Protein AF-A0A3N6GAY8-F1 (afdb_monomer)

Radius of gyration: 26.87 Å; Cα contacts (8 Å, |Δi|>4): 1086; chains: 1; bounding box: 52×90×65 Å

Mean predicted aligned error: 13.96 Å

Structure (mmCIF, N/CA/C/O backbone):
data_AF-A0A3N6GAY8-F1
#
_entry.id   AF-A0A3N6GAY8-F1
#
loop_
_atom_site.group_PDB
_atom_site.id
_atom_site.type_symbol
_atom_site.label_atom_id
_atom_site.label_alt_id
_atom_site.label_comp_id
_atom_site.label_asym_id
_atom_site.label_entity_id
_atom_site.label_seq_id
_atom_site.pdbx_PDB_ins_code
_atom_site.Cartn_x
_atom_site.Cartn_y
_atom_site.Cartn_z
_atom_site.occupancy
_atom_site.B_iso_or_equiv
_atom_site.auth_seq_id
_atom_site.auth_comp_id
_atom_site.auth_asym_id
_atom_site.auth_atom_id
_atom_site.pdbx_PDB_model_num
ATOM 1 N N . MET A 1 1 ? 13.720 65.578 32.342 1.00 43.53 1 MET A N 1
ATOM 2 C CA . MET A 1 1 ? 14.204 64.228 31.993 1.00 43.53 1 MET A CA 1
ATOM 3 C C . MET A 1 1 ? 12.981 63.364 31.754 1.00 43.53 1 MET A C 1
ATOM 5 O O . MET A 1 1 ? 12.184 63.269 32.679 1.00 43.53 1 MET A O 1
ATOM 9 N N . PRO A 1 2 ? 12.752 62.846 30.538 1.00 41.50 2 PRO A N 1
ATOM 10 C CA . PRO A 1 2 ? 11.662 61.910 30.319 1.00 41.50 2 PRO A CA 1
ATOM 11 C C . PRO A 1 2 ? 12.024 60.586 30.999 1.00 41.50 2 PRO A C 1
ATOM 13 O O . PRO A 1 2 ? 13.111 60.049 30.794 1.00 41.50 2 PRO A O 1
ATOM 16 N N . THR A 1 3 ? 11.135 60.100 31.856 1.00 41.12 3 THR A N 1
ATOM 17 C CA . THR A 1 3 ? 11.143 58.726 32.356 1.00 41.12 3 THR A CA 1
ATOM 18 C C . THR A 1 3 ? 11.067 57.781 31.156 1.00 41.12 3 THR A C 1
ATOM 20 O O . THR A 1 3 ? 10.163 57.945 30.333 1.00 41.12 3 THR A O 1
ATOM 23 N N . PRO A 1 4 ? 11.971 56.796 31.012 1.00 45.59 4 PRO A N 1
ATOM 24 C CA . PRO A 1 4 ? 11.746 55.743 30.042 1.00 45.59 4 PRO A CA 1
ATOM 25 C C . PRO A 1 4 ? 10.528 54.947 30.518 1.00 45.59 4 PRO A C 1
ATOM 27 O O . PRO A 1 4 ? 10.542 54.343 31.592 1.00 45.59 4 PRO A O 1
ATOM 30 N N . LEU A 1 5 ? 9.454 54.981 29.731 1.00 39.97 5 LEU A N 1
ATOM 31 C CA . LEU A 1 5 ? 8.407 53.971 29.787 1.00 39.97 5 LEU A CA 1
ATOM 32 C C . LEU A 1 5 ? 9.067 52.650 29.380 1.00 39.97 5 LEU A C 1
ATOM 34 O O . LEU A 1 5 ? 9.188 52.342 28.200 1.00 39.97 5 LEU A O 1
ATOM 38 N N . SER A 1 6 ? 9.554 51.906 30.370 1.00 43.38 6 SER A N 1
ATOM 39 C CA . SER A 1 6 ? 9.860 50.488 30.228 1.00 43.38 6 SER A CA 1
ATOM 40 C C . SER A 1 6 ? 8.528 49.760 30.088 1.00 43.38 6 SER A C 1
ATOM 42 O O . SER A 1 6 ? 7.983 49.254 31.067 1.00 43.38 6 SER A O 1
ATOM 44 N N . THR A 1 7 ? 7.972 49.733 28.881 1.00 43.31 7 THR A N 1
ATOM 45 C CA . THR A 1 7 ? 7.069 48.643 28.517 1.00 43.31 7 THR A CA 1
ATOM 46 C C . THR A 1 7 ? 7.874 47.350 28.672 1.00 43.31 7 THR A C 1
ATOM 48 O O . THR A 1 7 ? 8.948 47.261 28.066 1.00 43.31 7 THR A O 1
ATOM 51 N N . PRO A 1 8 ? 7.454 46.387 29.516 1.00 44.00 8 PRO A N 1
ATOM 52 C CA . PRO A 1 8 ? 8.106 45.083 29.541 1.00 44.00 8 PRO A CA 1
ATOM 53 C C . PRO A 1 8 ? 8.097 44.511 28.114 1.00 44.00 8 PRO A C 1
ATOM 55 O O . PRO A 1 8 ? 7.149 44.795 27.376 1.00 44.00 8 PRO A O 1
ATOM 58 N N . PRO A 1 9 ? 9.142 43.775 27.693 1.00 48.34 9 PRO A N 1
ATOM 59 C CA . PRO A 1 9 ? 9.127 43.122 26.390 1.00 48.34 9 PRO A CA 1
ATOM 60 C C . PRO A 1 9 ? 7.839 42.302 26.284 1.00 48.34 9 PRO A C 1
ATOM 62 O O . PRO A 1 9 ? 7.495 41.577 27.217 1.00 48.34 9 PRO A O 1
ATOM 65 N N . GLU A 1 10 ? 7.092 42.489 25.197 1.00 49.03 10 GLU A N 1
ATOM 66 C CA . GLU A 1 10 ? 5.886 41.711 24.925 1.00 49.03 10 GLU A CA 1
ATOM 67 C C . GLU A 1 10 ? 6.282 40.232 24.854 1.00 49.03 10 GLU A C 1
ATOM 69 O O . GLU A 1 10 ? 6.865 39.771 23.874 1.00 49.03 10 GLU A O 1
ATOM 74 N N . CYS A 1 11 ? 6.015 39.493 25.929 1.00 62.84 11 CYS A N 1
ATOM 75 C CA . CYS A 1 11 ? 6.139 38.046 25.939 1.00 62.84 11 CYS A CA 1
ATOM 76 C C . CYS A 1 11 ? 5.110 37.477 24.959 1.00 62.84 11 CYS A C 1
ATOM 78 O O . CYS A 1 11 ? 3.910 37.726 25.102 1.00 62.84 11 CYS A O 1
ATOM 80 N N . LEU A 1 12 ? 5.562 36.706 23.970 1.00 76.25 12 LEU A N 1
ATOM 81 C CA . LEU A 1 12 ? 4.660 35.972 23.089 1.00 76.25 12 LEU A CA 1
ATOM 82 C C . LEU A 1 12 ? 3.970 34.870 23.905 1.00 76.25 12 LEU A C 1
ATOM 84 O O . LEU A 1 12 ? 4.598 33.875 24.269 1.00 76.25 12 LEU A O 1
ATOM 88 N N . LEU A 1 13 ? 2.683 35.066 24.192 1.00 84.38 13 LEU A N 1
ATOM 89 C CA . LEU A 1 13 ? 1.823 34.087 24.850 1.00 84.38 13 LEU A CA 1
ATOM 90 C C . LEU A 1 13 ? 1.018 33.319 23.800 1.00 84.38 13 LEU A C 1
ATOM 92 O O . LEU A 1 13 ? 0.221 33.901 23.065 1.00 84.38 13 LEU A O 1
ATOM 96 N N . VAL A 1 14 ? 1.199 32.003 23.773 1.00 87.19 14 VAL A N 1
ATOM 97 C CA . VAL A 1 14 ? 0.386 31.068 22.998 1.00 87.19 14 VAL A CA 1
ATOM 98 C C . VAL A 1 14 ? -0.357 30.188 23.988 1.00 87.19 14 VAL A C 1
ATOM 100 O O . VAL A 1 14 ? 0.225 29.275 24.577 1.00 87.19 14 VAL A O 1
ATOM 103 N N . SER A 1 15 ? -1.639 30.475 24.194 1.00 90.81 15 SER A N 1
ATOM 104 C CA . SER A 1 15 ? -2.449 29.741 25.161 1.00 90.81 15 SER A CA 1
ATOM 105 C C . SER A 1 15 ? -3.841 29.396 24.670 1.00 90.81 15 SER A C 1
ATOM 107 O O . SER A 1 15 ? -4.410 30.121 23.859 1.00 90.81 15 SER A O 1
ATOM 109 N N . GLU A 1 16 ? -4.391 28.305 25.208 1.00 91.56 16 GLU A N 1
ATOM 110 C CA . GLU A 1 16 ? -5.772 27.857 24.969 1.00 91.56 16 GLU A CA 1
ATOM 111 C C . GLU A 1 16 ? -6.082 27.500 23.502 1.00 91.56 16 GLU A C 1
ATOM 113 O O . GLU A 1 16 ? -7.238 27.487 23.076 1.00 91.56 16 GLU A O 1
ATOM 118 N N . ASN A 1 17 ? -5.056 27.159 22.717 1.00 91.62 17 ASN A N 1
ATOM 119 C CA . ASN A 1 17 ? -5.223 26.781 21.315 1.00 91.62 17 ASN A CA 1
ATOM 120 C C . ASN A 1 17 ? -5.441 25.278 21.141 1.00 91.62 17 ASN A C 1
ATOM 122 O O . ASN A 1 17 ? -5.050 24.457 21.973 1.00 91.62 17 ASN A O 1
ATOM 126 N N . ARG A 1 18 ? -6.032 24.914 20.001 1.00 93.75 18 ARG A N 1
ATOM 127 C CA . ARG A 1 18 ? -6.105 23.538 19.504 1.00 93.75 18 ARG A CA 1
ATOM 128 C C . ARG A 1 18 ? -5.388 23.471 18.163 1.00 93.75 18 ARG A C 1
ATOM 130 O O . ARG A 1 18 ? -5.795 24.169 17.239 1.00 93.75 18 ARG A O 1
ATOM 137 N N . THR A 1 19 ? -4.366 22.628 18.064 1.00 92.00 19 THR A N 1
ATOM 138 C CA . THR A 1 19 ? -3.510 22.550 16.875 1.00 92.00 19 THR A CA 1
ATOM 139 C C . THR A 1 19 ? -3.332 21.106 16.429 1.00 92.00 19 THR A C 1
ATOM 141 O O . THR A 1 19 ? -3.013 20.234 17.238 1.00 92.00 19 THR A O 1
ATOM 144 N N . GLU A 1 20 ? -3.504 20.868 15.130 1.00 90.56 20 GLU A N 1
ATOM 145 C CA . GLU A 1 20 ? -3.164 19.608 14.470 1.00 90.56 20 GLU A CA 1
ATOM 146 C C . GLU A 1 20 ? -1.807 19.732 13.774 1.00 90.56 20 GLU A C 1
ATOM 148 O O . GLU A 1 20 ? -1.540 20.736 13.117 1.00 90.56 20 GLU A O 1
ATOM 153 N N . ILE A 1 21 ? -0.945 18.726 13.930 1.00 88.88 21 ILE A N 1
ATOM 154 C CA . ILE A 1 21 ? 0.431 18.761 13.422 1.00 88.88 21 ILE A CA 1
ATOM 155 C C . ILE A 1 21 ? 0.834 17.473 12.702 1.00 88.88 21 ILE A C 1
ATOM 157 O O . ILE A 1 21 ? 0.347 16.376 13.002 1.00 88.88 21 ILE A O 1
ATOM 161 N N . THR A 1 22 ? 1.781 17.620 11.779 1.00 80.69 22 THR A N 1
ATOM 162 C CA . THR A 1 22 ? 2.512 16.528 11.117 1.00 80.69 22 THR A CA 1
ATOM 163 C C . THR A 1 22 ? 3.994 16.494 11.499 1.00 80.69 22 THR A C 1
ATOM 165 O O . THR A 1 22 ? 4.650 15.480 11.292 1.00 80.69 22 THR A O 1
ATOM 168 N N . GLU A 1 23 ? 4.521 17.578 12.078 1.00 78.00 23 GLU A N 1
ATOM 169 C CA . GLU A 1 23 ? 5.944 17.752 12.392 1.00 78.00 23 GLU A CA 1
ATOM 170 C C . GLU A 1 23 ? 6.148 18.595 13.673 1.00 78.00 23 GLU A C 1
ATOM 172 O O . GLU A 1 23 ? 5.359 18.511 14.616 1.00 78.00 23 GLU A O 1
ATOM 177 N N . ARG A 1 24 ? 7.223 19.396 13.720 1.00 86.69 24 ARG A N 1
ATOM 178 C CA . ARG A 1 24 ? 7.579 20.310 14.810 1.00 86.69 24 ARG A CA 1
ATOM 179 C C . ARG A 1 24 ? 6.476 21.349 15.034 1.00 86.69 24 ARG A C 1
ATOM 181 O O . ARG A 1 24 ? 5.957 21.931 14.088 1.00 86.69 24 ARG A O 1
ATOM 188 N N . LEU A 1 25 ? 6.158 21.604 16.300 1.00 91.88 25 LEU A N 1
ATOM 189 C CA . LEU A 1 25 ? 5.134 22.568 16.702 1.00 91.88 25 LEU A CA 1
ATOM 190 C C . LEU A 1 25 ? 5.694 23.987 16.823 1.00 91.88 25 LEU A C 1
ATOM 192 O O . LEU A 1 25 ? 5.030 24.942 16.432 1.00 91.88 25 LEU A O 1
ATOM 196 N N . LEU A 1 26 ? 6.902 24.125 17.376 1.00 91.56 26 LEU A N 1
ATOM 197 C CA . LEU A 1 26 ? 7.545 25.418 17.597 1.00 91.56 26 LEU A CA 1
ATOM 198 C C . LEU A 1 26 ? 9.033 25.363 17.240 1.00 91.56 26 LEU A C 1
ATOM 200 O O . LEU A 1 26 ? 9.761 24.506 17.737 1.00 91.56 26 LEU A O 1
ATOM 204 N N . ASP A 1 27 ? 9.480 26.315 16.422 1.00 93.06 27 ASP A N 1
ATOM 205 C CA . ASP A 1 27 ? 10.890 26.585 16.117 1.00 93.06 27 ASP A CA 1
ATOM 206 C C . ASP A 1 27 ? 11.180 28.057 16.451 1.00 93.06 27 ASP A C 1
ATOM 208 O O . ASP A 1 27 ? 10.764 28.977 15.744 1.00 93.06 27 ASP A O 1
ATOM 212 N N . ALA A 1 28 ? 11.815 28.278 17.598 1.00 91.50 28 ALA A N 1
ATOM 213 C CA . ALA A 1 28 ? 12.060 29.579 18.201 1.00 91.50 28 ALA A CA 1
ATOM 214 C C . ALA A 1 28 ? 13.518 30.008 17.975 1.00 91.50 28 ALA A C 1
ATOM 216 O O . ALA A 1 28 ? 14.443 29.287 18.345 1.00 91.50 28 ALA A O 1
ATOM 217 N N . ARG A 1 29 ? 13.744 31.192 17.386 1.00 93.19 29 ARG A N 1
ATOM 218 C CA . ARG A 1 29 ? 15.089 31.690 17.037 1.00 93.19 29 ARG A CA 1
ATOM 219 C C . ARG A 1 29 ? 15.331 33.088 17.586 1.00 93.19 29 ARG A C 1
ATOM 221 O O . ARG A 1 29 ? 14.705 34.042 17.136 1.00 93.19 29 ARG A O 1
ATOM 228 N N . SER A 1 30 ? 16.260 33.194 18.535 1.00 91.50 30 SER A N 1
ATOM 229 C CA . SER A 1 30 ? 16.659 34.438 19.206 1.00 91.50 30 SER A CA 1
ATOM 230 C C . SER A 1 30 ? 15.486 35.202 19.825 1.00 91.50 30 SER A C 1
ATOM 232 O O . SER A 1 30 ? 15.398 36.425 19.734 1.00 91.50 30 SER A O 1
ATOM 234 N N . VAL A 1 31 ? 14.574 34.465 20.454 1.00 87.44 31 VAL A N 1
ATOM 235 C CA . VAL A 1 31 ? 13.355 34.987 21.083 1.00 87.44 31 VAL A CA 1
ATOM 236 C C . VAL A 1 31 ? 13.440 34.865 22.602 1.00 87.44 31 VAL A C 1
ATOM 238 O O . VAL A 1 31 ? 13.983 33.895 23.129 1.00 87.44 31 VAL A O 1
ATOM 241 N N . GLY A 1 32 ? 12.904 35.860 23.309 1.00 87.38 32 GLY A N 1
ATOM 242 C CA . GLY A 1 32 ? 12.843 35.885 24.770 1.00 87.38 32 GLY A CA 1
ATOM 243 C C . GLY A 1 32 ? 11.402 35.816 25.275 1.00 87.38 32 GLY A C 1
ATOM 244 O O . GLY A 1 32 ? 10.533 36.495 24.732 1.00 87.38 32 GLY A O 1
ATOM 245 N N . GLY A 1 33 ? 11.150 35.029 26.322 1.00 85.00 33 GLY A N 1
ATOM 246 C CA . GLY A 1 33 ? 9.890 35.058 27.073 1.00 85.00 33 GLY A CA 1
ATOM 247 C C . GLY A 1 33 ? 8.699 34.354 26.416 1.00 85.00 33 GLY A C 1
ATOM 248 O O . GLY A 1 33 ? 7.560 34.718 26.704 1.00 85.00 33 GLY A O 1
ATOM 249 N N . ILE A 1 34 ? 8.915 33.381 25.520 1.00 89.88 34 ILE A N 1
ATOM 250 C CA . ILE A 1 34 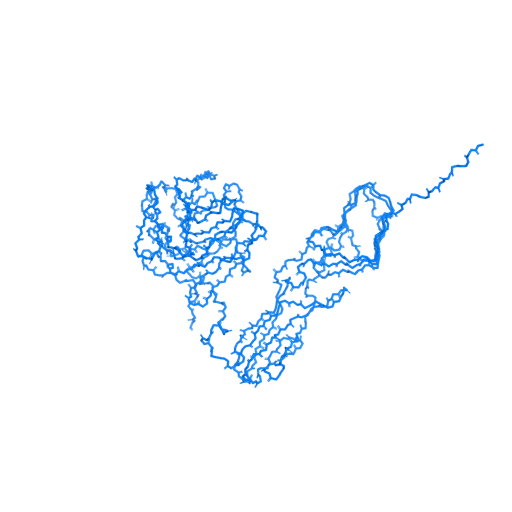? 7.797 32.640 24.908 1.00 89.88 34 ILE A CA 1
ATOM 251 C C . ILE A 1 34 ? 7.110 31.769 25.960 1.00 89.88 34 ILE A C 1
ATOM 253 O O . ILE A 1 34 ? 7.732 30.891 26.551 1.00 89.88 34 ILE A O 1
ATOM 257 N N . THR A 1 35 ? 5.807 31.962 26.138 1.00 90.38 35 THR A N 1
ATOM 258 C CA . THR A 1 35 ? 4.974 31.136 27.020 1.00 90.38 35 THR A CA 1
ATOM 259 C C . THR A 1 35 ? 3.987 30.332 26.181 1.00 90.38 35 THR A C 1
ATOM 261 O O . THR A 1 35 ? 3.171 30.909 25.466 1.00 90.38 35 THR A O 1
ATOM 264 N N . PHE A 1 36 ? 4.061 29.006 26.260 1.00 92.69 36 PHE A N 1
ATOM 265 C CA . PHE A 1 36 ? 3.220 28.059 25.536 1.00 92.69 36 PHE A CA 1
ATOM 266 C C . PHE A 1 36 ? 2.440 27.196 26.534 1.00 92.69 36 PHE A C 1
ATOM 268 O O . PHE A 1 36 ? 2.947 26.191 27.034 1.00 92.69 36 PHE A O 1
ATOM 275 N N . THR A 1 37 ? 1.217 27.601 26.873 1.00 93.88 37 THR A N 1
ATOM 276 C CA . THR A 1 37 ? 0.489 27.014 28.008 1.00 93.88 37 THR A CA 1
ATOM 277 C C . THR A 1 37 ? -0.958 26.668 27.707 1.00 93.88 37 THR A C 1
ATOM 279 O O . THR A 1 37 ? -1.628 27.348 26.938 1.00 93.88 37 THR A O 1
ATOM 282 N N . ASN A 1 38 ? -1.490 25.625 28.344 1.00 94.75 38 ASN A N 1
ATOM 283 C CA . ASN A 1 38 ? -2.906 25.250 28.220 1.00 94.75 38 ASN A CA 1
ATOM 284 C C . ASN A 1 38 ? -3.372 24.979 26.776 1.00 94.75 38 ASN A C 1
ATOM 286 O O . ASN A 1 38 ? -4.549 25.152 26.457 1.00 94.75 38 ASN A O 1
ATOM 290 N N . ASN A 1 39 ? -2.472 24.567 25.881 1.00 95.94 39 ASN A N 1
ATOM 291 C CA . ASN A 1 39 ? -2.826 24.211 24.510 1.00 95.94 39 ASN A CA 1
ATOM 292 C C . ASN A 1 39 ? -3.145 22.716 24.400 1.00 95.94 39 ASN A C 1
ATOM 294 O O . ASN A 1 39 ? -2.723 21.892 25.205 1.00 95.94 39 ASN A O 1
ATOM 298 N N . THR A 1 40 ? -3.881 22.346 23.359 1.00 96.88 40 THR A N 1
ATOM 299 C CA . THR A 1 40 ? -4.152 20.958 22.980 1.00 96.88 40 THR A CA 1
ATOM 300 C C . THR A 1 40 ? -3.526 20.670 21.623 1.00 96.88 40 THR A C 1
ATOM 302 O O . THR A 1 40 ? -3.856 21.323 20.635 1.00 96.88 40 THR A O 1
ATOM 305 N N . ILE A 1 41 ? -2.638 19.683 21.570 1.00 96.19 41 ILE A N 1
ATOM 306 C CA . ILE A 1 41 ? -1.822 19.376 20.399 1.00 96.19 41 ILE A CA 1
ATOM 307 C C . ILE A 1 41 ? -2.143 17.954 19.971 1.00 96.19 41 ILE A C 1
ATOM 309 O O . ILE A 1 41 ? -1.951 17.004 20.733 1.00 96.19 41 ILE A O 1
ATOM 313 N N . THR A 1 42 ? -2.624 17.805 18.744 1.00 94.81 42 THR A N 1
ATOM 314 C CA . THR A 1 42 ? -3.013 16.514 18.182 1.00 94.81 42 THR A CA 1
ATOM 315 C C . THR A 1 42 ? -2.283 16.207 16.893 1.00 94.81 42 THR A C 1
ATOM 317 O O . THR A 1 42 ? -1.912 17.107 16.146 1.00 94.81 42 THR A O 1
ATOM 320 N N . ARG A 1 43 ? -2.083 14.922 16.601 1.00 89.25 43 ARG A N 1
ATOM 321 C CA . ARG A 1 43 ? -1.587 14.528 15.282 1.00 89.25 43 ARG A CA 1
ATOM 322 C C . ARG A 1 43 ? -2.696 14.694 14.248 1.00 89.25 43 ARG A C 1
ATOM 324 O O . ARG A 1 43 ? -3.850 14.372 14.538 1.00 89.25 43 ARG A O 1
ATOM 331 N N . LEU A 1 44 ? -2.339 15.139 13.046 1.00 87.44 44 LEU A N 1
ATOM 332 C CA . LEU A 1 44 ? -3.275 15.222 11.920 1.00 87.44 44 LEU A CA 1
ATOM 333 C C . LEU A 1 44 ? -3.871 13.842 11.580 1.00 87.44 44 LEU A C 1
ATOM 335 O O . LEU A 1 44 ? -5.069 13.699 11.355 1.00 87.44 44 LEU A O 1
ATOM 339 N N . ASP A 1 45 ? -3.042 12.801 11.628 1.00 82.44 45 ASP A N 1
ATOM 340 C CA . ASP A 1 45 ? -3.410 11.422 11.305 1.00 82.44 45 ASP A CA 1
ATOM 341 C C . ASP A 1 45 ? -4.035 10.652 12.482 1.00 82.44 45 ASP A C 1
ATOM 343 O O . ASP A 1 45 ? -4.225 9.443 12.391 1.00 82.44 45 ASP A O 1
ATOM 347 N N . ARG A 1 46 ? -4.380 11.296 13.609 1.00 89.19 46 ARG A N 1
ATOM 348 C CA . ARG A 1 46 ? -4.714 10.585 14.863 1.00 89.19 46 ARG A CA 1
ATOM 349 C C . ARG A 1 46 ? -5.805 9.511 14.737 1.00 89.19 46 ARG A C 1
ATOM 351 O O . ARG A 1 46 ? -5.777 8.529 15.472 1.00 89.19 46 ARG A O 1
ATOM 358 N N . LYS A 1 47 ? -6.768 9.689 13.822 1.00 84.38 47 LYS A N 1
ATOM 359 C CA . LYS A 1 47 ? -7.878 8.742 13.577 1.00 84.38 47 LYS A CA 1
ATOM 360 C C . LYS A 1 47 ? -7.513 7.606 12.614 1.00 84.38 47 LYS A C 1
ATOM 362 O O . LYS A 1 47 ? -8.202 6.591 12.593 1.00 84.38 47 LYS A O 1
ATOM 367 N N . THR A 1 48 ? -6.460 7.776 11.819 1.00 80.38 48 THR A N 1
ATOM 368 C CA . THR A 1 48 ? -5.988 6.816 10.809 1.00 80.38 48 THR A CA 1
ATOM 369 C C . THR A 1 48 ? -4.652 6.173 11.185 1.00 80.38 48 THR A C 1
ATOM 371 O O . THR A 1 48 ? -4.284 5.157 10.605 1.00 80.38 48 THR A O 1
ATOM 374 N N . ALA A 1 49 ? -3.965 6.683 12.212 1.00 76.94 49 ALA A N 1
ATOM 375 C CA . ALA A 1 49 ? -2.674 6.194 12.696 1.00 76.94 49 ALA A CA 1
ATOM 376 C C . ALA A 1 49 ? -2.711 4.750 13.229 1.00 76.94 49 ALA A C 1
ATOM 378 O O . ALA A 1 49 ? -1.664 4.125 13.409 1.00 76.94 49 ALA A O 1
ATOM 379 N N . PHE A 1 50 ? -3.897 4.201 13.491 1.00 78.88 50 PHE A N 1
ATOM 380 C CA . PHE A 1 50 ? -4.096 2.810 13.879 1.00 78.88 50 PHE A CA 1
ATOM 381 C C . PHE A 1 50 ? -5.477 2.304 13.453 1.00 78.88 50 PHE A C 1
ATOM 383 O O . PHE A 1 50 ? -6.424 3.076 13.288 1.00 78.88 50 PHE A O 1
ATOM 390 N N . ALA A 1 51 ? -5.587 0.988 13.299 1.00 84.75 51 ALA A N 1
ATOM 391 C CA . ALA A 1 51 ? -6.793 0.315 12.834 1.00 84.75 51 ALA A CA 1
ATOM 392 C C . ALA A 1 51 ? -7.069 -0.961 13.631 1.00 84.75 51 ALA A C 1
ATOM 394 O O . ALA A 1 51 ? -6.148 -1.568 14.182 1.00 84.75 51 ALA A O 1
ATOM 395 N N . ALA A 1 52 ? -8.325 -1.399 13.658 1.00 85.81 52 ALA A N 1
ATOM 396 C CA . ALA A 1 52 ? -8.663 -2.741 14.102 1.00 85.81 52 ALA A CA 1
ATOM 397 C C . ALA A 1 52 ? -8.323 -3.750 13.002 1.00 85.81 52 ALA A C 1
ATOM 399 O O . ALA A 1 52 ? -8.530 -3.509 11.814 1.00 85.81 52 ALA A O 1
ATOM 400 N N . GLN A 1 53 ? -7.809 -4.900 13.412 1.00 84.06 53 GLN A N 1
ATOM 401 C CA . GLN A 1 53 ? -7.554 -6.038 12.548 1.00 84.06 53 GLN A CA 1
ATOM 402 C C . GLN A 1 53 ? -8.167 -7.274 13.189 1.00 84.06 53 GLN A C 1
ATOM 404 O O . GLN A 1 53 ? -7.751 -7.678 14.277 1.00 84.06 53 GLN A O 1
ATOM 409 N N . ALA A 1 54 ? -9.151 -7.854 12.508 1.00 87.69 54 ALA A N 1
ATOM 410 C CA . ALA A 1 54 ? -9.766 -9.113 12.898 1.00 87.69 54 ALA A CA 1
ATOM 411 C C . ALA A 1 54 ? -8.956 -10.301 12.364 1.00 87.69 54 ALA A C 1
ATOM 413 O O . ALA A 1 54 ? -8.467 -10.274 11.233 1.00 87.69 54 ALA A O 1
ATOM 414 N N . GLU A 1 55 ? -8.840 -11.356 13.164 1.00 84.25 55 GLU A N 1
ATOM 415 C CA . GLU A 1 55 ? -8.288 -12.639 12.730 1.00 84.25 55 GLU A CA 1
ATOM 416 C C . GLU A 1 55 ? -9.228 -13.377 11.786 1.00 84.25 55 GLU A C 1
ATOM 418 O O . GLU A 1 55 ? -8.758 -14.117 10.933 1.00 84.25 55 GLU A O 1
ATOM 423 N N . ASP A 1 56 ? -10.536 -13.181 11.920 1.00 87.06 56 ASP A N 1
ATOM 424 C CA . ASP A 1 56 ? -11.564 -13.734 11.044 1.00 87.06 56 ASP A CA 1
ATOM 425 C C . ASP A 1 56 ? -12.681 -12.702 10.894 1.00 87.06 56 ASP A C 1
ATOM 427 O O . ASP A 1 56 ? -13.264 -12.278 11.892 1.00 87.06 56 ASP A O 1
ATOM 431 N N . LEU A 1 57 ? -12.941 -12.283 9.654 1.00 90.81 57 LEU A N 1
ATOM 432 C CA . LEU A 1 57 ? -13.997 -11.324 9.327 1.00 90.81 57 LEU A CA 1
ATOM 433 C C . LEU A 1 57 ? -15.380 -11.982 9.316 1.00 90.81 57 LEU A C 1
ATOM 435 O O . LEU A 1 57 ? -16.378 -11.280 9.460 1.00 90.81 57 LEU A O 1
ATOM 439 N N . CYS A 1 58 ? -15.452 -13.310 9.184 1.00 93.31 58 CYS A N 1
ATOM 440 C CA . CYS A 1 58 ? -16.707 -14.047 9.054 1.00 93.31 58 CYS A CA 1
ATOM 441 C C . CYS A 1 58 ? -16.785 -15.270 9.968 1.00 93.31 58 CYS A C 1
ATOM 443 O O . CYS A 1 58 ? -17.000 -16.390 9.494 1.00 93.31 58 CYS A O 1
ATOM 445 N N . PRO A 1 59 ? -16.671 -15.076 11.293 1.00 94.75 59 PRO A N 1
ATOM 446 C CA . PRO A 1 59 ? -16.846 -16.174 12.224 1.00 94.75 59 PRO A CA 1
ATOM 447 C C . PRO A 1 59 ? -18.264 -16.751 12.106 1.00 94.75 59 PRO A C 1
ATOM 449 O O . PRO A 1 59 ? -19.254 -16.027 11.942 1.00 94.75 59 PRO A O 1
ATOM 452 N N . ALA A 1 60 ? -18.379 -18.073 12.227 1.00 95.31 60 ALA A N 1
ATOM 453 C CA . ALA A 1 60 ? -19.677 -18.728 12.341 1.00 95.31 60 ALA A CA 1
ATOM 454 C C . ALA A 1 60 ? -20.391 -18.297 13.642 1.00 95.31 60 ALA A C 1
ATOM 456 O O . ALA A 1 60 ? -19.722 -18.032 14.646 1.00 95.31 60 ALA A O 1
ATOM 457 N N . PRO A 1 61 ? -21.737 -18.259 13.686 1.00 96.94 61 PRO A N 1
ATOM 458 C CA . PRO A 1 61 ? -22.460 -18.016 14.932 1.00 96.94 61 PRO A CA 1
ATOM 459 C C . PRO A 1 61 ? -22.037 -19.008 16.028 1.00 96.94 61 PRO A C 1
ATOM 461 O O . PRO A 1 61 ? -21.978 -20.214 15.793 1.00 96.94 61 PRO A O 1
ATOM 464 N N . GLY A 1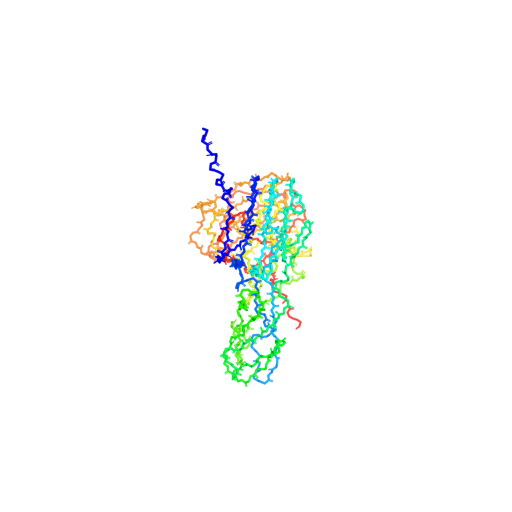 62 ? -21.733 -18.500 17.221 1.00 95.19 62 GLY A N 1
ATOM 465 C CA . GLY A 1 62 ? -21.213 -19.268 18.355 1.00 95.19 62 GLY A CA 1
ATOM 466 C C . GLY A 1 62 ? -19.686 -19.411 18.396 1.00 95.19 62 GLY A C 1
ATOM 467 O O . GLY A 1 62 ? -19.163 -19.844 19.422 1.00 95.19 62 GLY A O 1
ATOM 468 N N . ALA A 1 63 ? -18.964 -19.046 17.332 1.00 96.19 63 ALA A N 1
ATOM 469 C CA . ALA A 1 63 ? -17.504 -19.066 17.316 1.00 96.19 63 ALA A CA 1
ATOM 470 C C . ALA A 1 63 ? -16.898 -17.836 18.012 1.00 96.19 63 ALA A C 1
ATOM 472 O O . ALA A 1 63 ? -17.541 -16.797 18.185 1.00 96.19 63 ALA A O 1
ATOM 473 N N . THR A 1 64 ? -15.621 -17.949 18.371 1.00 95.50 64 THR A N 1
ATOM 474 C CA . THR A 1 64 ? -14.808 -16.828 18.848 1.00 95.50 64 THR A CA 1
ATOM 475 C C . THR A 1 64 ? -13.745 -16.466 17.820 1.00 95.50 64 THR A C 1
ATOM 477 O O . THR A 1 64 ? -13.132 -17.355 17.235 1.00 95.50 64 THR A O 1
ATOM 480 N N . THR A 1 65 ? -13.493 -15.173 17.643 1.00 94.06 65 THR A N 1
ATOM 481 C CA . THR A 1 65 ? -12.365 -14.631 16.869 1.00 94.06 65 THR A CA 1
ATOM 482 C C . THR A 1 65 ? -11.664 -13.557 17.699 1.00 94.06 65 THR A C 1
ATOM 484 O O . THR A 1 65 ? -12.193 -13.141 18.731 1.00 94.06 65 THR A O 1
ATOM 487 N N . ALA A 1 66 ? -10.480 -13.110 17.297 1.00 89.06 66 ALA A N 1
ATOM 488 C CA . ALA A 1 66 ? -9.799 -12.004 17.956 1.00 89.06 66 ALA A CA 1
ATOM 489 C C . ALA A 1 66 ? -9.731 -10.780 17.044 1.00 89.06 66 ALA A C 1
ATOM 491 O O . ALA A 1 66 ? -9.568 -10.881 15.828 1.00 89.06 66 ALA A O 1
ATOM 492 N N . VAL A 1 67 ? -9.825 -9.607 17.652 1.00 89.69 67 VAL A N 1
ATOM 493 C CA . VAL A 1 67 ? -9.519 -8.321 17.041 1.00 89.69 67 VAL A CA 1
ATOM 494 C C . VAL A 1 67 ? -8.390 -7.697 17.842 1.00 89.69 67 VAL A C 1
ATOM 496 O O . VAL A 1 67 ? -8.414 -7.686 19.068 1.00 89.69 67 VAL A O 1
ATOM 499 N N . ARG A 1 68 ? -7.396 -7.146 17.154 1.00 87.19 68 ARG A N 1
ATOM 500 C CA . ARG A 1 68 ? -6.345 -6.335 17.776 1.00 87.19 68 ARG A CA 1
ATOM 501 C C . ARG A 1 68 ? -6.283 -4.964 17.128 1.00 87.19 68 ARG A C 1
ATOM 503 O O . ARG A 1 68 ? -6.666 -4.806 15.972 1.00 87.19 68 ARG A O 1
ATOM 510 N N . ALA A 1 69 ? -5.752 -3.985 17.846 1.00 82.19 69 ALA A N 1
ATOM 511 C CA . ALA A 1 69 ? -5.367 -2.716 17.254 1.00 82.19 69 ALA A CA 1
ATOM 512 C C . ALA A 1 69 ? -3.948 -2.836 16.686 1.00 82.19 69 ALA A C 1
ATOM 514 O O . ALA A 1 69 ? -3.047 -3.348 17.351 1.00 82.19 69 ALA A O 1
ATOM 515 N N . VAL A 1 70 ? -3.750 -2.359 15.465 1.00 76.12 70 VAL A N 1
ATOM 516 C CA . VAL A 1 70 ? -2.455 -2.314 14.785 1.00 76.12 70 VAL A CA 1
ATOM 517 C C . VAL A 1 70 ? -2.143 -0.886 14.383 1.00 76.12 70 VAL A C 1
ATOM 519 O O . VAL A 1 70 ? -2.993 -0.191 13.827 1.00 76.12 70 VAL A O 1
ATOM 522 N N . ALA A 1 71 ? -0.918 -0.451 14.666 1.00 71.06 71 ALA A N 1
ATOM 523 C CA . ALA A 1 71 ? -0.419 0.822 14.172 1.00 71.06 71 ALA A CA 1
ATOM 524 C C . ALA A 1 71 ? -0.346 0.792 12.636 1.00 71.06 71 ALA A C 1
ATOM 526 O O . ALA A 1 71 ? 0.054 -0.208 12.039 1.00 71.06 71 ALA A O 1
ATOM 527 N N . ARG A 1 72 ? -0.761 1.894 12.016 1.00 70.38 72 ARG A N 1
ATOM 528 C CA . ARG A 1 72 ? -0.680 2.173 10.574 1.00 70.38 72 ARG A CA 1
ATOM 529 C C . ARG A 1 72 ? 0.258 3.336 10.267 1.00 70.38 72 ARG A C 1
ATOM 531 O O . ARG A 1 72 ? 0.652 3.503 9.126 1.00 70.38 72 ARG A O 1
ATOM 538 N N . ALA A 1 73 ? 0.633 4.105 11.286 1.00 70.31 73 ALA A N 1
ATOM 539 C CA . ALA A 1 73 ? 1.613 5.170 11.188 1.00 70.31 73 ALA A CA 1
ATOM 540 C C . ALA A 1 73 ? 2.685 5.015 12.269 1.00 70.31 73 ALA A C 1
ATOM 542 O O . ALA A 1 73 ? 2.433 4.500 13.364 1.00 70.31 73 ALA A O 1
ATOM 543 N N . SER A 1 74 ? 3.885 5.500 11.967 1.00 74.19 74 SER A N 1
ATOM 544 C CA . SER A 1 74 ? 4.959 5.608 12.950 1.00 74.19 74 SER A CA 1
ATOM 545 C C . SER A 1 74 ? 4.723 6.802 13.885 1.00 74.19 74 SER A C 1
ATOM 547 O O . SER A 1 74 ? 4.195 7.837 13.454 1.00 74.19 74 SER A O 1
ATOM 549 N N . PRO A 1 75 ? 5.160 6.717 15.156 1.00 74.62 75 PRO A N 1
ATOM 550 C CA . PRO A 1 75 ? 5.292 7.897 16.001 1.00 74.62 75 PRO A CA 1
ATOM 551 C C . PRO A 1 75 ? 6.159 8.966 15.322 1.00 74.62 75 PRO A C 1
ATOM 553 O O . PRO A 1 75 ? 7.111 8.643 14.612 1.00 74.62 75 PRO A O 1
ATOM 556 N N . TYR A 1 76 ? 5.851 10.240 15.554 1.00 81.00 76 TYR A N 1
ATOM 557 C CA . TYR A 1 76 ? 6.697 11.338 15.104 1.00 81.00 76 TYR A CA 1
ATOM 558 C C . TYR A 1 76 ? 7.933 11.376 15.990 1.00 81.00 76 TYR A C 1
ATOM 560 O O . TYR A 1 76 ? 7.820 11.469 17.210 1.00 81.00 76 TYR A O 1
ATOM 568 N N . THR A 1 77 ? 9.105 11.290 15.371 1.00 80.00 77 THR A N 1
ATOM 569 C CA . THR A 1 77 ? 10.404 11.322 16.055 1.00 80.00 77 THR A CA 1
ATOM 570 C C . THR A 1 77 ? 11.042 12.712 16.024 1.00 80.00 77 THR A C 1
ATOM 572 O O . THR A 1 77 ? 11.976 12.981 16.777 1.00 80.00 77 THR A O 1
ATOM 575 N N . THR A 1 78 ? 10.520 13.637 15.218 1.00 85.50 78 THR A N 1
ATOM 576 C CA . THR A 1 78 ? 10.938 15.045 15.205 1.00 85.50 78 THR A CA 1
ATOM 577 C C . THR A 1 78 ? 10.645 15.699 16.561 1.00 85.50 78 THR A C 1
ATOM 579 O O . THR A 1 78 ? 9.525 15.551 17.050 1.00 85.50 78 THR A O 1
ATOM 582 N N . PRO A 1 79 ? 11.605 16.418 17.186 1.00 89.44 79 PRO A N 1
ATOM 583 C CA . PRO A 1 79 ? 11.338 17.139 18.426 1.00 89.44 79 PRO A CA 1
ATOM 584 C C . PRO A 1 79 ? 10.211 18.149 18.226 1.00 89.44 79 PRO A C 1
ATOM 586 O O . PRO A 1 79 ? 10.212 18.904 17.249 1.00 89.44 79 PRO A O 1
ATOM 589 N N . LEU A 1 80 ? 9.268 18.167 19.165 1.00 93.25 80 LEU A N 1
ATOM 590 C CA . LEU A 1 80 ? 8.099 19.032 19.090 1.00 93.25 80 LEU A CA 1
ATOM 591 C C . LEU A 1 80 ? 8.457 20.515 19.263 1.00 93.25 80 LEU A C 1
ATOM 593 O O . LEU A 1 80 ? 7.816 21.369 18.651 1.00 93.25 80 LEU A O 1
ATOM 597 N N . PHE A 1 81 ? 9.507 20.807 20.034 1.00 94.06 81 PHE A N 1
ATOM 598 C CA . PHE A 1 81 ? 9.999 22.158 20.293 1.00 94.06 81 PHE A CA 1
ATOM 599 C C . PHE A 1 81 ? 11.474 22.280 19.901 1.00 94.06 81 PHE A C 1
ATOM 601 O O . PHE A 1 81 ? 12.259 21.361 20.139 1.00 94.06 81 PHE A O 1
ATOM 608 N N . ALA A 1 82 ? 11.864 23.424 19.346 1.00 94.00 82 ALA A N 1
ATOM 609 C CA . ALA A 1 82 ? 13.257 23.788 19.115 1.00 94.00 82 ALA A CA 1
ATOM 610 C C . ALA A 1 82 ? 13.512 25.238 19.538 1.00 94.00 82 ALA A C 1
ATOM 612 O O . ALA A 1 82 ? 12.727 26.126 19.204 1.00 94.00 82 ALA A O 1
ATOM 613 N N . TYR A 1 83 ? 14.611 25.466 20.256 1.00 93.56 83 TYR A N 1
ATOM 614 C CA . TYR A 1 83 ? 15.024 26.776 20.752 1.00 93.56 83 TYR A CA 1
ATOM 615 C C . TYR A 1 83 ? 16.474 27.066 20.373 1.00 93.56 83 TYR A C 1
ATOM 617 O O . TYR A 1 83 ? 17.406 26.422 20.862 1.00 93.56 83 TYR A O 1
ATOM 625 N N . HIS A 1 84 ? 16.662 28.099 19.557 1.00 94.69 84 HIS A N 1
ATOM 626 C CA . HIS A 1 84 ? 17.954 28.550 19.055 1.00 94.69 84 HIS A CA 1
ATOM 627 C C . HIS A 1 84 ? 18.309 29.908 19.670 1.00 94.69 84 HIS A C 1
ATOM 629 O O . HIS A 1 84 ? 17.659 30.906 19.354 1.00 94.69 84 HIS A O 1
ATOM 635 N N . GLY A 1 85 ? 19.298 29.973 20.566 1.00 94.19 85 GLY A N 1
ATOM 636 C CA . GLY A 1 85 ? 19.710 31.220 21.229 1.00 94.19 85 GLY A CA 1
ATOM 637 C C . GLY A 1 85 ? 18.578 31.958 21.954 1.00 94.19 85 GLY A C 1
ATOM 638 O O . GLY A 1 85 ? 18.542 33.188 21.924 1.00 94.19 85 GLY A O 1
ATOM 639 N N . SER A 1 86 ? 17.608 31.225 22.504 1.00 92.81 86 SER A N 1
ATOM 640 C CA . SER A 1 86 ? 16.384 31.777 23.104 1.00 92.81 86 SER A CA 1
ATOM 641 C C . SER A 1 86 ? 16.470 31.817 24.635 1.00 92.81 86 SER A C 1
ATOM 643 O O . SER A 1 86 ? 17.301 31.133 25.229 1.00 92.81 86 SER A O 1
ATOM 645 N N . THR A 1 87 ? 15.635 32.629 25.292 1.00 93.75 87 THR A N 1
ATOM 646 C CA . THR A 1 87 ? 15.643 32.787 26.761 1.00 93.75 87 THR A CA 1
ATOM 647 C C . THR A 1 87 ? 14.240 32.781 27.370 1.00 93.75 87 THR A C 1
ATOM 649 O O . THR A 1 87 ? 13.279 33.218 26.739 1.00 93.75 87 THR A O 1
ATOM 652 N N . GLY A 1 88 ? 14.112 32.306 28.613 1.00 91.44 88 GLY A N 1
ATOM 653 C CA . GLY A 1 88 ? 12.878 32.384 29.408 1.00 91.44 88 GLY A CA 1
ATOM 654 C C . GLY A 1 88 ? 11.630 31.749 28.780 1.00 91.44 88 GLY A C 1
ATOM 655 O O . GLY A 1 88 ? 10.554 32.337 28.864 1.00 91.44 88 GLY A O 1
ATOM 656 N N . ALA A 1 89 ? 11.760 30.597 28.124 1.00 92.12 89 ALA A N 1
ATOM 657 C CA . ALA A 1 89 ? 10.633 29.845 27.587 1.00 92.12 89 ALA A CA 1
ATOM 658 C C . ALA A 1 89 ? 9.892 29.061 28.686 1.00 92.12 89 ALA A C 1
ATOM 660 O O . ALA A 1 89 ? 10.516 28.479 29.574 1.00 92.12 89 ALA A O 1
ATOM 661 N N . VAL A 1 90 ? 8.563 29.004 28.592 1.00 92.81 90 VAL A N 1
ATOM 662 C CA . VAL A 1 90 ? 7.687 28.257 29.509 1.00 92.81 90 VAL A CA 1
ATOM 663 C C . VAL A 1 90 ? 6.744 27.372 28.697 1.00 92.81 90 VAL A C 1
ATOM 665 O O . VAL A 1 90 ? 6.048 27.877 27.818 1.00 92.81 90 VAL A O 1
ATOM 668 N N . ILE A 1 91 ? 6.707 26.069 28.983 1.00 93.50 91 ILE A N 1
ATOM 669 C CA . ILE A 1 91 ? 5.830 25.077 28.342 1.00 93.50 91 ILE A CA 1
ATOM 670 C C . ILE A 1 91 ? 5.107 24.293 29.438 1.00 93.50 91 ILE A C 1
ATOM 672 O O . ILE A 1 91 ? 5.671 23.335 29.963 1.00 93.50 91 ILE A O 1
ATOM 676 N N . GLU A 1 92 ? 3.884 24.691 29.786 1.00 94.06 92 GLU A N 1
ATOM 677 C CA . GLU A 1 92 ? 3.173 24.124 30.944 1.00 94.06 92 GLU A CA 1
ATOM 678 C C . GLU A 1 92 ? 1.680 23.884 30.695 1.00 94.06 92 GLU A C 1
ATOM 680 O O . GLU A 1 92 ? 1.012 24.655 30.000 1.00 94.06 92 GLU A O 1
ATOM 685 N N . GLY A 1 93 ? 1.135 22.829 31.302 1.00 94.06 93 GLY A N 1
ATOM 686 C CA . GLY A 1 93 ? -0.302 22.546 31.296 1.00 94.06 93 GLY A CA 1
ATOM 687 C C . GLY A 1 93 ? -0.875 22.234 29.913 1.00 94.06 93 GLY A C 1
ATOM 688 O O . GLY A 1 93 ? -2.053 22.493 29.667 1.00 94.06 93 GLY A O 1
ATOM 689 N N . ASN A 1 94 ? -0.063 21.733 28.980 1.00 95.50 94 ASN A N 1
ATOM 690 C CA . ASN A 1 94 ? -0.540 21.388 27.648 1.00 95.50 94 ASN A CA 1
ATOM 691 C C . ASN A 1 94 ? -1.138 19.968 27.644 1.00 95.50 94 ASN A C 1
ATOM 693 O O . ASN A 1 94 ? -1.009 19.193 28.580 1.00 95.50 94 ASN A O 1
ATOM 697 N N . ASN A 1 95 ? -1.867 19.628 26.585 1.00 95.94 95 ASN A N 1
ATOM 698 C CA . ASN A 1 95 ? -2.405 18.289 26.374 1.00 95.94 95 ASN A CA 1
ATOM 699 C C . ASN A 1 95 ? -1.861 17.745 25.061 1.00 95.94 95 ASN A C 1
ATOM 701 O O . ASN A 1 95 ? -2.215 18.248 23.990 1.00 95.94 95 ASN A O 1
ATOM 705 N N . PHE A 1 96 ? -1.056 16.691 25.134 1.00 95.00 96 PHE A N 1
ATOM 706 C CA . PHE A 1 96 ? -0.409 16.097 23.976 1.00 95.00 96 PHE A CA 1
ATOM 707 C C . PHE A 1 96 ? -1.038 14.767 23.584 1.00 95.00 96 PHE A C 1
ATOM 709 O O . PHE A 1 96 ? -1.324 13.884 24.401 1.00 95.00 96 PHE A O 1
ATOM 716 N N . ASP A 1 97 ? -1.252 14.617 22.285 1.00 94.38 97 ASP A N 1
ATOM 717 C CA . ASP A 1 97 ? -1.705 13.359 21.728 1.00 94.38 97 ASP A CA 1
ATOM 718 C C . ASP A 1 97 ? -0.607 12.290 21.748 1.00 94.38 97 ASP A C 1
ATOM 720 O O . ASP A 1 97 ? 0.589 12.575 21.837 1.00 94.38 97 ASP A O 1
ATOM 724 N N . LYS A 1 98 ? -1.015 11.026 21.660 1.00 89.56 98 LYS A N 1
ATOM 725 C CA . LYS A 1 98 ? -0.078 9.905 21.569 1.00 89.56 98 LYS A CA 1
ATOM 726 C C . LYS A 1 98 ? 0.696 9.942 20.249 1.00 89.56 98 LYS A C 1
ATOM 728 O O . LYS A 1 98 ? 0.236 10.505 19.263 1.00 89.56 98 LYS A O 1
ATOM 733 N N . GLY A 1 99 ? 1.889 9.347 20.229 1.00 86.94 99 GLY A N 1
ATOM 734 C CA . GLY A 1 99 ? 2.750 9.333 19.045 1.00 86.94 99 GLY A CA 1
ATOM 735 C C . GLY A 1 99 ? 3.522 10.632 18.779 1.00 86.94 99 GLY A C 1
ATOM 736 O O . GLY A 1 99 ? 4.083 10.758 17.695 1.00 86.94 99 GLY A O 1
ATOM 737 N N . LEU A 1 100 ? 3.550 11.597 19.703 1.00 91.44 100 LEU A N 1
ATOM 738 C CA . LEU A 1 100 ? 4.376 12.811 19.604 1.00 91.44 100 LEU A CA 1
ATOM 739 C C . LEU A 1 100 ? 5.702 12.646 20.360 1.00 91.44 100 LEU A C 1
ATOM 741 O O . LEU A 1 100 ? 5.732 11.998 21.406 1.00 91.44 100 LEU A O 1
ATOM 745 N N . ASN A 1 101 ? 6.782 13.259 19.867 1.00 91.38 101 ASN A N 1
ATOM 746 C CA . ASN A 1 101 ? 8.054 13.351 20.588 1.00 91.38 101 ASN A CA 1
ATOM 747 C C . ASN A 1 101 ? 8.104 14.629 21.429 1.00 91.38 101 ASN A C 1
ATOM 749 O O . ASN A 1 101 ? 8.431 15.698 20.910 1.00 91.38 101 ASN A O 1
ATOM 753 N N . LEU A 1 102 ? 7.817 14.521 22.729 1.00 93.94 102 LEU A N 1
ATOM 754 C CA . LEU A 1 102 ? 7.849 15.639 23.680 1.00 93.94 102 LEU A CA 1
ATOM 755 C C . LEU A 1 102 ? 9.285 16.000 24.074 1.00 93.94 102 LEU A C 1
ATOM 757 O O . LEU A 1 102 ? 9.672 15.948 25.243 1.00 93.94 102 LEU A O 1
ATOM 761 N N . ARG A 1 103 ? 10.081 16.345 23.065 1.00 92.31 103 ARG A N 1
ATOM 762 C CA . ARG A 1 103 ? 11.465 16.779 23.188 1.00 92.31 103 ARG A CA 1
ATOM 763 C C . ARG A 1 103 ? 11.599 18.252 22.824 1.00 92.31 103 ARG A C 1
ATOM 765 O O . ARG A 1 103 ? 11.067 18.681 21.797 1.00 92.31 103 ARG A O 1
ATOM 772 N N . ALA A 1 104 ? 12.369 18.975 23.633 1.00 93.50 104 ALA A N 1
ATOM 773 C CA . ALA A 1 104 ? 12.932 20.271 23.285 1.00 93.50 104 ALA A CA 1
ATOM 774 C C . ALA A 1 104 ? 14.363 20.082 22.769 1.00 93.50 104 ALA A C 1
ATOM 776 O O . ALA A 1 104 ? 15.238 19.555 23.465 1.00 93.50 104 ALA A O 1
ATOM 777 N N . GLU A 1 105 ? 14.591 20.496 21.528 1.00 93.50 105 GLU A N 1
ATOM 778 C CA . GLU A 1 105 ? 15.922 20.651 20.955 1.00 93.50 105 GLU A CA 1
ATOM 779 C C . GLU A 1 105 ? 16.483 22.018 21.355 1.00 93.50 105 GLU A C 1
ATOM 781 O O . GLU A 1 105 ? 15.832 23.044 21.151 1.00 93.50 105 GLU A O 1
ATOM 786 N N . LEU A 1 106 ? 17.677 22.029 21.949 1.00 93.56 106 LEU A N 1
ATOM 787 C CA . LEU A 1 106 ? 18.329 23.242 22.431 1.00 93.56 106 LEU A CA 1
ATOM 788 C C . LEU A 1 106 ? 19.626 23.459 21.659 1.00 93.56 106 LEU A C 1
ATOM 790 O O . LEU A 1 106 ? 20.526 22.621 21.693 1.00 93.56 106 LEU A O 1
ATOM 794 N N . ASP A 1 107 ? 19.726 24.602 20.996 1.00 93.88 107 ASP A N 1
ATOM 795 C CA . ASP A 1 107 ? 20.923 25.040 20.288 1.00 93.88 107 ASP A CA 1
ATOM 796 C C . ASP A 1 107 ? 21.259 26.455 20.745 1.00 93.88 107 ASP A C 1
ATOM 798 O O . ASP A 1 107 ? 20.444 27.368 20.640 1.00 93.88 107 ASP A O 1
ATOM 802 N N . SER A 1 108 ? 22.444 26.647 21.323 1.00 94.62 108 SER A N 1
ATOM 803 C CA . SER A 1 108 ? 22.856 27.936 21.901 1.00 94.62 108 SER A CA 1
ATOM 804 C C . SER A 1 108 ? 21.859 28.516 22.930 1.00 94.62 108 SER A C 1
ATOM 806 O O . SER A 1 108 ? 21.932 29.691 23.275 1.00 94.62 108 SER A O 1
ATOM 808 N N . THR A 1 109 ? 20.936 27.684 23.422 1.00 93.56 109 THR A N 1
ATOM 809 C CA . THR A 1 109 ? 19.946 27.962 24.465 1.00 93.56 109 THR A CA 1
ATOM 810 C C . THR A 1 109 ? 20.336 27.134 25.682 1.00 93.56 109 THR A C 1
ATOM 812 O O . THR A 1 109 ? 20.476 25.916 25.577 1.00 93.56 109 THR A O 1
ATOM 815 N N . GLU A 1 110 ? 20.536 27.769 26.834 1.00 93.69 110 GLU A N 1
ATOM 816 C CA . GLU A 1 110 ? 20.832 27.032 28.065 1.00 93.69 110 GLU A CA 1
ATOM 817 C C . GLU A 1 110 ? 19.573 26.290 28.556 1.00 93.69 110 GLU A C 1
ATOM 819 O O . GLU A 1 110 ? 18.514 26.911 28.608 1.00 93.69 110 GLU A O 1
ATOM 824 N N . PRO A 1 111 ? 19.667 25.017 28.989 1.00 91.81 111 PRO A N 1
ATOM 825 C CA . PRO A 1 111 ? 18.586 24.270 29.648 1.00 91.81 111 PRO A CA 1
ATOM 826 C C . PRO A 1 111 ? 17.732 25.070 30.636 1.00 91.81 111 PRO A C 1
ATOM 828 O O . PRO A 1 111 ? 16.513 25.110 30.542 1.00 91.81 111 PRO A O 1
ATOM 831 N N . ALA A 1 112 ? 18.380 25.822 31.532 1.00 92.75 112 ALA A N 1
ATOM 832 C CA . ALA A 1 112 ? 17.706 26.632 32.549 1.00 92.75 112 ALA A CA 1
ATOM 833 C C . ALA A 1 112 ? 16.791 27.737 31.976 1.00 92.75 112 ALA A C 1
ATOM 835 O O . ALA A 1 112 ? 16.044 28.363 32.724 1.00 92.75 112 ALA A O 1
ATOM 836 N N . GLN A 1 113 ? 16.863 27.999 30.668 1.00 93.25 113 GLN A N 1
ATOM 837 C CA . GLN A 1 113 ? 15.994 28.927 29.956 1.00 93.25 113 GLN A CA 1
ATOM 838 C C . GLN A 1 113 ? 14.698 28.287 29.454 1.00 93.25 113 GLN A C 1
ATOM 840 O O . GLN A 1 113 ? 13.877 29.013 28.900 1.00 93.25 113 GLN A O 1
ATOM 845 N N . VAL A 1 114 ? 14.495 26.979 29.621 1.00 91.88 114 VAL A N 1
ATOM 846 C CA . VAL A 1 114 ? 13.254 26.285 29.265 1.00 91.88 114 VAL A CA 1
ATOM 847 C C . VAL A 1 114 ? 12.656 25.672 30.526 1.00 91.88 114 VAL A C 1
ATOM 849 O O . VAL A 1 114 ? 13.217 24.768 31.133 1.00 91.88 114 VAL A O 1
ATOM 852 N N . THR A 1 115 ? 11.499 26.177 30.942 1.00 93.75 115 THR A N 1
ATOM 853 C CA . THR A 1 115 ? 10.720 25.605 32.047 1.00 93.75 115 THR A CA 1
ATOM 854 C C . THR A 1 115 ? 9.604 24.743 31.468 1.00 93.75 115 THR A C 1
ATOM 856 O O . THR A 1 115 ? 8.831 25.234 30.645 1.00 93.75 115 THR A O 1
ATOM 859 N N . SER A 1 116 ? 9.515 23.467 31.859 1.00 92.75 116 SER A N 1
ATOM 860 C CA . SER A 1 116 ? 8.430 22.580 31.424 1.00 92.75 116 SER A CA 1
ATOM 861 C C . SER A 1 116 ? 8.081 21.498 32.447 1.00 92.75 116 SER A C 1
ATOM 863 O O . SER A 1 116 ? 8.944 21.028 33.188 1.00 92.75 116 SER A O 1
ATOM 865 N N . ASP A 1 117 ? 6.813 21.089 32.452 1.00 89.75 117 ASP A N 1
ATOM 866 C CA . ASP A 1 117 ? 6.251 19.963 33.206 1.00 89.75 117 ASP A CA 1
ATOM 867 C C . ASP A 1 117 ? 6.170 18.652 32.393 1.00 89.75 117 ASP A C 1
ATOM 869 O O . ASP A 1 117 ? 6.056 17.571 32.975 1.00 89.75 117 ASP A O 1
ATOM 873 N N . GLU A 1 118 ? 6.256 18.727 31.061 1.00 81.12 118 GLU A N 1
ATOM 874 C CA . GLU A 1 118 ? 5.953 17.612 30.149 1.00 81.12 118 GLU A CA 1
ATOM 875 C C . GLU A 1 118 ? 7.059 17.328 29.115 1.00 81.12 118 GLU A C 1
ATOM 877 O O . GLU A 1 118 ? 7.206 16.192 28.647 1.00 81.12 118 GLU A O 1
ATOM 882 N N . VAL A 1 119 ? 7.848 18.343 28.748 1.00 87.25 119 VAL A N 1
ATOM 883 C CA . VAL A 1 119 ? 8.868 18.267 27.693 1.00 87.25 119 VAL A CA 1
ATOM 884 C C . VAL A 1 119 ? 10.238 17.936 28.279 1.00 87.25 119 VAL A C 1
ATOM 886 O O . VAL A 1 119 ? 10.632 18.440 29.327 1.00 87.25 119 VAL A O 1
ATOM 889 N N . VAL A 1 120 ? 10.988 17.085 27.579 1.00 87.44 120 VAL A N 1
ATOM 890 C CA . VAL A 1 120 ? 12.323 16.642 27.990 1.00 87.44 120 VAL A CA 1
ATOM 891 C C . VAL A 1 120 ? 13.392 17.233 27.076 1.00 87.44 120 VAL A C 1
ATOM 893 O O . VAL A 1 120 ? 13.231 17.310 25.860 1.00 87.44 120 VAL A O 1
ATOM 896 N N . GLU A 1 121 ? 14.522 17.620 27.651 1.00 85.19 121 GLU A N 1
ATOM 897 C CA . GLU A 1 121 ? 15.637 18.206 26.912 1.00 85.19 121 GLU A CA 1
ATOM 898 C C . GLU A 1 121 ? 16.584 17.140 26.351 1.00 85.19 121 GLU A C 1
ATOM 900 O O . GLU A 1 121 ? 16.937 16.173 27.033 1.00 85.19 121 GLU A O 1
ATOM 905 N N . GLY A 1 122 ? 17.031 17.329 25.105 1.00 71.75 122 GLY A N 1
ATOM 906 C CA . GLY A 1 122 ? 18.202 16.637 24.545 1.00 71.75 122 GLY A CA 1
ATOM 907 C C . GLY A 1 122 ? 18.081 15.119 24.340 1.00 71.75 122 GLY A C 1
ATOM 908 O O . GLY A 1 122 ? 19.015 14.500 23.833 1.00 71.75 122 GLY A O 1
ATOM 909 N N . ARG A 1 123 ? 16.944 14.501 24.679 1.00 80.75 123 ARG A N 1
ATOM 910 C CA . ARG A 1 123 ? 16.650 13.082 24.423 1.00 80.75 123 ARG A CA 1
ATOM 911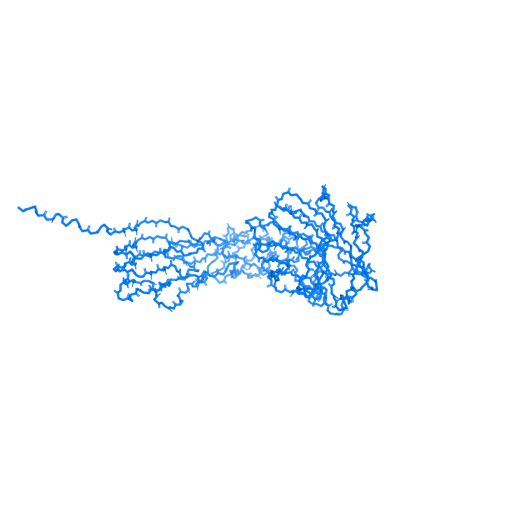 C C . ARG A 1 123 ? 15.208 12.885 23.989 1.00 80.75 123 ARG A C 1
ATOM 913 O O . ARG A 1 123 ? 14.329 13.644 24.389 1.00 80.75 123 ARG A O 1
ATOM 920 N N . ASP A 1 124 ? 14.981 11.866 23.171 1.00 83.88 124 ASP A N 1
ATOM 921 C CA . ASP A 1 124 ? 13.643 11.540 22.690 1.00 83.88 124 ASP A CA 1
ATOM 922 C C . ASP A 1 124 ? 12.718 11.146 23.845 1.00 83.88 124 ASP A C 1
ATOM 924 O O . ASP A 1 124 ? 13.068 10.336 24.706 1.00 83.88 124 ASP A O 1
ATOM 928 N N . ASN A 1 125 ? 11.519 11.720 23.825 1.00 86.94 125 ASN A N 1
ATOM 929 C CA . ASN A 1 125 ? 10.407 11.406 24.710 1.00 86.94 125 ASN A CA 1
ATOM 930 C C . ASN A 1 125 ? 9.167 11.126 23.852 1.00 86.94 125 ASN A C 1
ATOM 932 O O . ASN A 1 125 ? 8.188 11.873 23.841 1.00 86.94 125 ASN A O 1
ATOM 936 N N . VAL A 1 126 ? 9.261 10.065 23.050 1.00 87.44 126 VAL A N 1
ATOM 937 C CA . VAL A 1 126 ? 8.202 9.651 22.128 1.00 87.44 126 VAL A CA 1
ATOM 938 C C . VAL A 1 126 ? 7.088 8.964 22.910 1.00 87.44 126 VAL A C 1
ATOM 940 O O . VAL A 1 126 ? 7.270 7.880 23.467 1.00 87.44 126 VAL A O 1
ATOM 943 N N . LEU A 1 127 ? 5.908 9.578 22.925 1.00 86.69 127 LEU A N 1
ATOM 944 C CA . LEU A 1 127 ? 4.719 8.984 23.519 1.00 86.69 127 LEU A CA 1
ATOM 945 C C . LEU A 1 127 ? 4.300 7.749 22.715 1.00 86.69 127 LEU A C 1
ATOM 947 O O . LEU A 1 127 ? 4.087 7.839 21.506 1.00 86.69 127 LEU A O 1
ATOM 951 N N . SER A 1 128 ? 4.120 6.605 23.386 1.00 86.44 128 SER A N 1
ATOM 952 C CA . SER A 1 128 ? 3.598 5.392 22.739 1.00 86.44 128 SER A CA 1
ATOM 953 C C . SER A 1 128 ? 2.273 5.694 22.042 1.00 86.44 128 SER A C 1
ATOM 955 O O . SER A 1 128 ? 1.383 6.264 22.669 1.00 86.44 128 SER A O 1
ATOM 957 N N . LEU A 1 129 ? 2.151 5.319 20.764 1.00 79.88 129 LEU A N 1
ATOM 958 C CA . LEU A 1 129 ? 0.947 5.540 19.955 1.00 79.88 129 LEU A CA 1
ATOM 959 C C . LEU A 1 129 ? -0.255 4.739 20.488 1.00 79.88 129 LEU A C 1
ATOM 961 O O . LEU A 1 129 ? -1.379 5.232 20.515 1.00 79.88 129 LEU A O 1
ATOM 965 N N . LEU A 1 130 ? 0.000 3.516 20.959 1.00 83.12 130 LEU A N 1
ATOM 966 C CA . LEU A 1 130 ? -0.999 2.583 21.484 1.00 83.12 130 LEU A CA 1
ATOM 967 C C . LEU A 1 130 ? -0.591 2.120 22.894 1.00 83.12 130 LEU A C 1
ATOM 969 O O . LEU A 1 130 ? -0.188 0.971 23.069 1.00 83.12 130 LEU A O 1
ATOM 973 N N . PRO A 1 131 ? -0.644 2.998 23.915 1.00 79.19 131 PRO A N 1
ATOM 974 C CA . PRO A 1 131 ? -0.271 2.637 25.284 1.00 79.19 131 PRO A CA 1
ATOM 975 C C . PRO A 1 131 ? -1.205 1.570 25.872 1.00 79.19 131 PRO A C 1
ATOM 977 O O . PRO A 1 131 ? -0.788 0.745 26.680 1.00 79.19 131 PRO A O 1
ATOM 980 N N . SER A 1 132 ? -2.468 1.592 25.459 1.00 86.38 132 SER A N 1
ATOM 981 C CA . SER A 1 132 ? -3.475 0.572 25.716 1.00 86.38 132 SER A CA 1
ATOM 982 C C . SER A 1 132 ? -4.591 0.722 24.688 1.00 86.38 132 SER A C 1
ATOM 984 O O . SER A 1 132 ? -4.728 1.778 24.070 1.00 86.38 132 SER A O 1
ATOM 986 N N . THR A 1 133 ? -5.384 -0.329 24.483 1.00 89.31 133 THR A N 1
ATOM 987 C CA . THR A 1 133 ? -6.532 -0.269 23.573 1.00 89.31 133 THR A CA 1
ATOM 988 C C . THR A 1 133 ? -7.754 -0.943 24.169 1.00 89.31 133 THR A C 1
ATOM 990 O O . THR A 1 133 ? -7.636 -1.897 24.934 1.00 89.31 133 THR A O 1
ATOM 993 N N . THR A 1 134 ? -8.922 -0.407 23.836 1.00 95.12 134 THR A N 1
ATOM 994 C CA . THR A 1 134 ? -10.236 -0.988 24.109 1.00 95.12 134 THR A CA 1
ATOM 995 C C . THR A 1 134 ? -11.008 -1.121 22.803 1.00 95.12 134 THR A C 1
ATOM 997 O O . THR A 1 134 ? -10.651 -0.507 21.798 1.00 95.12 134 THR A O 1
ATOM 1000 N N . PHE A 1 135 ? -12.068 -1.924 22.806 1.00 97.56 135 PHE A N 1
ATOM 1001 C CA . PHE A 1 135 ? -12.880 -2.180 21.622 1.00 97.56 135 PHE A CA 1
ATOM 1002 C C . PHE A 1 135 ? -14.357 -1.997 21.938 1.00 97.56 135 PHE A C 1
ATOM 1004 O O . PHE A 1 135 ? -14.807 -2.301 23.043 1.00 97.56 135 PHE A O 1
ATOM 1011 N N . THR A 1 136 ? -15.105 -1.540 20.940 1.00 97.62 136 THR A N 1
ATOM 1012 C CA . THR A 1 136 ? -16.560 -1.404 21.012 1.00 97.62 136 THR A CA 1
ATOM 1013 C C . THR A 1 136 ? -17.181 -2.040 19.779 1.00 97.62 136 THR A C 1
ATOM 1015 O O . THR A 1 136 ? -16.705 -1.812 18.670 1.00 97.62 136 THR A O 1
ATOM 1018 N N . SER A 1 137 ? -18.251 -2.811 19.971 1.00 98.31 137 SER A N 1
ATOM 1019 C CA . SER A 1 137 ? -19.077 -3.350 18.887 1.00 98.31 137 SER A CA 1
ATOM 1020 C C . SER A 1 137 ? -20.279 -2.441 18.641 1.00 98.31 137 SER A C 1
ATOM 1022 O O . SER A 1 137 ? -20.971 -2.074 19.593 1.00 98.31 137 SER A O 1
ATOM 1024 N N . SER A 1 138 ? -20.549 -2.088 17.382 1.00 98.38 138 SER A N 1
ATOM 1025 C CA . SER A 1 138 ? -21.735 -1.304 17.008 1.00 98.38 138 SER A CA 1
ATOM 1026 C C . SER A 1 138 ? -23.040 -2.097 17.146 1.00 98.38 138 SER A C 1
ATOM 1028 O O . SER A 1 138 ? -24.100 -1.504 17.343 1.00 98.38 138 SER A O 1
ATOM 1030 N N . ASN A 1 139 ? -22.969 -3.430 17.084 1.00 98.38 139 ASN A N 1
ATOM 1031 C CA . ASN A 1 139 ? -24.094 -4.335 17.282 1.00 98.38 139 ASN A CA 1
ATOM 1032 C C . ASN A 1 139 ? -23.681 -5.584 18.092 1.00 98.38 139 ASN A C 1
ATOM 1034 O O . ASN A 1 139 ? -23.395 -6.644 17.519 1.00 98.38 139 ASN A O 1
ATOM 1038 N N . PRO A 1 140 ? -23.693 -5.497 19.439 1.00 98.25 140 PRO A N 1
ATOM 1039 C CA . PRO A 1 140 ? -23.346 -6.615 20.316 1.00 98.25 140 PRO A CA 1
ATOM 1040 C C . PRO A 1 140 ? -24.242 -7.848 20.167 1.00 98.25 140 PRO A C 1
ATOM 1042 O O . PRO A 1 140 ? -23.823 -8.933 20.549 1.00 98.25 140 PRO A O 1
ATOM 1045 N N . ALA A 1 141 ? -25.454 -7.716 19.611 1.00 98.19 141 ALA A N 1
ATOM 1046 C CA . ALA A 1 141 ? -26.334 -8.858 19.355 1.00 98.19 141 ALA A CA 1
ATOM 1047 C C . ALA A 1 141 ? -25.847 -9.734 18.184 1.00 98.19 141 ALA A C 1
ATOM 1049 O O . ALA A 1 141 ? -26.170 -10.920 18.146 1.00 98.19 141 ALA A O 1
ATOM 1050 N N . VAL A 1 142 ? -25.059 -9.170 17.259 1.00 98.44 142 VAL A N 1
ATOM 1051 C CA . VAL A 1 142 ? -24.401 -9.896 16.158 1.00 98.44 142 VAL A CA 1
ATOM 1052 C C . VAL A 1 142 ? -23.051 -10.441 16.612 1.00 98.44 142 VAL A C 1
ATOM 1054 O O . VAL A 1 142 ? -22.824 -11.647 16.524 1.00 98.44 142 VAL A O 1
ATOM 1057 N N . ALA A 1 143 ? -22.176 -9.590 17.152 1.00 98.31 143 ALA A N 1
ATOM 1058 C CA . ALA A 1 143 ? -20.946 -10.030 17.807 1.00 98.31 143 ALA A CA 1
ATOM 1059 C C . ALA A 1 143 ? -20.576 -9.091 18.955 1.00 98.31 143 ALA A C 1
ATOM 1061 O O . ALA A 1 143 ? -20.584 -7.869 18.801 1.00 98.31 143 ALA A O 1
ATOM 1062 N N . GLU A 1 144 ? -20.222 -9.660 20.099 1.00 98.31 144 GLU A N 1
ATOM 1063 C CA . GLU A 1 144 ? -19.758 -8.922 21.273 1.00 98.31 144 GLU A CA 1
ATOM 1064 C C . GLU A 1 144 ? -18.234 -8.968 21.342 1.00 98.31 144 GLU A C 1
ATOM 1066 O O . GLU A 1 144 ? -17.650 -9.998 21.025 1.00 98.31 144 GLU A O 1
ATOM 1071 N N . VAL A 1 145 ? -17.593 -7.876 21.762 1.00 98.25 145 VAL A N 1
ATOM 1072 C CA . VAL A 1 145 ? -16.136 -7.790 21.929 1.00 98.25 145 VAL A CA 1
ATOM 1073 C C . VAL A 1 145 ? -15.799 -7.422 23.369 1.00 98.25 145 VAL A C 1
ATOM 1075 O O . VAL A 1 145 ? -16.426 -6.528 23.940 1.00 98.25 145 VAL A O 1
ATOM 1078 N N . ASP A 1 146 ? -14.828 -8.111 23.963 1.00 94.81 146 ASP A N 1
ATOM 1079 C CA . ASP A 1 146 ? -14.314 -7.772 25.289 1.00 94.81 146 ASP A CA 1
ATOM 1080 C C . ASP A 1 146 ? -13.205 -6.701 25.229 1.00 94.81 146 ASP A C 1
ATOM 1082 O O . ASP A 1 146 ? -12.720 -6.305 24.167 1.00 94.81 146 ASP A O 1
ATOM 1086 N N . GLN A 1 147 ? -12.760 -6.225 26.394 1.00 86.81 147 GLN A N 1
ATOM 1087 C CA . GLN A 1 147 ? -11.713 -5.196 26.476 1.00 86.81 147 GLN A CA 1
ATOM 1088 C C . GLN A 1 147 ? -10.342 -5.656 25.951 1.00 86.81 147 GLN A C 1
ATOM 1090 O O . GLN A 1 147 ? -9.486 -4.812 25.702 1.00 86.81 147 GLN A O 1
ATOM 1095 N N . ARG A 1 148 ? -10.112 -6.967 25.805 1.00 84.56 148 ARG A N 1
ATOM 1096 C CA . ARG A 1 148 ? -8.868 -7.555 25.282 1.00 84.56 148 ARG A CA 1
ATOM 1097 C C . ARG A 1 14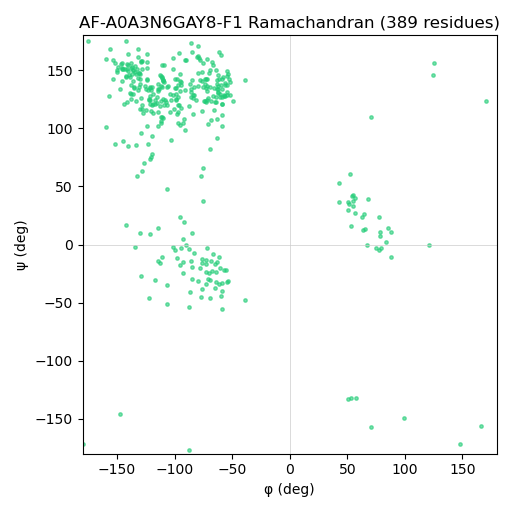8 ? -8.942 -7.832 23.780 1.00 84.56 148 ARG A C 1
ATOM 1099 O O . ARG A 1 148 ? -7.941 -8.257 23.212 1.00 84.56 148 ARG A O 1
ATOM 1106 N N . GLY A 1 149 ? -10.091 -7.579 23.153 1.00 90.69 149 GLY A N 1
ATOM 1107 C CA . GLY A 1 149 ? -10.313 -7.818 21.734 1.00 90.69 149 GLY A CA 1
ATOM 1108 C C . GLY A 1 149 ? -10.802 -9.229 21.405 1.00 90.69 149 GLY A C 1
ATOM 1109 O O . GLY A 1 149 ? -10.865 -9.585 20.231 1.00 90.69 149 GLY A O 1
ATOM 1110 N N . THR A 1 150 ? -11.188 -10.040 22.392 1.00 96.25 150 THR A N 1
ATOM 1111 C CA . THR A 1 150 ? -11.856 -11.321 22.119 1.00 96.25 150 THR A CA 1
ATOM 1112 C C . THR A 1 150 ? -13.279 -11.045 21.653 1.00 96.25 150 THR A C 1
ATOM 1114 O O . THR A 1 150 ? -14.059 -10.422 22.374 1.00 96.25 150 THR A O 1
ATOM 1117 N N . VAL A 1 151 ? -13.635 -11.524 20.465 1.00 98.25 151 VAL A N 1
ATOM 1118 C CA . VAL A 1 151 ? -14.969 -11.384 19.883 1.00 98.25 151 VAL A CA 1
ATOM 1119 C C . VAL A 1 151 ? -15.727 -12.702 19.991 1.00 98.25 151 VAL A C 1
ATOM 1121 O O . VAL A 1 151 ? -15.237 -13.742 19.558 1.00 98.25 151 VAL A O 1
ATOM 1124 N N . THR A 1 152 ? -16.949 -12.653 20.516 1.00 98.25 152 THR A N 1
ATOM 1125 C CA . THR A 1 152 ? -17.910 -13.763 20.499 1.00 98.25 152 THR A CA 1
ATOM 1126 C C . THR A 1 152 ? -18.981 -13.491 19.448 1.00 98.25 152 THR A C 1
ATOM 1128 O O . THR A 1 152 ? -19.786 -12.568 19.598 1.00 98.25 152 THR A O 1
ATOM 1131 N N . ALA A 1 153 ? -19.015 -14.305 18.395 1.00 98.06 153 ALA A N 1
ATOM 1132 C CA . ALA A 1 153 ? -20.040 -14.245 17.362 1.00 98.06 153 ALA A CA 1
ATOM 1133 C C . ALA A 1 153 ? -21.356 -14.830 17.896 1.00 98.06 153 ALA A C 1
ATOM 1135 O O . ALA A 1 153 ? -21.395 -15.970 18.355 1.00 98.06 153 ALA A O 1
ATOM 1136 N N . ARG A 1 154 ? -22.447 -14.062 17.856 1.00 97.94 154 ARG A N 1
ATOM 1137 C CA . ARG A 1 154 ? -23.732 -14.433 18.470 1.00 97.94 154 ARG A CA 1
ATOM 1138 C C . ARG A 1 154 ? -24.784 -14.836 17.446 1.00 97.94 154 ARG A C 1
ATOM 1140 O O . ARG A 1 154 ? -25.376 -15.903 17.584 1.00 97.94 154 ARG A O 1
ATOM 1147 N N . ALA A 1 155 ? -25.015 -14.010 16.432 1.00 97.88 155 ALA A N 1
ATOM 1148 C CA . ALA A 1 155 ? -26.063 -14.235 15.441 1.00 97.88 155 ALA A CA 1
ATOM 1149 C C . ALA A 1 155 ? -25.621 -13.761 14.051 1.00 97.88 155 ALA A C 1
ATOM 1151 O O . ALA A 1 155 ? -24.827 -12.824 13.974 1.00 97.88 155 ALA A O 1
ATOM 1152 N N . PRO A 1 156 ? -26.135 -14.370 12.963 1.00 97.56 156 PRO A N 1
ATOM 1153 C CA . PRO A 1 156 ? -25.847 -13.907 11.613 1.00 97.56 156 PRO A CA 1
ATOM 1154 C C . PRO A 1 156 ? -26.171 -12.423 11.420 1.00 97.56 156 PRO A C 1
ATOM 1156 O O . PRO A 1 156 ? -27.225 -11.953 11.855 1.00 97.56 156 PRO A O 1
ATOM 1159 N N . GLY A 1 157 ? -25.285 -11.697 10.744 1.00 96.81 157 GLY A N 1
ATOM 1160 C CA . GLY A 1 157 ? -25.440 -10.267 10.490 1.00 96.81 157 GLY A CA 1
ATOM 1161 C C . GLY A 1 157 ? -24.104 -9.539 10.429 1.00 96.81 157 GLY A C 1
ATOM 1162 O O . GLY A 1 157 ? -23.045 -10.162 10.452 1.00 96.81 157 GLY A O 1
ATOM 1163 N N . THR A 1 158 ? -24.155 -8.209 10.370 1.00 97.06 158 THR A N 1
ATOM 1164 C CA . THR A 1 158 ? -22.958 -7.363 10.352 1.00 97.06 158 THR A CA 1
ATOM 1165 C C . THR A 1 158 ? -22.809 -6.555 11.638 1.00 97.06 158 THR A C 1
ATOM 1167 O O . THR A 1 158 ? -23.793 -6.130 12.252 1.00 97.06 158 THR A O 1
ATOM 1170 N N . THR A 1 159 ? -21.566 -6.366 12.077 1.00 98.12 159 THR A N 1
ATOM 1171 C CA . THR A 1 159 ? -21.218 -5.446 13.166 1.00 98.12 159 THR A CA 1
ATOM 1172 C C . THR A 1 159 ? -19.859 -4.813 12.913 1.00 98.12 159 THR A C 1
ATOM 1174 O O . THR A 1 159 ? -19.000 -5.406 12.272 1.00 98.12 159 THR A O 1
ATOM 1177 N N . VAL A 1 160 ? -19.652 -3.611 13.435 1.00 97.56 160 VAL A N 1
ATOM 1178 C CA . VAL A 1 160 ? -18.404 -2.862 13.297 1.00 97.56 160 VAL A CA 1
ATOM 1179 C C . VAL A 1 160 ? -17.692 -2.859 14.643 1.00 97.56 160 VAL A C 1
ATOM 1181 O O . VAL A 1 160 ? -18.277 -2.448 15.647 1.00 97.56 160 VAL A O 1
ATOM 1184 N N . ILE A 1 161 ? -16.440 -3.314 14.664 1.00 97.81 161 ILE A N 1
ATOM 1185 C CA . ILE A 1 161 ? -15.572 -3.279 15.840 1.00 97.81 161 ILE A CA 1
ATOM 1186 C C . ILE A 1 161 ? -14.615 -2.093 15.718 1.00 97.81 161 ILE A C 1
ATOM 1188 O O . ILE A 1 161 ? -13.766 -2.046 14.826 1.00 97.81 161 ILE A O 1
ATOM 1192 N N . THR A 1 162 ? -14.735 -1.141 16.641 1.00 97.06 162 THR A N 1
ATOM 1193 C CA . THR A 1 162 ? -13.927 0.085 16.661 1.00 97.06 162 THR A CA 1
ATOM 1194 C C . THR A 1 162 ? -12.899 0.019 17.790 1.00 97.06 162 THR A C 1
ATOM 1196 O O . THR A 1 162 ? -13.304 -0.129 18.948 1.00 97.06 162 THR A O 1
ATOM 1199 N N . PRO A 1 163 ? -11.588 0.151 17.506 1.00 95.88 163 PRO A N 1
ATOM 1200 C CA . PRO A 1 163 ? -10.569 0.250 18.540 1.00 95.88 163 PRO A CA 1
ATOM 1201 C C . PRO A 1 163 ? -10.530 1.676 19.102 1.00 95.88 163 PRO A C 1
ATOM 1203 O O . PRO A 1 163 ? -10.758 2.650 18.382 1.00 95.88 163 PRO A O 1
ATOM 1206 N N . SER A 1 164 ? -10.205 1.826 20.379 1.00 95.56 164 SER A N 1
ATOM 1207 C CA . SER A 1 164 ? -10.002 3.121 21.024 1.00 95.56 164 SER A CA 1
ATOM 1208 C C . SER A 1 164 ? -8.760 3.110 21.905 1.00 95.56 164 SER A C 1
ATOM 1210 O O . SER A 1 164 ? -8.492 2.126 22.585 1.00 95.56 164 SER A O 1
ATOM 1212 N N . THR A 1 165 ? -8.008 4.207 21.903 1.00 93.19 165 THR A N 1
ATOM 1213 C CA . THR A 1 165 ? -6.811 4.399 22.738 1.00 93.19 165 THR A CA 1
ATOM 1214 C C . THR A 1 165 ? -6.956 5.670 23.583 1.00 93.19 165 THR A C 1
ATOM 1216 O O . THR A 1 165 ? -7.514 6.661 23.096 1.00 93.19 165 THR A O 1
ATOM 1219 N N . PRO A 1 166 ? -6.509 5.688 24.852 1.00 92.75 166 PRO A N 1
ATOM 1220 C CA . PRO A 1 166 ? -6.557 6.891 25.673 1.00 92.75 166 PRO A CA 1
ATOM 1221 C C . PRO A 1 166 ? -5.493 7.912 25.251 1.00 92.75 166 PRO A C 1
ATOM 1223 O O . PRO A 1 166 ? -4.344 7.573 24.961 1.00 92.75 166 PRO A O 1
ATOM 1226 N N . SER A 1 167 ? -5.858 9.191 25.310 1.00 94.00 167 SER A N 1
ATOM 1227 C CA . SER A 1 167 ? -4.962 10.314 25.037 1.00 94.00 167 SER A CA 1
ATOM 1228 C C . SER A 1 167 ? -5.296 11.514 25.928 1.00 94.00 167 SER A C 1
ATOM 1230 O O . SER A 1 167 ? -6.434 11.605 26.393 1.00 94.00 167 SER A O 1
ATOM 1232 N N . GLN A 1 168 ? -4.339 12.422 26.186 1.00 94.12 168 GLN A N 1
ATOM 1233 C CA . GLN A 1 168 ? -4.586 13.602 27.039 1.00 94.12 168 GLN A CA 1
ATOM 1234 C C . GLN A 1 168 ? -5.718 14.487 26.476 1.00 94.12 168 GLN A C 1
ATOM 1236 O O . GLN A 1 168 ? -6.622 14.825 27.237 1.00 94.12 168 GLN A O 1
ATOM 1241 N N . PRO A 1 169 ? -5.783 14.779 25.156 1.00 92.69 169 PRO A N 1
ATOM 1242 C CA . PRO A 1 169 ? -6.897 15.529 24.564 1.00 92.69 169 PRO A CA 1
ATOM 1243 C C . PRO A 1 169 ? -8.258 14.809 24.592 1.00 92.69 169 PRO A C 1
ATOM 1245 O O . PRO A 1 169 ? -9.262 15.397 24.188 1.00 92.69 169 PRO A O 1
ATOM 1248 N N . GLY A 1 170 ? -8.294 13.532 24.985 1.00 92.50 170 GLY A N 1
ATOM 1249 C CA . GLY A 1 170 ? -9.466 12.658 24.943 1.00 92.50 170 GLY A CA 1
ATOM 1250 C C . GLY A 1 170 ? -9.205 11.362 24.174 1.00 92.50 170 GLY A C 1
ATOM 1251 O O . GLY A 1 170 ? -8.318 11.300 23.322 1.00 92.50 170 GLY A O 1
ATOM 1252 N N . GLY A 1 171 ? -9.985 10.321 24.481 1.00 93.00 171 GLY A N 1
ATOM 1253 C CA . GLY A 1 171 ? -9.885 9.020 23.816 1.00 93.00 171 GLY A CA 1
ATOM 1254 C C . GLY A 1 171 ? -10.048 9.128 22.298 1.00 93.00 171 GLY A C 1
ATOM 1255 O O . GLY A 1 171 ? -10.893 9.875 21.804 1.00 93.00 171 GLY A O 1
ATOM 1256 N N . VAL A 1 172 ? -9.229 8.379 21.565 1.00 94.44 172 VAL A N 1
ATOM 1257 C CA . VAL A 1 172 ? -9.193 8.394 20.102 1.00 94.44 172 VAL A CA 1
ATOM 1258 C C . VAL A 1 172 ? -9.738 7.080 19.586 1.00 94.44 172 VAL A C 1
ATOM 1260 O O . VAL A 1 172 ? -9.231 6.027 19.963 1.00 94.44 172 VAL A O 1
ATOM 1263 N N . ALA A 1 173 ? -10.749 7.146 18.723 1.00 95.81 173 ALA A N 1
ATOM 1264 C CA . ALA A 1 173 ? -11.203 6.002 17.946 1.00 95.81 173 ALA A CA 1
ATOM 1265 C C . ALA A 1 173 ? -10.339 5.869 16.684 1.00 95.81 173 ALA A C 1
ATOM 1267 O O . ALA A 1 173 ? -10.162 6.853 15.961 1.00 95.81 173 ALA A O 1
ATOM 1268 N N . GLY A 1 174 ? -9.804 4.672 16.448 1.00 90.19 174 GLY A N 1
ATOM 1269 C CA . GLY A 1 174 ? -9.055 4.350 15.231 1.00 90.19 174 GLY A CA 1
ATOM 1270 C C . GLY A 1 174 ? -9.966 3.874 14.104 1.00 90.19 174 GLY A C 1
ATOM 1271 O O . GLY A 1 174 ? -11.190 3.807 14.259 1.00 90.19 174 GLY A O 1
ATOM 1272 N N . ALA A 1 175 ? -9.362 3.487 12.981 1.00 86.50 175 ALA A N 1
ATOM 1273 C CA . ALA A 1 175 ? -10.106 2.915 11.866 1.00 86.50 175 ALA A CA 1
ATOM 1274 C C . ALA A 1 175 ? -10.760 1.579 12.289 1.00 86.50 175 ALA A C 1
ATOM 1276 O O . ALA A 1 175 ? -10.074 0.703 12.832 1.00 86.50 175 ALA A O 1
ATOM 1277 N N . PRO A 1 176 ? -12.077 1.412 12.095 1.00 93.88 176 PRO A N 1
ATOM 1278 C CA . PRO A 1 176 ? -12.779 0.214 12.531 1.00 93.88 176 PRO A CA 1
ATOM 1279 C C . PRO A 1 176 ? -12.596 -0.962 11.559 1.00 93.88 176 PRO A C 1
ATOM 1281 O O . PRO A 1 176 ? -12.110 -0.790 10.443 1.00 93.88 176 PRO A O 1
ATOM 1284 N N . VAL A 1 177 ? -13.039 -2.151 11.976 1.00 92.50 177 VAL A N 1
ATOM 1285 C CA . VAL A 1 177 ? -13.175 -3.341 11.119 1.00 92.50 177 VAL A CA 1
ATOM 1286 C C . VAL A 1 177 ? -14.626 -3.828 11.122 1.00 92.50 177 VAL A C 1
ATOM 1288 O O . VAL A 1 177 ? -15.258 -3.877 12.177 1.00 92.50 177 VAL A O 1
ATOM 1291 N N . GLU A 1 178 ? -15.169 -4.175 9.956 1.00 94.56 178 GLU A N 1
ATOM 1292 C CA . GLU A 1 178 ? -16.506 -4.766 9.831 1.00 94.56 178 GLU A CA 1
ATOM 1293 C C . GLU A 1 178 ? -16.420 -6.297 9.892 1.00 94.56 178 GLU A C 1
ATOM 1295 O O . GLU A 1 178 ? -15.571 -6.906 9.248 1.00 94.56 178 GLU A O 1
ATOM 1300 N N . LEU A 1 179 ? -17.282 -6.916 10.696 1.00 95.19 179 LEU A N 1
ATOM 1301 C CA . LEU A 1 179 ? -17.453 -8.361 10.796 1.00 95.19 179 LEU A CA 1
ATOM 1302 C C . LEU A 1 179 ? -18.790 -8.761 10.179 1.00 95.19 179 LEU A C 1
ATOM 1304 O O . LEU A 1 179 ? -19.810 -8.121 10.438 1.00 95.19 179 LEU A O 1
ATOM 1308 N N . HIS A 1 180 ? -18.798 -9.873 9.450 1.00 96.00 180 HIS A N 1
ATOM 1309 C CA . HIS A 1 180 ? -19.967 -10.449 8.791 1.00 96.00 180 HIS A CA 1
ATOM 1310 C C . HIS A 1 180 ? -20.226 -11.856 9.347 1.00 96.00 180 HIS A C 1
ATOM 1312 O O . HIS A 1 180 ? -19.880 -12.877 8.751 1.00 96.00 180 HIS A O 1
ATOM 1318 N N . VAL A 1 181 ? -20.817 -11.920 10.540 1.00 96.94 181 VAL A N 1
ATOM 1319 C CA . VAL A 1 181 ? -21.081 -13.178 11.247 1.00 96.94 181 VAL A CA 1
ATOM 1320 C C . VAL A 1 181 ? -22.004 -14.064 10.418 1.00 96.94 181 VAL A C 1
ATOM 1322 O O . VAL A 1 181 ? -23.073 -13.633 9.982 1.00 96.94 181 VAL A O 1
ATOM 1325 N N . GLY A 1 182 ? -21.606 -15.321 10.225 1.00 93.25 182 GLY A N 1
ATOM 1326 C CA . GLY A 1 182 ? -22.385 -16.307 9.474 1.00 93.25 182 GLY A CA 1
ATOM 1327 C C . GLY A 1 182 ? -22.557 -16.005 7.982 1.00 93.25 182 GLY A C 1
ATOM 1328 O O . GLY A 1 182 ? -23.399 -16.640 7.347 1.00 93.25 182 GLY A O 1
ATOM 1329 N N . ALA A 1 183 ? -21.799 -15.056 7.424 1.00 92.19 183 ALA A N 1
ATOM 1330 C CA . ALA A 1 183 ? -21.727 -14.868 5.982 1.00 92.19 183 ALA A CA 1
ATOM 1331 C C . ALA A 1 183 ? -21.022 -16.057 5.306 1.00 92.19 183 ALA A C 1
ATOM 1333 O O . ALA A 1 183 ? -20.258 -16.789 5.936 1.00 92.19 183 ALA A O 1
ATOM 1334 N N . ASP A 1 184 ? -21.291 -16.248 4.013 1.00 86.19 184 ASP A N 1
ATOM 1335 C CA . ASP A 1 184 ? -20.600 -17.252 3.203 1.00 86.19 184 ASP A CA 1
ATOM 1336 C C . ASP A 1 184 ? -19.085 -16.961 3.208 1.00 86.19 184 ASP A C 1
ATOM 1338 O O . ASP A 1 184 ? -18.695 -15.873 2.769 1.00 86.19 184 ASP A O 1
ATOM 1342 N N . PRO A 1 185 ? -18.221 -17.892 3.662 1.00 78.12 185 PRO A N 1
ATOM 1343 C CA . PRO A 1 185 ? -16.769 -17.712 3.646 1.00 78.12 185 PRO A CA 1
ATOM 1344 C C . PRO A 1 185 ? -16.186 -17.421 2.256 1.00 78.12 185 PRO A C 1
ATOM 1346 O O . PRO A 1 185 ? -15.090 -16.871 2.163 1.00 78.12 185 PRO A O 1
ATOM 1349 N N . ALA A 1 186 ? -16.895 -17.785 1.181 1.00 76.31 186 ALA A N 1
ATOM 1350 C CA . ALA A 1 186 ? -16.518 -17.463 -0.194 1.00 76.31 186 ALA A CA 1
ATOM 1351 C C . ALA A 1 186 ? -16.958 -16.054 -0.638 1.00 76.31 186 ALA A C 1
ATOM 1353 O O . ALA A 1 186 ? -16.599 -15.611 -1.730 1.00 76.31 186 ALA A O 1
ATOM 1354 N N . SER A 1 187 ? -17.739 -15.341 0.177 1.00 77.00 187 SER A N 1
ATOM 1355 C CA . SER A 1 187 ? -18.166 -13.985 -0.148 1.00 77.00 187 SER A CA 1
ATOM 1356 C C . SER A 1 187 ? -16.987 -13.000 -0.097 1.00 77.00 187 SER A C 1
ATOM 1358 O O . SER A 1 187 ? -16.063 -13.165 0.709 1.00 77.00 187 SER A O 1
ATOM 1360 N N . PRO A 1 188 ? -17.017 -11.924 -0.906 1.00 73.06 188 PRO A N 1
ATOM 1361 C CA . PRO A 1 188 ? -15.968 -10.902 -0.897 1.00 73.06 188 PRO A CA 1
ATOM 1362 C C . PRO A 1 188 ? -15.708 -10.302 0.493 1.00 73.06 188 PRO A C 1
ATOM 1364 O O . PRO A 1 188 ? -14.571 -9.983 0.822 1.00 73.06 188 PRO A O 1
ATOM 1367 N N . ALA A 1 189 ? -16.749 -10.217 1.324 1.00 75.81 189 ALA A N 1
ATOM 1368 C CA . ALA A 1 189 ? -16.704 -9.683 2.683 1.00 75.81 189 ALA A CA 1
ATOM 1369 C C . ALA A 1 189 ? -15.884 -10.545 3.666 1.00 75.81 189 ALA A C 1
ATOM 1371 O O . ALA A 1 189 ? -15.392 -10.052 4.677 1.00 75.81 189 ALA A O 1
ATOM 1372 N N . CYS A 1 190 ? -15.714 -11.833 3.358 1.00 74.38 190 CYS A N 1
ATOM 1373 C CA . CYS A 1 190 ? -15.031 -12.810 4.207 1.00 74.38 190 CYS A CA 1
ATOM 1374 C C . CYS A 1 190 ? -13.604 -13.109 3.777 1.00 74.38 190 CYS A C 1
ATOM 1376 O O . CYS A 1 190 ? -12.904 -13.901 4.416 1.00 74.38 190 CYS A O 1
ATOM 1378 N N . THR A 1 191 ? -13.157 -12.505 2.679 1.00 64.81 191 THR A N 1
ATOM 1379 C CA . THR A 1 191 ? -11.849 -12.844 2.153 1.00 64.81 191 THR A CA 1
ATOM 1380 C C . THR A 1 191 ? -10.766 -12.055 2.875 1.00 64.81 191 THR A C 1
ATOM 1382 O O . THR A 1 191 ? -10.648 -10.843 2.719 1.00 64.81 191 THR A O 1
ATOM 1385 N N . LYS A 1 192 ? -9.935 -12.757 3.652 1.00 58.22 192 LYS A N 1
ATOM 1386 C CA . LYS A 1 192 ? -8.676 -12.199 4.163 1.00 58.22 192 LYS A CA 1
ATOM 1387 C C . LYS A 1 192 ? -7.792 -11.758 2.989 1.00 58.22 192 LYS A C 1
ATOM 1389 O O . LYS A 1 192 ? -7.749 -12.498 2.001 1.00 58.22 192 LYS A O 1
ATOM 1394 N N . PRO A 1 193 ? -7.027 -10.655 3.107 1.00 59.44 193 PRO A N 1
ATOM 1395 C CA . PRO A 1 193 ? -5.847 -10.476 2.272 1.00 59.44 193 PRO A CA 1
ATOM 1396 C C . PRO A 1 193 ? -5.025 -11.766 2.341 1.00 59.44 193 PRO A C 1
ATOM 1398 O O . PRO A 1 193 ? -4.748 -12.272 3.430 1.00 59.44 193 PRO A O 1
ATOM 1401 N N . LEU A 1 194 ? -4.753 -12.359 1.188 1.00 64.75 194 LEU A N 1
ATOM 1402 C CA . LEU A 1 194 ? -3.876 -13.509 1.075 1.00 64.75 194 LEU A CA 1
ATOM 1403 C C . LEU A 1 194 ? -2.445 -13.031 1.356 1.00 64.75 194 LEU A C 1
ATOM 1405 O O . LEU A 1 194 ? -2.084 -11.890 1.055 1.00 64.75 194 LEU A O 1
ATOM 1409 N N . ASP A 1 195 ? -1.633 -13.897 1.951 1.00 79.69 195 ASP A N 1
ATOM 1410 C CA . ASP A 1 195 ? -0.203 -13.634 2.047 1.00 79.69 195 ASP A CA 1
ATOM 1411 C C . ASP A 1 195 ? 0.426 -13.796 0.658 1.00 79.69 195 ASP A C 1
ATOM 1413 O O . ASP A 1 195 ? 0.037 -14.678 -0.120 1.00 79.69 195 ASP A O 1
ATOM 1417 N N . LEU A 1 196 ? 1.402 -12.937 0.354 1.00 86.81 196 LEU A N 1
ATOM 1418 C CA . LEU A 1 196 ? 2.244 -13.099 -0.827 1.00 86.81 196 LEU A CA 1
ATOM 1419 C C . LEU A 1 196 ? 3.016 -14.418 -0.703 1.00 86.81 196 LEU A C 1
ATOM 1421 O O . LEU A 1 196 ? 3.618 -14.667 0.339 1.00 86.81 196 LEU A O 1
ATOM 1425 N N . ASP A 1 197 ? 2.999 -15.242 -1.749 1.00 86.50 197 ASP A N 1
ATOM 1426 C CA . ASP A 1 197 ? 3.690 -16.529 -1.796 1.00 86.50 197 ASP A CA 1
ATOM 1427 C C . ASP A 1 197 ? 5.211 -16.331 -1.678 1.00 86.50 197 ASP A C 1
ATOM 1429 O O . ASP A 1 197 ? 5.830 -15.851 -2.635 1.00 86.50 197 ASP A O 1
ATOM 1433 N N . PRO A 1 198 ? 5.833 -16.693 -0.541 1.00 83.12 198 PRO A N 1
ATOM 1434 C CA . PRO A 1 198 ? 7.258 -16.466 -0.329 1.00 83.12 198 PRO A CA 1
ATOM 1435 C C . PRO A 1 198 ? 8.139 -17.406 -1.162 1.00 83.12 198 PRO A C 1
ATOM 1437 O O . PRO A 1 198 ? 9.321 -17.119 -1.341 1.00 83.12 198 PRO A O 1
ATOM 1440 N N . ASP A 1 199 ? 7.585 -18.507 -1.684 1.00 84.44 199 ASP A N 1
ATOM 1441 C CA . ASP A 1 199 ? 8.315 -19.425 -2.563 1.00 84.44 199 ASP A CA 1
ATOM 1442 C C . ASP A 1 199 ? 8.372 -18.876 -3.997 1.00 84.44 199 ASP A C 1
ATOM 1444 O O . ASP A 1 199 ? 9.343 -19.085 -4.728 1.00 84.44 199 ASP A O 1
ATOM 1448 N N . SER A 1 200 ? 7.336 -18.138 -4.403 1.00 88.31 200 SER A N 1
ATOM 1449 C CA . SER A 1 200 ? 7.227 -17.563 -5.747 1.00 88.31 200 SER A CA 1
ATOM 1450 C C . SER A 1 200 ? 7.769 -16.138 -5.840 1.00 88.31 200 SER A C 1
ATOM 1452 O O . SER A 1 200 ? 8.163 -15.727 -6.935 1.00 88.31 200 SER A O 1
ATOM 1454 N N . TRP A 1 201 ? 7.811 -15.391 -4.730 1.00 93.50 201 TRP A N 1
ATOM 1455 C CA . TRP A 1 201 ? 8.111 -13.959 -4.722 1.00 93.50 201 TRP A CA 1
ATOM 1456 C C . TRP A 1 201 ? 9.045 -13.528 -3.594 1.00 93.50 201 TRP A C 1
ATOM 1458 O O . TRP A 1 201 ? 9.061 -14.065 -2.493 1.00 93.50 201 TRP A O 1
ATOM 1468 N N . SER A 1 202 ? 9.780 -12.457 -3.866 1.00 92.12 202 SER A N 1
ATOM 1469 C CA . SER A 1 202 ? 10.578 -11.712 -2.899 1.00 92.12 202 SER A CA 1
ATOM 1470 C C . SER A 1 202 ? 10.310 -10.221 -3.064 1.00 92.12 202 SER A C 1
ATOM 1472 O O . SER A 1 202 ? 10.009 -9.765 -4.167 1.00 92.12 202 SER A O 1
ATOM 1474 N N . VAL A 1 203 ? 10.443 -9.453 -1.986 1.00 94.44 203 VAL A N 1
ATOM 1475 C CA . VAL A 1 203 ? 10.146 -8.019 -2.009 1.00 94.44 203 VAL A CA 1
ATOM 1476 C C . VAL A 1 203 ? 11.378 -7.219 -1.612 1.00 94.44 203 VAL A C 1
ATOM 1478 O O . VAL A 1 203 ? 11.984 -7.468 -0.568 1.00 94.44 203 VAL A O 1
ATOM 1481 N N . VAL A 1 204 ? 11.756 -6.247 -2.442 1.00 95.31 204 VAL A N 1
ATOM 1482 C CA . VAL A 1 204 ? 12.809 -5.281 -2.100 1.00 95.31 204 VAL A CA 1
ATOM 1483 C C . VAL A 1 204 ? 12.189 -4.127 -1.323 1.00 95.31 204 VAL A C 1
ATOM 1485 O O . VAL A 1 204 ? 11.182 -3.554 -1.741 1.00 95.31 204 VAL A O 1
ATOM 1488 N N . ARG A 1 205 ? 12.825 -3.783 -0.194 1.00 94.12 205 ARG A N 1
ATOM 1489 C CA . ARG A 1 205 ? 12.446 -2.661 0.683 1.00 94.12 205 ARG A CA 1
ATOM 1490 C C . ARG A 1 205 ? 10.959 -2.737 1.059 1.00 94.12 205 ARG A C 1
ATOM 1492 O O . ARG A 1 205 ? 10.164 -1.851 0.756 1.00 94.12 205 ARG A O 1
ATOM 1499 N N . ASP A 1 206 ? 10.629 -3.841 1.722 1.00 89.38 206 ASP A N 1
ATOM 1500 C CA . ASP A 1 206 ? 9.279 -4.278 2.068 1.00 89.38 206 ASP A CA 1
ATOM 1501 C C . ASP A 1 206 ? 8.473 -3.259 2.898 1.00 89.38 206 ASP A C 1
ATOM 1503 O O . ASP A 1 206 ? 8.938 -2.783 3.936 1.00 89.38 206 ASP A O 1
ATOM 1507 N N . ARG A 1 207 ? 7.248 -2.951 2.453 1.00 86.50 207 ARG A N 1
ATOM 1508 C CA . ARG A 1 207 ? 6.252 -2.099 3.132 1.00 86.50 207 ARG A CA 1
ATOM 1509 C C . ARG A 1 207 ? 4.870 -2.775 3.113 1.00 86.50 207 ARG A C 1
ATOM 1511 O O . ARG A 1 207 ? 4.096 -2.555 2.179 1.00 86.50 207 ARG A O 1
ATOM 1518 N N . PRO A 1 208 ? 4.572 -3.663 4.082 1.00 82.44 208 PRO A N 1
ATOM 1519 C CA . PRO A 1 208 ? 3.371 -4.514 4.069 1.00 82.44 208 PRO A CA 1
ATOM 1520 C C . PRO A 1 208 ? 2.054 -3.764 4.264 1.00 82.44 208 PRO A C 1
ATOM 1522 O O . PRO A 1 208 ? 0.992 -4.306 3.999 1.00 82.44 208 PRO A O 1
ATOM 1525 N N . ASP A 1 209 ? 2.113 -2.518 4.706 1.00 81.00 209 ASP A N 1
ATOM 1526 C CA . ASP A 1 209 ? 1.000 -1.575 4.764 1.00 81.00 209 ASP A CA 1
ATOM 1527 C C . ASP A 1 209 ? 0.628 -0.974 3.395 1.00 81.00 209 ASP A C 1
ATOM 1529 O O . ASP A 1 209 ? -0.476 -0.464 3.241 1.00 81.00 209 ASP A O 1
ATOM 1533 N N . HIS A 1 210 ? 1.507 -1.100 2.395 1.00 85.69 210 HIS A N 1
ATOM 1534 C CA . HIS A 1 210 ? 1.342 -0.584 1.029 1.00 85.69 210 HIS A CA 1
ATOM 1535 C C . HIS A 1 210 ? 1.231 -1.689 -0.035 1.00 85.69 210 HIS A C 1
ATOM 1537 O O . HIS A 1 210 ? 1.370 -1.435 -1.235 1.00 85.69 210 HIS A O 1
ATOM 1543 N N . ARG A 1 211 ? 1.002 -2.934 0.391 1.00 91.06 211 ARG A N 1
ATOM 1544 C CA . ARG A 1 211 ? 0.670 -4.039 -0.508 1.00 91.06 211 ARG A CA 1
ATOM 1545 C C . ARG A 1 211 ? -0.300 -5.014 0.140 1.00 91.06 211 ARG A C 1
ATOM 1547 O O . ARG A 1 211 ? -0.261 -5.229 1.347 1.00 91.06 211 ARG A O 1
ATOM 1554 N N . ALA A 1 212 ? -1.103 -5.674 -0.677 1.00 87.00 212 ALA A N 1
ATOM 1555 C CA . ALA A 1 212 ? -1.951 -6.778 -0.246 1.00 87.00 212 ALA A CA 1
ATOM 1556 C C . ALA A 1 212 ? -2.144 -7.757 -1.402 1.00 87.00 212 ALA A C 1
ATOM 1558 O O . ALA A 1 212 ? -2.203 -7.337 -2.552 1.00 87.00 212 ALA A O 1
ATOM 1559 N N . VAL A 1 213 ? -2.295 -9.053 -1.129 1.00 87.38 213 VAL A N 1
ATOM 1560 C CA . VAL A 1 213 ? -2.839 -9.964 -2.143 1.00 87.38 213 VAL A CA 1
ATOM 1561 C C . VAL A 1 213 ? -4.338 -10.087 -1.901 1.00 87.38 213 VAL A C 1
ATOM 1563 O O . VAL A 1 213 ? -4.784 -10.509 -0.837 1.00 87.38 213 VAL A O 1
ATOM 1566 N N . ARG A 1 214 ? -5.144 -9.668 -2.871 1.00 80.19 214 ARG A N 1
ATOM 1567 C CA . ARG A 1 214 ? -6.603 -9.758 -2.827 1.00 80.19 214 ARG A CA 1
ATOM 1568 C C . ARG A 1 214 ? -7.078 -11.182 -3.164 1.00 80.19 214 ARG A C 1
ATOM 1570 O O . ARG A 1 214 ? -6.349 -11.946 -3.806 1.00 80.19 214 ARG A O 1
ATOM 1577 N N . PRO A 1 215 ? -8.319 -11.548 -2.784 1.00 69.81 215 PRO A N 1
ATOM 1578 C CA . PRO A 1 215 ? -9.043 -12.653 -3.420 1.00 69.81 215 PRO A CA 1
ATOM 1579 C C . PRO A 1 215 ? -8.827 -12.695 -4.933 1.00 69.81 215 PRO A C 1
ATOM 1581 O O . PRO A 1 215 ? -8.855 -11.656 -5.584 1.00 69.81 215 PRO A O 1
ATOM 1584 N N . GLY A 1 216 ? -8.702 -13.896 -5.496 1.00 72.56 216 GLY A N 1
ATOM 1585 C CA . GLY A 1 216 ? -8.572 -14.056 -6.946 1.00 72.56 216 GLY A CA 1
ATOM 1586 C C . GLY A 1 216 ? -7.146 -13.928 -7.479 1.00 72.56 216 GLY A C 1
ATOM 1587 O O . GLY A 1 216 ? -6.986 -13.875 -8.691 1.00 72.56 216 GLY A O 1
ATOM 1588 N N . ASP A 1 217 ? -6.135 -13.972 -6.599 1.00 84.12 217 ASP A N 1
ATOM 1589 C CA . ASP A 1 217 ? -4.712 -13.977 -6.976 1.00 84.12 217 ASP A CA 1
ATOM 1590 C C . ASP A 1 217 ? -4.253 -12.646 -7.596 1.00 84.12 217 ASP A C 1
ATOM 1592 O O . ASP A 1 217 ? -3.492 -12.612 -8.560 1.00 84.12 217 ASP A O 1
ATOM 1596 N N . THR A 1 218 ? -4.753 -11.539 -7.040 1.00 89.19 218 THR A N 1
ATOM 1597 C CA . THR A 1 218 ? -4.451 -10.178 -7.494 1.00 89.19 218 THR A CA 1
ATOM 1598 C C . THR A 1 218 ? -3.580 -9.471 -6.466 1.00 89.19 218 THR A C 1
ATOM 1600 O O . THR A 1 218 ? -4.004 -9.271 -5.330 1.00 89.19 218 THR A O 1
ATOM 1603 N N . LEU A 1 219 ? -2.383 -9.050 -6.853 1.00 96.19 219 LEU A N 1
ATOM 1604 C CA . LEU A 1 219 ? -1.530 -8.200 -6.033 1.00 96.19 219 LEU A CA 1
ATOM 1605 C C . LEU A 1 219 ? -1.969 -6.738 -6.160 1.00 96.19 219 LEU A C 1
ATOM 1607 O O . LEU A 1 219 ? -2.022 -6.178 -7.248 1.00 96.19 219 LEU A O 1
ATOM 1611 N N . GLU A 1 220 ? -2.257 -6.112 -5.034 1.00 94.25 220 GLU A N 1
ATOM 1612 C CA . GLU A 1 220 ? -2.489 -4.682 -4.892 1.00 94.25 220 GLU A CA 1
ATOM 1613 C C . GLU A 1 220 ? -1.200 -4.006 -4.423 1.00 94.25 220 GLU A C 1
ATOM 1615 O O . GLU A 1 220 ? -0.646 -4.413 -3.400 1.00 94.25 220 GLU A O 1
ATOM 1620 N N . LEU A 1 221 ? -0.748 -2.974 -5.140 1.00 95.69 221 LEU A N 1
ATOM 1621 C CA . LEU A 1 221 ? 0.354 -2.103 -4.728 1.00 95.69 221 LEU A CA 1
ATOM 1622 C C . LEU A 1 221 ? -0.113 -0.648 -4.675 1.00 95.69 221 LEU A C 1
ATOM 1624 O O . LEU A 1 221 ? -0.566 -0.094 -5.679 1.00 95.69 221 LEU A O 1
ATOM 1628 N N . THR A 1 222 ? 0.064 -0.019 -3.518 1.00 92.44 222 THR A N 1
ATOM 1629 C CA . THR A 1 222 ? -0.222 1.401 -3.300 1.00 92.44 222 THR A CA 1
ATOM 1630 C C . THR A 1 222 ? 1.105 2.149 -3.200 1.00 92.44 222 THR A C 1
ATOM 1632 O O . THR A 1 222 ? 1.889 1.825 -2.303 1.00 92.44 222 THR A O 1
ATOM 1635 N N . PRO A 1 223 ? 1.401 3.134 -4.071 1.00 90.50 223 PRO A N 1
ATOM 1636 C CA . PRO A 1 223 ? 2.630 3.917 -3.958 1.00 90.50 223 PRO A CA 1
ATOM 1637 C C . PRO A 1 223 ? 2.795 4.509 -2.549 1.00 90.50 223 PRO A C 1
ATOM 1639 O O . PRO A 1 223 ? 1.825 4.937 -1.928 1.00 90.50 223 PRO A O 1
ATOM 1642 N N . THR A 1 224 ? 4.023 4.549 -2.026 1.00 84.44 224 THR A N 1
ATOM 1643 C CA . THR A 1 224 ? 4.286 5.069 -0.668 1.00 84.44 224 THR A CA 1
ATOM 1644 C C . THR A 1 224 ? 4.253 6.596 -0.585 1.00 84.44 224 THR A C 1
ATOM 1646 O O . THR A 1 224 ? 4.292 7.153 0.509 1.00 84.44 224 THR A O 1
ATOM 1649 N N . GLY A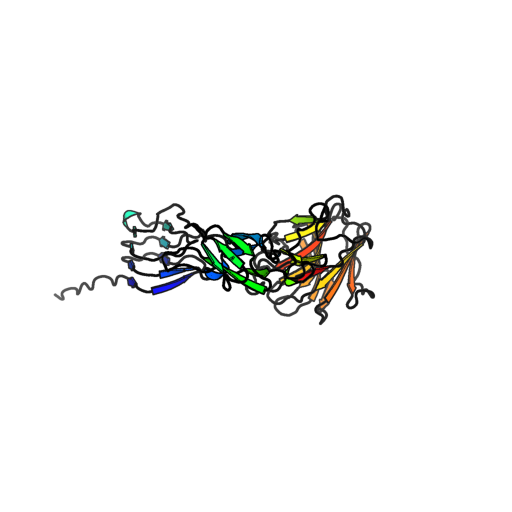 1 225 ? 4.248 7.290 -1.728 1.00 81.62 225 GLY A N 1
ATOM 1650 C CA . GLY A 1 225 ? 4.347 8.754 -1.811 1.00 81.62 225 GLY A CA 1
ATOM 1651 C C . GLY A 1 225 ? 5.747 9.314 -1.552 1.00 81.62 225 GLY A C 1
ATOM 1652 O O . GLY A 1 225 ? 5.942 10.518 -1.678 1.00 81.62 225 GLY A O 1
ATOM 1653 N N . HIS A 1 226 ? 6.706 8.450 -1.214 1.00 80.88 226 HIS A N 1
ATOM 1654 C CA . HIS A 1 226 ? 8.117 8.767 -1.007 1.00 80.88 226 HIS A CA 1
ATOM 1655 C C . HIS A 1 226 ? 8.954 7.520 -1.331 1.00 80.88 226 HIS A C 1
ATOM 1657 O O . HIS A 1 226 ? 9.216 6.667 -0.479 1.00 80.88 226 HIS A O 1
ATOM 1663 N N . GLY A 1 227 ? 9.304 7.358 -2.600 1.00 87.94 227 GLY A N 1
ATOM 1664 C CA . GLY A 1 227 ? 10.148 6.260 -3.051 1.00 87.94 227 GLY A CA 1
ATOM 1665 C C . GLY A 1 227 ? 10.185 6.192 -4.564 1.00 87.94 227 GLY A C 1
ATOM 1666 O O . GLY A 1 227 ? 9.140 6.074 -5.201 1.00 87.94 227 GLY A O 1
ATOM 1667 N N . PHE A 1 228 ? 11.387 6.262 -5.125 1.00 92.56 228 PHE A N 1
ATOM 1668 C CA . PHE A 1 228 ? 11.585 6.314 -6.568 1.00 92.56 228 PHE A CA 1
ATOM 1669 C C . PHE A 1 228 ? 12.856 5.584 -6.968 1.00 92.56 228 PHE A C 1
ATOM 1671 O O . PHE A 1 228 ? 13.851 5.653 -6.242 1.00 92.56 228 PHE A O 1
ATOM 1678 N N . LEU A 1 229 ? 12.823 4.859 -8.081 1.00 94.38 229 LEU A N 1
ATOM 1679 C CA . LEU A 1 229 ? 13.979 4.101 -8.547 1.00 94.38 229 LEU A CA 1
ATOM 1680 C C . LEU A 1 229 ? 14.946 4.949 -9.376 1.00 94.38 229 LEU A C 1
ATOM 1682 O O . LEU A 1 229 ? 16.136 4.690 -9.358 1.00 94.38 229 LEU A O 1
ATOM 1686 N N . TRP A 1 230 ? 14.434 5.963 -10.066 1.00 91.75 230 TRP A N 1
ATOM 1687 C CA . TRP A 1 230 ? 15.158 6.723 -11.081 1.00 91.75 230 TRP A CA 1
ATOM 1688 C C . TRP A 1 230 ? 16.471 7.357 -10.593 1.00 91.75 230 TRP A C 1
ATOM 1690 O O . TRP A 1 230 ? 16.469 8.164 -9.655 1.00 91.75 230 TRP A O 1
ATOM 1700 N N . ALA A 1 231 ? 17.555 7.095 -11.329 1.00 89.94 231 ALA A N 1
ATOM 1701 C CA . ALA A 1 231 ? 18.873 7.683 -11.116 1.00 89.94 231 ALA A CA 1
ATOM 1702 C C . ALA A 1 231 ? 19.350 7.490 -9.663 1.00 89.94 231 ALA A C 1
ATOM 1704 O O . ALA A 1 231 ? 19.248 6.415 -9.085 1.00 89.94 231 ALA A O 1
ATOM 1705 N N . ASP A 1 232 ? 19.844 8.545 -9.017 1.00 89.50 232 ASP A N 1
ATOM 1706 C CA . ASP A 1 232 ? 20.411 8.431 -7.672 1.00 89.50 232 ASP A CA 1
ATOM 1707 C C . ASP A 1 232 ? 19.359 8.198 -6.561 1.00 89.50 232 ASP A C 1
ATOM 1709 O O . ASP A 1 232 ? 19.731 8.042 -5.395 1.00 89.50 232 ASP A O 1
ATOM 1713 N N . ALA A 1 233 ? 18.054 8.179 -6.877 1.00 92.00 233 ALA A N 1
ATOM 1714 C CA . ALA A 1 233 ? 16.989 8.110 -5.875 1.00 92.00 233 ALA A CA 1
ATOM 1715 C C . ALA A 1 233 ? 16.920 6.754 -5.157 1.00 92.00 233 ALA A C 1
ATOM 1717 O O . ALA A 1 233 ? 16.782 6.736 -3.931 1.00 92.00 233 ALA A O 1
ATOM 1718 N N . ASN A 1 234 ? 16.993 5.639 -5.898 1.00 94.06 234 ASN A N 1
ATOM 1719 C CA . ASN A 1 234 ? 17.173 4.267 -5.394 1.00 94.06 234 ASN A CA 1
ATOM 1720 C C . ASN A 1 234 ? 16.343 3.896 -4.138 1.00 94.06 234 ASN A C 1
ATOM 1722 O O . ASN A 1 234 ? 16.789 3.178 -3.240 1.00 94.06 234 ASN A O 1
ATOM 1726 N N . SER A 1 235 ? 15.110 4.404 -4.060 1.00 94.06 235 SER A N 1
ATOM 1727 C CA . SER A 1 235 ? 14.259 4.401 -2.859 1.00 94.06 235 SER A CA 1
ATOM 1728 C C . SER A 1 235 ? 12.836 3.879 -3.101 1.00 94.06 235 SER A C 1
ATOM 1730 O O . SER A 1 235 ? 12.032 3.823 -2.172 1.00 94.06 235 SER A O 1
ATOM 1732 N N . ALA A 1 236 ? 12.548 3.305 -4.276 1.00 95.12 236 ALA A N 1
ATOM 1733 C CA . ALA A 1 236 ? 11.281 2.626 -4.608 1.00 95.12 236 ALA A CA 1
ATOM 1734 C C . ALA A 1 236 ? 10.925 1.431 -3.698 1.00 95.12 236 ALA A C 1
ATOM 1736 O O . ALA A 1 236 ? 11.618 0.415 -3.705 1.00 95.12 236 ALA A O 1
ATOM 1737 N N . HIS A 1 237 ? 9.883 1.540 -2.880 1.00 93.69 237 HIS A N 1
ATOM 1738 C CA . HIS A 1 237 ? 9.440 0.455 -1.997 1.00 93.69 237 HIS A CA 1
ATOM 1739 C C . HIS A 1 237 ? 8.596 -0.594 -2.739 1.00 93.69 237 HIS A C 1
ATOM 1741 O O . HIS A 1 237 ? 8.032 -0.312 -3.791 1.00 93.69 237 HIS A O 1
ATOM 1747 N N . ASN A 1 238 ? 8.468 -1.794 -2.159 1.00 95.69 238 ASN A N 1
ATOM 1748 C CA . ASN A 1 238 ? 7.615 -2.871 -2.679 1.00 95.69 238 ASN A CA 1
ATOM 1749 C C . ASN A 1 238 ? 7.900 -3.268 -4.145 1.00 95.69 238 ASN A C 1
ATOM 1751 O O . ASN A 1 238 ? 6.971 -3.528 -4.909 1.00 95.69 238 ASN A O 1
ATOM 1755 N N . LEU A 1 239 ? 9.176 -3.382 -4.540 1.00 97.81 239 LEU A N 1
ATOM 1756 C CA . LEU A 1 239 ? 9.517 -4.069 -5.794 1.00 97.81 239 LEU A CA 1
ATOM 1757 C C . LEU A 1 239 ? 9.265 -5.568 -5.580 1.00 97.81 239 LEU A C 1
ATOM 1759 O O . LEU A 1 239 ? 10.038 -6.231 -4.880 1.00 97.81 239 LEU A O 1
ATOM 1763 N N . VAL A 1 240 ? 8.167 -6.089 -6.130 1.00 97.62 240 VAL A N 1
ATOM 1764 C CA . VAL A 1 240 ? 7.758 -7.490 -5.965 1.00 97.62 240 VAL A CA 1
ATOM 1765 C C . VAL A 1 240 ? 8.321 -8.298 -7.125 1.00 97.62 240 VAL A C 1
ATOM 1767 O O . VAL A 1 240 ? 7.848 -8.204 -8.255 1.00 97.62 240 VAL A O 1
ATOM 1770 N N . LEU A 1 241 ? 9.368 -9.066 -6.843 1.00 97.31 241 LEU A N 1
ATOM 1771 C CA . LEU A 1 241 ? 10.186 -9.768 -7.828 1.00 97.31 241 LEU A CA 1
ATOM 1772 C C . LEU A 1 241 ? 10.001 -11.272 -7.694 1.00 97.31 241 LEU A C 1
ATOM 1774 O O . LEU A 1 241 ? 9.873 -11.775 -6.575 1.00 97.31 241 LEU A O 1
ATOM 1778 N N . THR A 1 242 ? 10.051 -11.994 -8.808 1.00 94.50 242 THR A N 1
ATOM 1779 C CA . THR A 1 242 ? 10.015 -13.455 -8.786 1.00 94.50 242 THR A CA 1
ATOM 1780 C C . THR A 1 242 ? 11.120 -14.020 -7.882 1.00 94.50 242 THR A C 1
ATOM 1782 O O . THR A 1 242 ? 12.179 -13.409 -7.674 1.00 94.50 242 THR A O 1
ATOM 1785 N N . GLY A 1 243 ? 10.851 -15.179 -7.283 1.00 82.31 243 GLY A N 1
ATOM 1786 C CA . GLY A 1 243 ? 11.795 -15.915 -6.447 1.00 82.31 243 GLY A CA 1
ATOM 1787 C C . GLY A 1 243 ? 13.061 -16.294 -7.218 1.00 82.31 243 GLY A C 1
ATOM 1788 O O . GLY A 1 243 ? 13.099 -16.279 -8.448 1.00 82.31 243 GLY A O 1
ATOM 1789 N N . THR A 1 244 ? 14.128 -16.649 -6.503 1.00 69.50 244 THR A N 1
ATOM 1790 C CA . THR A 1 244 ? 15.425 -16.987 -7.121 1.00 69.50 244 THR A CA 1
ATOM 1791 C C . THR A 1 244 ? 15.376 -18.233 -8.007 1.00 69.50 244 THR A C 1
ATOM 1793 O O . THR A 1 244 ? 16.195 -18.362 -8.920 1.00 69.50 244 THR A O 1
ATOM 1796 N N . ASP A 1 245 ? 14.404 -19.116 -7.770 1.00 61.91 245 ASP A N 1
ATOM 1797 C CA . ASP A 1 245 ? 14.190 -20.343 -8.544 1.00 61.91 245 ASP A CA 1
ATOM 1798 C C . ASP A 1 245 ? 13.192 -20.146 -9.702 1.00 61.91 245 ASP A C 1
ATOM 1800 O O . ASP A 1 245 ? 13.149 -20.947 -10.641 1.00 61.91 245 ASP A O 1
ATOM 1804 N N . THR A 1 246 ? 12.433 -19.047 -9.686 1.00 60.03 246 THR A N 1
ATOM 1805 C CA . THR A 1 246 ? 11.340 -18.757 -10.620 1.00 60.03 246 THR A CA 1
ATOM 1806 C C . THR A 1 246 ? 11.799 -17.732 -11.656 1.00 60.03 246 THR A C 1
ATOM 1808 O O . THR A 1 246 ? 11.663 -16.526 -11.473 1.00 60.03 246 THR A O 1
ATOM 1811 N N . GLY A 1 247 ? 12.357 -18.221 -12.769 1.00 59.22 247 GLY A N 1
ATOM 1812 C CA . GLY A 1 247 ? 12.775 -17.393 -13.905 1.00 59.22 247 GLY A CA 1
ATOM 1813 C C . GLY A 1 247 ? 14.001 -16.524 -13.599 1.00 59.22 247 GLY A C 1
ATOM 1814 O O . GLY A 1 247 ? 13.927 -15.522 -12.897 1.00 59.22 247 GLY A O 1
ATOM 1815 N N . LYS A 1 248 ? 15.150 -16.852 -14.201 1.00 73.56 248 LYS A N 1
ATOM 1816 C CA . LYS A 1 248 ? 16.416 -16.095 -14.073 1.00 73.56 248 LYS A CA 1
ATOM 1817 C C . LYS A 1 248 ? 16.413 -14.790 -14.890 1.00 73.56 248 LYS A C 1
ATOM 1819 O O . LYS A 1 248 ? 17.393 -14.489 -15.571 1.00 73.56 248 LYS A O 1
ATOM 1824 N N . GLY A 1 249 ? 15.260 -14.119 -14.942 1.00 83.31 249 GLY A N 1
ATOM 1825 C CA . GLY A 1 249 ? 15.028 -12.904 -15.722 1.00 83.31 249 GLY A CA 1
ATOM 1826 C C . GLY A 1 249 ? 15.146 -13.086 -17.230 1.00 83.31 249 GLY A C 1
ATOM 1827 O O . GLY A 1 249 ? 15.227 -12.096 -17.939 1.00 83.31 249 GLY A O 1
ATOM 1828 N N . THR A 1 250 ? 15.182 -14.320 -17.733 1.00 91.56 250 THR A N 1
ATOM 1829 C CA . THR A 1 250 ? 15.212 -14.650 -19.166 1.00 91.56 250 THR A CA 1
ATOM 1830 C C . THR A 1 250 ? 13.873 -15.251 -19.577 1.00 91.56 250 THR A C 1
ATOM 1832 O O . THR A 1 250 ? 13.164 -15.796 -18.733 1.00 91.56 250 THR A O 1
ATOM 1835 N N . GLY A 1 251 ? 13.515 -15.138 -20.855 1.00 94.12 251 GLY A N 1
ATOM 1836 C CA . GLY A 1 251 ? 12.214 -15.570 -21.365 1.00 94.12 251 GLY A CA 1
ATOM 1837 C C . GLY A 1 251 ? 11.238 -14.406 -21.514 1.00 94.12 251 GLY A C 1
ATOM 1838 O O . GLY A 1 251 ? 11.635 -13.283 -21.833 1.00 94.12 251 GLY A O 1
ATOM 1839 N N . THR A 1 252 ? 9.947 -14.674 -21.349 1.00 97.38 252 THR A N 1
ATOM 1840 C CA . THR A 1 252 ? 8.872 -13.691 -21.548 1.00 97.38 252 THR A CA 1
ATOM 1841 C C . THR A 1 252 ? 8.001 -13.574 -20.308 1.00 97.38 252 THR A C 1
ATOM 1843 O O . THR A 1 252 ? 7.296 -14.521 -19.975 1.00 97.38 252 THR A O 1
ATOM 1846 N N . ALA A 1 253 ? 7.988 -12.403 -19.674 1.00 98.06 253 ALA A N 1
ATOM 1847 C CA . ALA A 1 253 ? 7.054 -12.090 -18.600 1.00 98.06 253 ALA A CA 1
ATOM 1848 C C . ALA A 1 253 ? 5.883 -11.258 -19.122 1.00 98.06 253 ALA A C 1
ATOM 1850 O O . ALA A 1 253 ? 6.098 -10.301 -19.868 1.00 98.06 253 ALA A O 1
ATOM 1851 N N . THR A 1 254 ? 4.663 -11.612 -18.722 1.00 98.69 254 THR A N 1
ATOM 1852 C CA . THR A 1 254 ? 3.442 -10.838 -19.001 1.00 98.69 254 THR A CA 1
ATOM 1853 C C . THR A 1 254 ? 2.665 -10.641 -17.709 1.00 98.69 254 THR A C 1
ATOM 1855 O O . THR A 1 254 ? 2.607 -11.561 -16.903 1.00 98.69 254 THR A O 1
ATOM 1858 N N . VAL A 1 255 ? 2.058 -9.471 -17.521 1.00 98.75 255 VAL A N 1
ATOM 1859 C CA . VAL A 1 255 ? 1.155 -9.186 -16.398 1.00 98.75 255 VAL A CA 1
ATOM 1860 C C . VAL A 1 255 ? 0.008 -8.305 -16.869 1.00 98.75 255 VAL A C 1
ATOM 1862 O O . VAL A 1 255 ? 0.223 -7.414 -17.699 1.00 98.75 255 VAL A O 1
ATOM 1865 N N . ARG A 1 256 ? -1.196 -8.516 -16.336 1.00 98.56 256 ARG A N 1
ATOM 1866 C CA . ARG A 1 256 ? -2.277 -7.537 -16.441 1.00 98.56 256 ARG A CA 1
ATOM 1867 C C . ARG A 1 256 ? -2.150 -6.537 -15.302 1.00 98.56 256 ARG A C 1
ATOM 1869 O O . ARG A 1 256 ? -2.096 -6.917 -14.140 1.00 98.56 256 ARG A O 1
ATOM 1876 N N . MET A 1 257 ? -2.136 -5.259 -15.646 1.00 98.56 257 MET A N 1
ATOM 1877 C CA . MET A 1 257 ? -2.173 -4.149 -14.708 1.00 98.56 257 MET A CA 1
ATOM 1878 C C . MET A 1 257 ? -3.490 -3.386 -14.861 1.00 98.56 257 MET A C 1
ATOM 1880 O O . MET A 1 257 ? -3.881 -3.036 -15.976 1.00 98.56 257 MET A O 1
ATOM 1884 N N . THR A 1 258 ? -4.137 -3.084 -13.740 1.00 96.00 258 THR A N 1
ATOM 1885 C CA . THR A 1 258 ? -5.320 -2.220 -13.653 1.00 96.00 258 THR A CA 1
ATOM 1886 C C . THR A 1 258 ? -4.973 -0.963 -12.864 1.00 96.00 258 THR A C 1
ATOM 1888 O O . THR A 1 258 ? -4.411 -1.050 -11.773 1.00 96.00 258 THR A O 1
ATOM 1891 N N . GLY A 1 259 ? -5.341 0.199 -13.402 1.00 89.50 259 GLY A N 1
ATOM 1892 C CA . GLY A 1 259 ? -5.159 1.498 -12.754 1.00 89.50 259 GLY A CA 1
ATOM 1893 C C . GLY A 1 259 ? -4.375 2.480 -13.620 1.00 89.50 259 GLY A C 1
ATOM 1894 O O . GLY A 1 259 ? -3.478 2.105 -14.382 1.00 89.50 259 GLY A O 1
ATOM 1895 N N . ARG A 1 260 ? -4.729 3.762 -13.518 1.00 91.12 260 ARG A N 1
ATOM 1896 C CA . ARG A 1 260 ? -4.056 4.877 -14.199 1.00 91.12 260 ARG A CA 1
ATOM 1897 C C . ARG A 1 260 ? -3.326 5.723 -13.168 1.00 91.12 260 ARG A C 1
ATOM 1899 O O . ARG A 1 260 ? -3.849 5.966 -12.087 1.00 91.12 260 ARG A O 1
ATOM 1906 N N . THR A 1 261 ? -2.147 6.205 -13.535 1.00 90.88 261 THR A N 1
ATOM 1907 C CA . THR A 1 261 ? -1.390 7.154 -12.717 1.00 90.88 261 THR A CA 1
ATOM 1908 C C . THR A 1 261 ? -2.167 8.458 -12.541 1.00 90.88 261 THR A C 1
ATOM 1910 O O . THR A 1 261 ? -2.837 8.887 -13.483 1.00 90.88 261 THR A O 1
ATOM 1913 N N . GLN A 1 262 ? -2.045 9.104 -11.381 1.00 84.31 262 GLN A N 1
ATOM 1914 C CA . GLN A 1 262 ? -2.942 10.201 -10.985 1.00 84.31 262 GLN A CA 1
ATOM 1915 C C . GLN A 1 262 ? -2.262 11.552 -10.797 1.00 84.31 262 GLN A C 1
ATOM 1917 O O . GLN A 1 262 ? -2.891 12.587 -11.005 1.00 84.31 262 GLN A O 1
ATOM 1922 N N . CYS A 1 263 ? -0.997 11.557 -10.379 1.00 83.94 263 CYS A N 1
ATOM 1923 C CA . CYS A 1 263 ? -0.295 12.791 -10.067 1.00 83.94 263 CYS A CA 1
ATOM 1924 C C . CYS A 1 263 ? 1.231 12.643 -10.168 1.00 83.94 263 CYS A C 1
ATOM 1926 O O . CYS A 1 263 ? 1.768 11.538 -10.274 1.00 83.94 263 CYS A O 1
ATOM 1928 N N . GLY A 1 264 ? 1.921 13.790 -10.137 1.00 86.88 264 GLY A N 1
ATOM 1929 C CA . GLY A 1 264 ? 3.374 13.880 -9.971 1.00 86.88 264 GLY A CA 1
ATOM 1930 C C . GLY A 1 264 ? 4.173 12.991 -10.926 1.00 86.88 264 GLY A C 1
ATOM 1931 O O . GLY A 1 264 ? 3.896 12.954 -12.130 1.00 86.88 264 GLY A O 1
ATOM 1932 N N . TYR A 1 265 ? 5.145 12.286 -10.349 1.00 89.50 265 TYR A N 1
ATOM 1933 C CA . TYR A 1 265 ? 5.938 11.223 -10.970 1.00 89.50 265 TYR A CA 1
ATOM 1934 C C . TYR A 1 265 ? 5.516 9.854 -10.425 1.00 89.50 265 TYR A C 1
ATOM 1936 O O . TYR A 1 265 ? 6.338 9.064 -9.975 1.00 89.50 265 TYR A O 1
ATOM 1944 N N . MET A 1 266 ? 4.202 9.608 -10.390 1.00 92.06 266 MET A N 1
ATOM 1945 C CA . MET A 1 266 ? 3.664 8.286 -10.087 1.00 92.06 266 MET A CA 1
ATOM 1946 C C . MET A 1 266 ? 3.906 7.345 -11.268 1.00 92.06 266 MET A C 1
ATOM 1948 O O . MET A 1 266 ? 3.596 7.697 -12.415 1.00 92.06 266 MET A O 1
ATOM 1952 N N . GLU A 1 267 ? 4.415 6.151 -10.977 1.00 96.31 267 GLU A N 1
ATOM 1953 C CA . GLU A 1 267 ? 4.761 5.139 -11.971 1.00 96.31 267 GLU A CA 1
ATOM 1954 C C . GLU A 1 267 ? 4.339 3.742 -11.510 1.00 96.31 267 GLU A C 1
ATOM 1956 O O . GLU A 1 267 ? 4.398 3.422 -10.327 1.00 96.31 267 GLU A O 1
ATOM 1961 N N . ALA A 1 268 ? 3.893 2.896 -12.437 1.00 98.00 268 ALA A N 1
ATOM 1962 C CA . ALA A 1 268 ? 3.549 1.509 -12.131 1.00 98.00 268 ALA A CA 1
ATOM 1963 C C . ALA A 1 268 ? 3.693 0.614 -13.359 1.00 98.00 268 ALA A C 1
ATOM 1965 O O . ALA A 1 268 ? 3.366 1.024 -14.479 1.00 98.00 268 ALA A O 1
ATOM 1966 N N . GLY A 1 269 ? 4.163 -0.617 -13.166 1.00 98.56 269 GLY A N 1
ATOM 1967 C CA . GLY A 1 269 ? 4.286 -1.559 -14.273 1.00 98.56 269 GLY A CA 1
ATOM 1968 C C . GLY A 1 269 ? 5.131 -2.793 -14.000 1.00 98.56 269 GLY A C 1
ATOM 1969 O O . GLY A 1 269 ? 5.293 -3.227 -12.861 1.00 98.56 269 GLY A O 1
ATOM 1970 N N . LEU A 1 270 ? 5.638 -3.366 -15.093 1.00 98.88 270 LEU A N 1
ATOM 1971 C CA . LEU A 1 270 ? 6.440 -4.587 -15.136 1.00 98.88 270 LEU A CA 1
ATOM 1972 C C . LEU A 1 270 ? 7.930 -4.228 -15.181 1.00 98.88 270 LEU A C 1
ATOM 1974 O O . LEU A 1 270 ? 8.327 -3.347 -15.939 1.00 98.88 270 LEU A O 1
ATOM 1978 N N . ILE A 1 271 ? 8.769 -4.932 -14.428 1.00 98.75 271 ILE A N 1
ATOM 1979 C CA . ILE A 1 271 ? 10.210 -4.672 -14.346 1.00 98.75 271 ILE A CA 1
ATOM 1980 C C . ILE A 1 271 ? 11.032 -5.944 -14.537 1.00 98.75 271 ILE A C 1
ATOM 1982 O O . ILE A 1 271 ? 10.622 -7.038 -14.154 1.00 98.75 271 ILE A O 1
ATOM 1986 N N . LEU A 1 272 ? 12.210 -5.781 -15.132 1.00 98.12 272 LEU A N 1
ATOM 1987 C CA . LEU A 1 272 ? 13.319 -6.721 -15.123 1.00 98.12 272 LEU A CA 1
ATOM 1988 C C . LEU A 1 272 ? 14.453 -6.094 -14.301 1.00 98.12 272 LEU A C 1
ATOM 1990 O O . LEU A 1 272 ? 15.114 -5.161 -14.753 1.00 98.12 272 LEU A O 1
ATOM 1994 N N . TYR A 1 273 ? 14.637 -6.580 -13.077 1.00 97.62 273 TYR A N 1
ATOM 1995 C CA . TYR A 1 273 ? 15.429 -5.924 -12.038 1.00 97.62 273 TYR A CA 1
ATOM 1996 C C . TYR A 1 273 ? 16.635 -6.773 -11.627 1.00 97.62 273 TYR A C 1
ATOM 1998 O O . TYR A 1 273 ? 16.475 -7.922 -11.202 1.00 97.62 273 TYR A O 1
ATOM 2006 N N . ARG A 1 274 ? 17.843 -6.205 -11.715 1.00 95.31 274 ARG A N 1
ATOM 2007 C CA . ARG A 1 274 ? 19.079 -6.786 -11.160 1.00 95.31 274 ARG A CA 1
ATOM 2008 C C . ARG A 1 274 ? 19.533 -6.035 -9.906 1.00 95.31 274 ARG A C 1
ATOM 2010 O O . ARG A 1 274 ? 20.053 -6.660 -8.984 1.00 95.31 274 ARG A O 1
ATOM 2017 N N . GLY A 1 275 ? 19.316 -4.727 -9.864 1.00 95.44 275 GLY A N 1
ATOM 2018 C CA . GLY A 1 275 ? 19.611 -3.858 -8.732 1.00 95.44 275 GLY A CA 1
ATOM 2019 C C . GLY A 1 275 ? 19.114 -2.444 -9.007 1.00 95.44 275 GLY A C 1
ATOM 2020 O O . GLY A 1 275 ? 18.654 -2.164 -10.111 1.00 95.44 275 GLY A O 1
ATOM 2021 N N . ASP A 1 276 ? 19.227 -1.558 -8.020 1.00 96.81 276 ASP A N 1
ATOM 2022 C CA . ASP A 1 276 ? 18.662 -0.210 -8.140 1.00 96.81 276 ASP A CA 1
ATOM 2023 C C . ASP A 1 276 ? 19.285 0.591 -9.307 1.00 96.81 276 ASP A C 1
ATOM 2025 O O . ASP A 1 276 ? 18.573 1.254 -10.042 1.00 96.81 276 ASP A O 1
ATOM 2029 N N . ASN A 1 277 ? 20.575 0.377 -9.596 1.00 96.88 277 ASN A N 1
ATOM 2030 C CA . ASN A 1 277 ? 21.293 1.007 -10.717 1.00 96.88 277 ASN A CA 1
ATOM 2031 C C . ASN A 1 277 ? 21.301 0.179 -12.022 1.00 96.88 277 ASN A C 1
ATOM 2033 O O . ASN A 1 277 ? 22.023 0.517 -12.963 1.00 96.88 277 ASN A O 1
ATOM 2037 N N . ASP A 1 278 ? 20.599 -0.957 -12.046 1.00 97.12 278 ASP A N 1
ATOM 2038 C CA . ASP A 1 278 ? 20.613 -1.929 -13.140 1.00 97.12 278 ASP A CA 1
ATOM 2039 C C . ASP A 1 278 ? 19.205 -2.558 -13.302 1.00 97.12 278 ASP A C 1
ATOM 2041 O O . ASP A 1 278 ? 18.912 -3.633 -12.755 1.00 97.12 278 ASP A O 1
ATOM 2045 N N . TYR A 1 279 ? 18.343 -1.931 -14.114 1.00 98.25 279 TYR A N 1
ATOM 2046 C CA . TYR A 1 279 ? 16.998 -2.436 -14.431 1.00 98.25 279 TYR A CA 1
ATOM 2047 C C . TYR A 1 279 ? 16.449 -1.979 -15.796 1.00 98.25 279 TYR A C 1
ATOM 2049 O O . TYR A 1 279 ? 16.851 -0.963 -16.358 1.00 98.25 279 TYR A O 1
ATOM 2057 N N . ILE A 1 280 ? 15.468 -2.717 -16.321 1.00 98.69 280 ILE A N 1
ATOM 2058 C CA . ILE A 1 280 ? 14.579 -2.260 -17.400 1.00 98.69 280 ILE A CA 1
ATOM 2059 C C . ILE A 1 280 ? 13.144 -2.319 -16.883 1.00 98.69 280 ILE A C 1
ATOM 2061 O O . ILE A 1 280 ? 12.684 -3.383 -16.471 1.00 98.69 280 ILE A O 1
ATOM 2065 N N . ALA A 1 281 ? 12.423 -1.202 -16.932 1.00 98.62 281 ALA A N 1
ATOM 2066 C CA . ALA A 1 281 ? 11.046 -1.097 -16.467 1.00 98.62 281 ALA A CA 1
ATOM 2067 C C . ALA A 1 281 ? 10.115 -0.664 -17.604 1.00 98.62 281 ALA A C 1
ATOM 2069 O O . ALA A 1 281 ? 10.396 0.275 -18.345 1.00 98.62 281 ALA A O 1
ATOM 2070 N N . PHE A 1 282 ? 8.989 -1.357 -17.746 1.00 98.81 282 PHE A N 1
ATOM 2071 C CA . PHE A 1 282 ? 7.920 -1.009 -18.668 1.00 98.81 282 PHE A CA 1
ATOM 2072 C C . PHE A 1 282 ? 6.688 -0.571 -17.878 1.00 98.81 282 PHE A C 1
ATOM 2074 O O . PHE A 1 282 ? 6.025 -1.395 -17.247 1.00 98.81 282 PHE A O 1
ATOM 2081 N N . GLN A 1 283 ? 6.417 0.734 -17.876 1.00 98.25 283 GLN A N 1
ATOM 2082 C CA . GLN A 1 283 ? 5.576 1.385 -16.872 1.00 98.25 283 GLN A CA 1
ATOM 2083 C C . GLN A 1 283 ? 4.601 2.378 -17.501 1.00 98.25 283 GLN A C 1
ATOM 2085 O O . GLN A 1 283 ? 4.916 3.042 -18.492 1.00 98.25 283 GLN A O 1
ATOM 2090 N N . ARG A 1 284 ? 3.441 2.554 -16.865 1.00 97.88 284 ARG A N 1
ATOM 2091 C CA . ARG A 1 284 ? 2.724 3.828 -16.942 1.00 97.88 284 ARG A CA 1
ATOM 2092 C C . ARG A 1 284 ? 3.467 4.856 -16.100 1.00 97.88 284 ARG A C 1
ATOM 2094 O O . ARG A 1 284 ? 3.793 4.553 -14.959 1.00 97.88 284 ARG A O 1
ATOM 2101 N N . LYS A 1 285 ? 3.662 6.058 -16.636 1.00 96.38 285 LYS A N 1
ATOM 2102 C CA . LYS A 1 285 ? 4.233 7.212 -15.933 1.00 96.38 285 LYS A CA 1
ATOM 2103 C C . LYS A 1 285 ? 3.295 8.400 -16.049 1.00 96.38 285 LYS A C 1
ATOM 2105 O O . LYS A 1 285 ? 2.813 8.660 -17.147 1.00 96.38 285 LYS A O 1
ATOM 2110 N N . HIS A 1 286 ? 3.057 9.140 -14.967 1.00 93.44 286 HIS A N 1
ATOM 2111 C CA . HIS A 1 286 ? 2.160 10.303 -15.002 1.00 93.44 286 HIS A CA 1
ATOM 2112 C C . HIS A 1 286 ? 2.753 11.523 -15.732 1.00 93.44 286 HIS A C 1
ATOM 2114 O O . HIS A 1 286 ? 2.017 12.300 -16.342 1.00 93.44 286 HIS A O 1
ATOM 2120 N N . ASN A 1 287 ? 4.075 11.714 -15.639 1.00 90.06 287 ASN A N 1
ATOM 2121 C CA . ASN A 1 287 ? 4.816 12.873 -16.159 1.00 90.06 287 ASN A CA 1
ATOM 2122 C C . ASN A 1 287 ? 4.109 14.209 -15.885 1.00 90.06 287 ASN A C 1
ATOM 2124 O O . ASN A 1 287 ? 3.803 14.955 -16.817 1.00 90.06 287 ASN A O 1
ATOM 2128 N N . THR A 1 288 ? 3.757 14.457 -14.620 1.00 85.50 288 THR A N 1
ATOM 2129 C CA . THR A 1 288 ? 3.180 15.737 -14.165 1.00 85.50 288 THR A CA 1
ATOM 2130 C C . THR A 1 288 ? 1.979 16.245 -14.985 1.00 85.50 288 THR A C 1
ATOM 2132 O O . THR A 1 288 ? 1.718 17.443 -15.045 1.00 85.50 288 THR A O 1
ATOM 2135 N N . GLY A 1 289 ? 1.191 15.331 -15.566 1.00 84.56 289 GLY A N 1
ATOM 2136 C CA . GLY A 1 289 ? -0.075 15.630 -16.246 1.00 84.56 289 GLY A CA 1
ATOM 2137 C C . GLY A 1 289 ? -0.112 15.201 -17.708 1.00 84.56 289 GLY A C 1
ATOM 2138 O O . GLY A 1 289 ? -1.138 15.379 -18.361 1.00 84.56 289 GLY A O 1
ATOM 2139 N N . SER A 1 290 ? 0.972 14.616 -18.228 1.00 91.75 290 SER A N 1
ATOM 2140 C CA . SER A 1 290 ? 1.028 14.031 -19.575 1.00 91.75 290 SER A CA 1
ATOM 2141 C C . SER A 1 290 ? 1.403 12.546 -19.522 1.00 91.75 290 SER A C 1
ATOM 2143 O O . SER A 1 290 ? 2.541 12.193 -19.857 1.00 91.75 290 SER A O 1
ATOM 2145 N N . PRO A 1 291 ? 0.480 11.659 -19.100 1.00 94.12 291 PRO A N 1
ATOM 2146 C CA . PRO A 1 291 ? 0.832 10.274 -18.864 1.00 94.12 291 PRO A CA 1
ATOM 2147 C C . PRO A 1 291 ? 1.300 9.549 -20.126 1.00 94.12 291 PRO A C 1
ATOM 2149 O O . PRO A 1 291 ? 0.756 9.735 -21.221 1.00 94.12 291 PRO A O 1
ATOM 2152 N N . THR A 1 292 ? 2.304 8.694 -19.965 1.00 98.44 292 THR A N 1
ATOM 2153 C CA . THR A 1 292 ? 2.860 7.864 -21.036 1.00 98.44 292 THR A CA 1
ATOM 2154 C C . THR A 1 292 ? 2.944 6.410 -20.618 1.00 98.44 292 THR A C 1
ATOM 2156 O O . THR A 1 292 ? 3.041 6.085 -19.436 1.00 98.44 292 THR A O 1
ATOM 2159 N N . LEU A 1 293 ? 2.970 5.535 -21.618 1.00 98.56 293 LEU A N 1
ATOM 2160 C CA . LEU A 1 293 ? 3.467 4.180 -21.459 1.00 98.56 293 LEU A CA 1
ATOM 2161 C C . LEU A 1 293 ? 4.927 4.163 -21.933 1.00 98.56 293 LEU A C 1
ATOM 2163 O O . LEU A 1 293 ? 5.200 4.417 -23.111 1.00 98.56 293 LEU A O 1
ATOM 2167 N N . THR A 1 294 ? 5.855 3.917 -21.011 1.00 98.62 294 THR A N 1
ATOM 2168 C CA . THR A 1 294 ? 7.295 4.141 -21.191 1.00 98.62 294 THR A CA 1
ATOM 2169 C C . THR A 1 294 ? 8.085 2.873 -20.909 1.00 98.62 294 THR A C 1
ATOM 2171 O O . THR A 1 294 ? 7.875 2.215 -19.894 1.00 98.62 294 THR A O 1
ATOM 2174 N N . LEU A 1 295 ? 9.024 2.555 -21.799 1.00 98.75 295 LEU A N 1
ATOM 2175 C CA . LEU A 1 295 ? 10.129 1.652 -21.512 1.00 98.75 295 LEU A CA 1
ATOM 2176 C C . LEU A 1 295 ? 11.304 2.498 -21.019 1.00 98.75 295 LEU A C 1
ATOM 2178 O O . LEU A 1 295 ? 11.911 3.224 -21.809 1.00 98.75 295 LEU A O 1
ATOM 2182 N N . ALA A 1 296 ? 11.586 2.4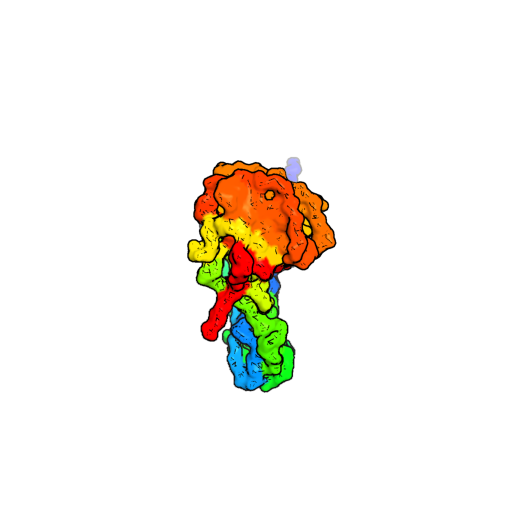11 -19.725 1.00 98.12 296 ALA A N 1
ATOM 2183 C CA . ALA A 1 296 ? 12.735 3.011 -19.069 1.00 98.12 296 ALA A CA 1
ATOM 2184 C C . ALA A 1 296 ? 13.812 1.947 -18.835 1.00 98.12 296 ALA A C 1
ATOM 2186 O O . ALA A 1 296 ? 13.516 0.759 -18.672 1.00 98.12 296 ALA A O 1
ATOM 2187 N N . LYS A 1 297 ? 15.071 2.366 -18.824 1.00 97.81 297 LYS A N 1
ATOM 2188 C CA . LYS A 1 297 ? 16.194 1.528 -18.422 1.00 97.81 297 LYS A CA 1
ATOM 2189 C C . LYS A 1 297 ? 17.182 2.337 -17.603 1.00 97.81 297 LYS A C 1
ATOM 2191 O O . LYS A 1 297 ? 17.316 3.540 -17.811 1.00 97.81 297 LYS A O 1
ATOM 2196 N N . GLU A 1 298 ? 17.931 1.645 -16.768 1.00 97.81 298 GLU A N 1
ATOM 2197 C CA . GLU A 1 298 ? 19.061 2.208 -16.056 1.00 97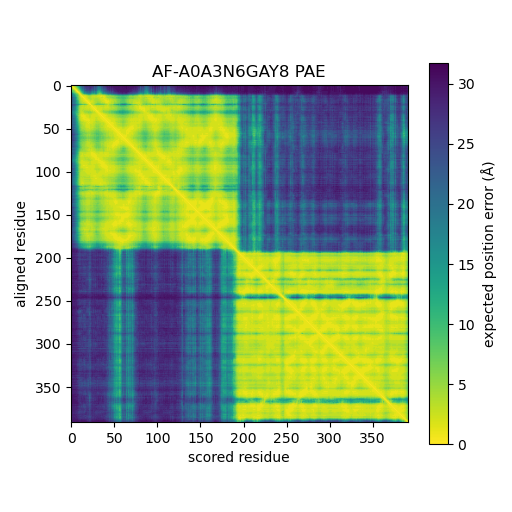.81 298 GLU A CA 1
ATOM 2198 C C . GLU A 1 298 ? 20.205 1.208 -16.044 1.00 97.81 298 GLU A C 1
ATOM 2200 O O . GLU A 1 298 ? 19.992 0.036 -15.740 1.00 97.81 298 GLU A O 1
ATOM 2205 N N . HIS A 1 299 ? 21.400 1.665 -16.411 1.00 96.81 299 HIS A N 1
ATOM 2206 C CA . HIS A 1 299 ? 22.602 0.840 -16.404 1.00 96.81 299 HIS A CA 1
ATOM 2207 C C . HIS A 1 299 ? 23.757 1.597 -15.758 1.00 96.81 299 HIS A C 1
ATOM 2209 O O . HIS A 1 299 ? 24.116 2.686 -16.210 1.00 96.81 299 HIS A O 1
ATOM 2215 N N . ASN A 1 300 ? 24.352 1.016 -14.714 1.00 95.31 300 ASN A N 1
ATOM 2216 C CA . ASN A 1 300 ? 25.361 1.673 -13.877 1.00 95.31 300 ASN A CA 1
ATOM 2217 C C . ASN A 1 300 ? 24.921 3.067 -13.374 1.00 95.31 300 ASN A C 1
ATOM 2219 O O . ASN A 1 300 ? 25.743 3.982 -13.312 1.00 95.31 300 ASN A O 1
ATOM 2223 N N . GLY A 1 301 ? 23.636 3.237 -13.049 1.00 94.81 301 GLY A N 1
ATOM 2224 C CA . GLY A 1 301 ? 23.082 4.508 -12.557 1.00 94.81 301 GLY A CA 1
ATOM 2225 C C . GLY A 1 301 ? 22.694 5.504 -13.660 1.00 94.81 301 GLY A C 1
ATOM 2226 O O . GLY A 1 301 ? 22.313 6.639 -13.386 1.00 94.81 301 GLY A O 1
ATOM 2227 N N . TRP A 1 302 ? 22.846 5.126 -14.935 1.00 95.88 302 TRP A N 1
ATOM 2228 C CA . TRP A 1 302 ? 22.514 5.994 -16.063 1.00 95.88 302 TRP A CA 1
ATOM 2229 C C . TRP A 1 302 ? 21.121 5.691 -16.611 1.00 95.88 302 TRP A C 1
ATOM 2231 O O . TRP A 1 302 ? 20.927 4.685 -17.300 1.00 95.88 302 TRP A O 1
ATOM 2241 N N . ALA A 1 303 ? 20.166 6.569 -16.303 1.00 96.38 303 ALA A N 1
ATOM 2242 C CA . ALA A 1 303 ? 18.770 6.420 -16.688 1.00 96.38 303 ALA A CA 1
ATOM 2243 C C . ALA A 1 303 ? 18.492 6.908 -18.124 1.00 96.38 303 ALA A C 1
ATOM 2245 O O . ALA A 1 303 ? 18.917 7.986 -18.546 1.00 96.38 303 ALA A O 1
ATOM 2246 N N . GLU A 1 304 ? 17.726 6.120 -18.878 1.00 97.56 304 GLU A N 1
ATOM 2247 C CA . GLU A 1 304 ? 17.284 6.418 -20.239 1.00 97.56 304 GLU A CA 1
ATOM 2248 C C . GLU A 1 304 ? 15.837 5.951 -20.455 1.00 97.56 304 GLU A C 1
ATOM 2250 O O . GLU A 1 304 ? 15.393 4.946 -19.907 1.00 97.56 304 GLU A O 1
ATOM 2255 N N . GLU A 1 305 ? 15.106 6.630 -21.338 1.00 97.50 305 GLU A N 1
ATOM 2256 C CA . GLU A 1 305 ? 13.746 6.245 -21.745 1.00 97.50 305 GLU A CA 1
ATOM 2257 C C . GLU A 1 305 ? 13.710 6.005 -23.260 1.00 97.50 305 GLU A C 1
ATOM 2259 O O . GLU A 1 305 ? 13.239 6.868 -24.012 1.00 97.50 305 GLU A O 1
ATOM 2264 N N . PRO A 1 306 ? 14.255 4.868 -23.739 1.00 97.25 306 PRO A N 1
ATOM 2265 C CA . PRO A 1 306 ? 14.442 4.606 -25.165 1.00 97.25 306 PRO A CA 1
ATOM 2266 C C . PRO A 1 306 ? 13.140 4.651 -25.967 1.00 97.25 306 PRO A C 1
ATOM 2268 O O . PRO A 1 306 ? 13.150 5.067 -27.129 1.00 97.25 306 PRO A O 1
ATOM 2271 N N . HIS A 1 307 ? 12.014 4.241 -25.370 1.00 98.44 307 HIS A N 1
ATOM 2272 C CA . HIS A 1 307 ? 10.719 4.210 -26.044 1.00 98.44 307 HIS A CA 1
ATOM 2273 C C . HIS A 1 307 ? 9.594 4.712 -25.141 1.00 98.44 307 HIS A C 1
ATOM 2275 O O . HIS A 1 307 ? 9.489 4.318 -23.982 1.00 98.44 307 HIS A O 1
ATOM 2281 N N . ARG A 1 308 ? 8.702 5.534 -25.701 1.00 97.94 308 ARG A N 1
ATOM 2282 C CA . ARG A 1 308 ? 7.459 5.954 -25.048 1.00 97.94 308 ARG A CA 1
ATOM 2283 C C . ARG A 1 308 ? 6.363 6.214 -26.072 1.00 97.94 308 ARG A C 1
ATOM 2285 O O . ARG A 1 308 ? 6.651 6.615 -27.200 1.00 97.94 308 ARG A O 1
ATOM 2292 N N . ILE A 1 309 ? 5.118 6.044 -25.654 1.00 98.38 309 ILE A N 1
ATOM 2293 C CA . ILE A 1 309 ? 3.920 6.494 -26.374 1.00 98.38 309 ILE A CA 1
ATOM 2294 C C . ILE A 1 309 ? 2.991 7.230 -25.402 1.00 98.38 309 ILE A C 1
ATOM 2296 O O . ILE A 1 309 ? 3.125 7.043 -24.189 1.00 98.38 309 ILE A O 1
ATOM 2300 N N . PRO A 1 310 ? 2.035 8.037 -25.897 1.00 98.19 310 PRO A N 1
ATOM 2301 C CA . PRO A 1 310 ? 0.939 8.520 -25.062 1.00 98.19 310 PRO A CA 1
ATOM 2302 C C . PRO A 1 310 ? 0.250 7.358 -24.338 1.00 98.19 310 PRO A C 1
ATOM 2304 O O . PRO A 1 310 ? 0.074 6.286 -24.924 1.00 98.19 310 PRO A O 1
ATOM 2307 N N . ASP A 1 311 ? -0.119 7.557 -23.074 1.00 96.00 311 ASP A N 1
ATOM 2308 C CA . ASP A 1 311 ? -0.814 6.531 -22.301 1.00 96.00 311 ASP A CA 1
ATOM 2309 C C . ASP A 1 311 ? -2.159 6.164 -22.962 1.00 96.00 311 ASP A C 1
ATOM 2311 O O . ASP A 1 311 ? -2.974 7.053 -23.230 1.00 96.00 311 ASP A O 1
ATOM 2315 N N . PRO A 1 312 ? -2.429 4.872 -23.226 1.00 93.06 312 PRO A N 1
ATOM 2316 C CA . PRO A 1 312 ? -3.721 4.445 -23.748 1.00 93.06 312 PRO A CA 1
ATOM 2317 C C . PRO A 1 312 ? -4.860 4.763 -22.773 1.00 93.06 312 PRO A C 1
ATOM 2319 O O . PRO A 1 312 ? -4.746 4.478 -21.580 1.00 93.06 312 PRO A O 1
ATOM 2322 N N . ASP A 1 313 ? -5.988 5.273 -23.278 1.00 88.06 313 ASP A N 1
ATOM 2323 C CA . ASP A 1 313 ? -7.182 5.623 -22.487 1.00 88.06 313 ASP A CA 1
ATOM 2324 C C . ASP A 1 313 ? -7.991 4.386 -22.048 1.00 88.06 313 ASP A C 1
ATOM 2326 O O . ASP A 1 313 ? -9.093 4.101 -22.520 1.00 88.06 313 ASP A O 1
ATOM 2330 N N . ARG A 1 314 ? -7.384 3.568 -21.186 1.00 85.44 314 ARG A N 1
ATOM 2331 C CA . ARG A 1 314 ? -7.977 2.376 -20.564 1.00 85.44 314 ARG A CA 1
ATOM 2332 C C . ARG A 1 314 ? -7.522 2.269 -19.116 1.00 85.44 314 ARG A C 1
ATOM 2334 O O . ARG A 1 314 ? -6.466 2.786 -18.764 1.00 85.44 314 ARG A O 1
ATOM 2341 N N . GLN A 1 315 ? -8.297 1.591 -18.276 1.00 87.12 315 GLN A N 1
ATOM 2342 C CA . GLN A 1 315 ? -7.834 1.211 -16.937 1.00 87.12 315 GLN A CA 1
ATOM 2343 C C . GLN A 1 315 ? -6.893 0.009 -17.015 1.00 87.12 315 GLN A C 1
ATOM 2345 O O . GLN A 1 315 ? -5.799 0.065 -16.460 1.00 87.12 315 GLN A O 1
ATOM 2350 N N . ASP A 1 316 ? -7.275 -1.000 -17.793 1.00 91.44 316 ASP A N 1
ATOM 2351 C CA . ASP A 1 316 ? -6.552 -2.266 -17.885 1.00 91.44 316 ASP A CA 1
ATOM 2352 C C . ASP A 1 316 ? -5.570 -2.268 -19.058 1.00 91.44 316 ASP A C 1
ATOM 2354 O O . ASP A 1 316 ? -5.913 -1.844 -20.168 1.00 91.44 316 ASP A O 1
ATOM 2358 N N . LEU A 1 317 ? -4.373 -2.798 -18.816 1.00 95.62 317 LEU A N 1
ATOM 2359 C CA . LEU A 1 317 ? -3.339 -3.053 -19.815 1.00 95.62 317 LEU A CA 1
ATOM 2360 C C . LEU A 1 317 ? -2.613 -4.354 -19.496 1.00 95.62 317 LEU A C 1
ATOM 2362 O O . LEU A 1 317 ? -2.331 -4.639 -18.339 1.00 95.62 317 LEU A O 1
ATOM 2366 N N . TRP A 1 318 ? -2.217 -5.094 -20.525 1.00 98.69 318 TRP A N 1
ATOM 2367 C CA . TRP A 1 318 ? -1.247 -6.172 -20.372 1.00 98.69 318 TRP A CA 1
ATOM 2368 C C . TRP A 1 318 ? 0.114 -5.654 -20.790 1.00 98.69 318 TRP A C 1
ATOM 2370 O O . TRP A 1 318 ? 0.269 -5.150 -21.903 1.00 98.69 318 TRP A O 1
ATOM 2380 N N . LEU A 1 319 ? 1.090 -5.785 -19.904 1.00 98.88 319 LEU A N 1
ATOM 2381 C CA . LEU A 1 319 ? 2.474 -5.392 -20.125 1.00 98.88 319 LEU A CA 1
ATOM 2382 C C . LEU A 1 319 ? 3.303 -6.651 -20.323 1.00 98.88 319 LEU A C 1
ATOM 2384 O O . LEU A 1 319 ? 3.126 -7.626 -19.596 1.00 98.88 319 LEU A O 1
ATOM 2388 N N . ARG A 1 320 ? 4.205 -6.638 -21.304 1.00 98.81 320 ARG A N 1
ATOM 2389 C CA . ARG A 1 320 ? 5.058 -7.781 -21.616 1.00 98.81 320 ARG A CA 1
ATOM 2390 C C . ARG A 1 320 ? 6.494 -7.357 -21.864 1.00 98.81 320 ARG A C 1
ATOM 2392 O O . ARG A 1 320 ? 6.746 -6.498 -22.709 1.00 98.81 320 ARG A O 1
ATOM 2399 N N . LEU A 1 321 ? 7.420 -8.025 -21.186 1.00 98.75 321 LEU A N 1
ATOM 2400 C CA . LEU A 1 321 ? 8.857 -7.941 -21.425 1.00 98.75 321 LEU A CA 1
ATOM 2401 C C . LEU A 1 321 ? 9.360 -9.297 -21.911 1.00 98.75 321 LEU A C 1
ATOM 2403 O O . LEU A 1 321 ? 9.138 -10.320 -21.267 1.00 98.75 321 LEU A O 1
ATOM 2407 N N . ARG A 1 322 ? 10.056 -9.307 -23.047 1.00 98.00 322 ARG A N 1
ATOM 2408 C CA . ARG A 1 322 ? 10.742 -10.491 -23.574 1.00 98.00 322 ARG A CA 1
ATOM 2409 C C . ARG A 1 322 ? 12.245 -10.257 -23.560 1.00 98.00 322 ARG A C 1
ATOM 2411 O O . ARG A 1 322 ? 12.710 -9.418 -24.323 1.00 98.00 322 ARG A O 1
ATOM 2418 N N . HIS A 1 323 ? 12.971 -11.011 -22.738 1.00 97.19 323 HIS A N 1
ATOM 2419 C CA . HIS A 1 323 ? 14.426 -10.974 -22.600 1.00 97.19 323 HIS A CA 1
ATOM 2420 C C . HIS A 1 323 ? 15.047 -12.254 -23.169 1.00 97.19 323 HIS A C 1
ATOM 2422 O O . HIS A 1 323 ? 14.890 -13.343 -22.611 1.00 97.19 323 HIS A O 1
ATOM 2428 N N . VAL A 1 324 ? 15.730 -12.136 -24.308 1.00 94.19 324 VAL A N 1
ATOM 2429 C CA . VAL A 1 324 ? 16.389 -13.263 -24.983 1.00 94.19 324 VAL A CA 1
ATOM 2430 C C . VAL A 1 324 ? 17.761 -12.821 -25.474 1.00 94.19 324 VAL A C 1
ATOM 2432 O O . VAL A 1 324 ? 17.870 -11.853 -26.231 1.00 94.19 324 VAL A O 1
ATOM 2435 N N . GLY A 1 325 ? 18.797 -13.560 -25.065 1.00 92.69 325 GLY A N 1
ATOM 2436 C CA . GLY A 1 325 ? 20.183 -13.146 -25.281 1.00 92.69 325 GLY A CA 1
ATOM 2437 C C . GLY A 1 325 ? 20.422 -11.780 -24.645 1.00 92.69 325 GLY A C 1
ATOM 2438 O O . GLY A 1 325 ? 19.969 -11.540 -23.534 1.00 92.69 325 GLY A O 1
ATOM 2439 N N . ASP A 1 326 ? 21.037 -10.879 -25.400 1.00 95.62 326 ASP A N 1
ATOM 2440 C CA . ASP A 1 326 ? 21.380 -9.526 -24.952 1.00 95.62 326 ASP A CA 1
ATOM 2441 C C . ASP A 1 326 ? 20.286 -8.493 -25.258 1.00 95.62 326 ASP A C 1
ATOM 2443 O O . ASP A 1 326 ? 20.562 -7.299 -25.341 1.00 95.62 326 ASP A O 1
ATOM 2447 N N . SER A 1 327 ? 19.048 -8.927 -25.511 1.00 97.31 327 SER A N 1
ATOM 2448 C CA . SER A 1 327 ? 17.998 -8.032 -26.001 1.00 97.31 327 SER A CA 1
ATOM 2449 C C . SER A 1 327 ? 16.704 -8.134 -25.213 1.00 97.31 327 SER A C 1
ATOM 2451 O O . SER A 1 327 ? 16.221 -9.232 -24.917 1.00 97.31 327 SER A O 1
ATOM 2453 N N . VAL A 1 328 ? 16.107 -6.973 -24.938 1.00 98.56 328 VAL A N 1
ATOM 2454 C CA . VAL A 1 328 ? 14.761 -6.852 -24.377 1.00 98.56 328 VAL A CA 1
ATOM 2455 C C . VAL A 1 328 ? 13.827 -6.192 -25.379 1.00 98.56 328 VAL A C 1
ATOM 2457 O O . VAL A 1 328 ? 14.147 -5.177 -25.991 1.00 98.56 328 VAL A O 1
ATOM 2460 N N . THR A 1 329 ? 12.643 -6.776 -25.546 1.00 98.69 329 THR A N 1
ATOM 2461 C CA . THR A 1 329 ? 11.533 -6.193 -26.309 1.00 98.69 329 THR A CA 1
ATOM 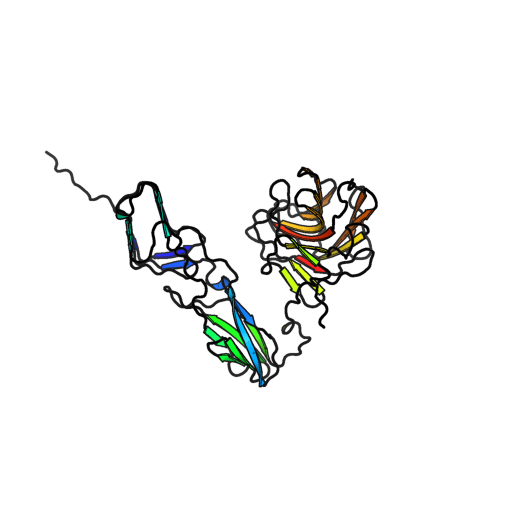2462 C C . THR A 1 329 ? 10.338 -5.976 -25.389 1.00 98.69 329 THR A C 1
ATOM 2464 O O . THR A 1 329 ? 9.912 -6.912 -24.709 1.00 98.69 329 THR A O 1
ATOM 2467 N N . ALA A 1 330 ? 9.773 -4.768 -25.406 1.00 98.81 330 ALA A N 1
ATOM 2468 C CA . ALA A 1 330 ? 8.532 -4.451 -24.709 1.00 98.81 330 ALA A CA 1
ATOM 2469 C C . ALA A 1 330 ? 7.329 -4.561 -25.654 1.00 98.81 330 ALA A C 1
ATOM 2471 O O . ALA A 1 330 ? 7.386 -4.184 -26.827 1.00 98.81 330 ALA A O 1
ATOM 2472 N N . SER A 1 331 ? 6.213 -5.086 -25.165 1.00 98.81 331 SER A N 1
ATOM 2473 C CA . SER A 1 331 ? 4.939 -5.083 -25.889 1.00 98.81 331 SER A CA 1
ATOM 2474 C C . SER A 1 331 ? 3.785 -4.866 -24.925 1.00 98.81 331 SER A C 1
ATOM 2476 O O . SER A 1 331 ? 3.857 -5.303 -23.781 1.00 98.81 331 SER A O 1
ATOM 2478 N N . TYR A 1 332 ? 2.698 -4.264 -25.396 1.00 98.81 332 TYR A N 1
ATOM 2479 C CA . TYR A 1 332 ? 1.480 -4.088 -24.608 1.00 98.81 332 TYR A CA 1
ATOM 2480 C C . TYR A 1 332 ? 0.244 -4.592 -25.350 1.00 98.81 332 TYR A C 1
ATOM 2482 O O . TYR A 1 332 ? 0.242 -4.673 -26.579 1.00 98.81 332 TYR A O 1
ATOM 2490 N N . SER A 1 333 ? -0.813 -4.911 -24.611 1.00 98.56 333 SER A N 1
ATOM 2491 C CA . SER A 1 333 ? -2.127 -5.247 -25.163 1.00 98.56 333 SER A CA 1
ATOM 2492 C C . SER A 1 333 ? -3.242 -4.514 -24.418 1.00 98.56 333 SER A C 1
ATOM 2494 O O . SER A 1 333 ? -3.144 -4.279 -23.214 1.00 98.56 333 SER A O 1
ATOM 2496 N N . LEU A 1 334 ? -4.302 -4.155 -25.150 1.00 96.12 334 LEU A N 1
ATOM 2497 C CA . LEU A 1 334 ? -5.522 -3.525 -24.619 1.00 96.12 334 LEU A CA 1
ATOM 2498 C C . LEU A 1 334 ? -6.678 -4.527 -24.428 1.00 96.12 334 LEU A C 1
ATOM 2500 O O . LEU A 1 334 ? -7.759 -4.140 -23.971 1.00 96.12 334 LEU A O 1
ATOM 2504 N N . ASP A 1 335 ? -6.476 -5.780 -24.845 1.00 91.50 335 ASP A N 1
ATOM 2505 C CA . ASP A 1 335 ? -7.480 -6.853 -24.856 1.00 91.50 335 ASP A CA 1
ATOM 2506 C C . ASP A 1 335 ? -6.959 -8.193 -24.294 1.00 91.50 335 ASP A C 1
ATOM 2508 O O . ASP A 1 335 ? -7.715 -9.159 -24.221 1.00 91.50 335 ASP A O 1
ATOM 2512 N N . GLY A 1 336 ? -5.680 -8.259 -23.911 1.00 93.12 336 GLY A N 1
ATOM 2513 C CA . GLY A 1 336 ? -5.020 -9.451 -23.370 1.00 93.12 336 GLY A CA 1
ATOM 2514 C C . GLY A 1 336 ? -4.587 -10.483 -24.413 1.00 93.12 336 GLY A C 1
ATOM 2515 O O . GLY A 1 336 ? -3.946 -11.471 -24.067 1.00 93.12 336 GLY A O 1
ATOM 2516 N N . THR A 1 337 ? -4.882 -10.265 -25.695 1.00 93.62 337 THR A N 1
ATOM 2517 C CA . THR A 1 337 ? -4.638 -11.239 -26.773 1.00 93.62 337 THR A CA 1
ATOM 2518 C C . THR A 1 337 ? -3.737 -10.684 -27.873 1.00 93.62 337 THR A C 1
ATOM 2520 O O . THR A 1 337 ? -2.766 -11.330 -28.273 1.00 93.62 337 THR A O 1
ATOM 2523 N N . THR A 1 338 ? -3.996 -9.460 -28.333 1.00 97.56 338 THR A N 1
ATOM 2524 C CA . THR A 1 338 ? -3.254 -8.812 -29.413 1.00 97.56 338 THR A CA 1
ATOM 2525 C C . THR A 1 338 ? -2.211 -7.881 -28.821 1.00 97.56 338 THR A C 1
ATOM 2527 O O . THR A 1 338 ? -2.548 -6.862 -28.218 1.00 97.56 338 THR A O 1
ATOM 2530 N N . PHE A 1 339 ? -0.934 -8.218 -28.992 1.00 98.38 339 PHE A N 1
ATOM 2531 C CA . PHE A 1 339 ? 0.170 -7.426 -28.455 1.00 98.38 339 PHE A CA 1
ATOM 2532 C C . PHE A 1 339 ? 0.834 -6.562 -29.525 1.00 98.38 339 PHE A C 1
ATOM 2534 O O . PHE A 1 339 ? 1.291 -7.062 -30.553 1.00 98.38 339 PHE A O 1
ATOM 2541 N N . THR A 1 340 ? 0.962 -5.274 -29.223 1.00 98.62 340 THR A N 1
ATOM 2542 C CA . THR A 1 340 ? 1.687 -4.286 -30.023 1.00 98.62 340 THR A CA 1
ATOM 2543 C C . THR A 1 340 ? 3.077 -4.082 -29.435 1.00 98.62 340 THR A C 1
ATOM 2545 O O . THR A 1 340 ? 3.218 -3.866 -28.233 1.00 98.62 340 THR A O 1
ATOM 2548 N N . THR A 1 341 ? 4.115 -4.160 -30.270 1.00 98.62 341 THR A N 1
ATOM 2549 C CA . THR A 1 341 ? 5.501 -3.926 -29.832 1.00 98.62 341 THR A CA 1
ATOM 2550 C C . THR A 1 341 ? 5.744 -2.432 -29.632 1.00 98.62 341 THR A C 1
ATOM 2552 O O . THR A 1 341 ? 5.344 -1.625 -30.472 1.00 98.62 341 THR A O 1
ATOM 2555 N N . LEU A 1 342 ? 6.402 -2.064 -28.532 1.00 98.12 342 LEU A N 1
ATOM 2556 C CA . LEU A 1 342 ? 6.815 -0.693 -28.263 1.00 98.12 342 LEU A CA 1
ATOM 2557 C C . LEU A 1 342 ? 8.267 -0.494 -28.716 1.00 98.12 342 LEU A C 1
ATOM 2559 O O . LEU A 1 342 ? 9.198 -0.890 -28.021 1.00 98.12 342 LEU A O 1
ATOM 2563 N N . GLY A 1 343 ? 8.444 0.155 -29.867 1.00 97.25 343 GLY A N 1
ATOM 2564 C CA . GLY A 1 343 ? 9.768 0.469 -30.406 1.00 97.25 343 GLY A CA 1
ATOM 2565 C C . GLY A 1 343 ? 10.541 -0.755 -30.905 1.00 97.25 343 GLY A C 1
ATOM 2566 O O . GLY A 1 343 ? 9.955 -1.772 -31.275 1.00 97.25 343 GLY A O 1
ATOM 2567 N N . ASN A 1 344 ? 11.866 -0.625 -30.962 1.00 97.94 344 ASN A N 1
ATOM 2568 C CA . ASN A 1 344 ? 12.777 -1.693 -31.379 1.00 97.94 344 ASN A CA 1
ATOM 2569 C C . ASN A 1 344 ? 13.335 -2.420 -30.136 1.00 97.94 344 ASN A C 1
ATOM 2571 O O . ASN A 1 344 ? 13.238 -1.897 -29.030 1.00 97.94 344 ASN A O 1
ATOM 2575 N N . PRO A 1 345 ? 13.938 -3.612 -30.272 1.00 98.38 345 PRO A N 1
ATOM 2576 C CA . PRO A 1 345 ? 14.646 -4.238 -29.157 1.00 98.38 345 PRO A CA 1
ATOM 2577 C C . PRO A 1 345 ? 15.784 -3.349 -28.628 1.00 98.38 345 PRO A C 1
ATOM 2579 O O . PRO A 1 345 ? 16.491 -2.719 -29.418 1.00 98.38 345 PRO A O 1
ATOM 2582 N N . ILE A 1 346 ? 15.981 -3.337 -27.308 1.00 98.44 346 ILE A N 1
ATOM 2583 C CA . ILE A 1 346 ? 17.057 -2.596 -26.629 1.00 98.44 346 ILE A CA 1
ATOM 2584 C C . ILE A 1 346 ? 18.103 -3.545 -26.039 1.00 98.44 346 ILE A C 1
ATOM 2586 O O . ILE A 1 346 ? 17.789 -4.698 -25.738 1.00 98.44 346 ILE A O 1
ATOM 2590 N N . ASP A 1 347 ? 19.333 -3.052 -25.872 1.00 97.44 347 ASP A N 1
ATOM 2591 C CA . ASP A 1 347 ? 20.430 -3.802 -25.246 1.00 97.44 347 ASP A CA 1
ATOM 2592 C C . ASP A 1 347 ? 20.154 -4.084 -23.761 1.00 97.44 347 ASP A C 1
ATOM 2594 O O . ASP A 1 347 ? 19.736 -3.204 -23.004 1.00 97.44 347 ASP A O 1
ATOM 2598 N N . ALA A 1 348 ? 20.419 -5.325 -23.368 1.00 96.75 348 ALA A N 1
ATOM 2599 C CA . ALA A 1 348 ? 20.213 -5.885 -22.039 1.00 96.75 348 ALA A CA 1
ATOM 2600 C C . ALA A 1 348 ? 21.336 -6.862 -21.639 1.00 96.75 348 ALA A C 1
ATOM 2602 O O . ALA A 1 348 ? 21.171 -7.636 -20.697 1.00 96.75 348 ALA A O 1
ATOM 2603 N N . SER A 1 349 ? 22.487 -6.829 -22.325 1.00 95.62 349 SER A N 1
ATOM 2604 C CA . SER A 1 349 ? 23.632 -7.732 -22.078 1.00 95.62 349 SER A CA 1
ATOM 2605 C C . SER A 1 349 ? 24.136 -7.724 -20.622 1.00 95.62 349 SER A C 1
ATOM 2607 O O . SER A 1 349 ? 24.727 -8.687 -20.130 1.00 95.62 349 SER A O 1
ATOM 2609 N N . TRP A 1 350 ? 23.842 -6.650 -19.891 1.00 95.19 350 TRP A N 1
ATOM 2610 C CA . TRP A 1 350 ? 24.198 -6.420 -18.493 1.00 95.19 350 TRP A CA 1
ATOM 2611 C C . TRP A 1 350 ? 23.154 -6.925 -17.468 1.00 95.19 350 TRP A C 1
ATOM 2613 O O . TRP A 1 350 ? 23.389 -6.821 -16.261 1.00 95.19 350 TRP A O 1
ATOM 2623 N N . LEU A 1 351 ? 22.030 -7.516 -17.895 1.00 93.62 351 LEU A N 1
ATOM 2624 C CA . LEU A 1 351 ? 20.947 -8.002 -17.014 1.00 93.62 351 LEU A CA 1
ATOM 2625 C C . LEU A 1 351 ? 21.030 -9.495 -16.662 1.00 93.62 351 LEU A C 1
ATOM 2627 O O . LEU A 1 351 ? 20.036 -10.120 -16.284 1.00 93.62 351 LEU A O 1
ATOM 2631 N N . THR A 1 352 ? 22.218 -10.095 -16.732 1.00 88.12 352 THR A N 1
ATOM 2632 C CA . THR A 1 352 ? 22.404 -11.478 -16.268 1.00 88.12 352 THR A CA 1
ATOM 2633 C C . THR A 1 352 ? 22.031 -11.602 -14.785 1.00 88.12 352 THR A C 1
ATOM 2635 O O . THR A 1 352 ? 22.545 -10.867 -13.944 1.00 88.12 352 THR A O 1
ATOM 2638 N N . GLY A 1 353 ? 21.144 -12.546 -14.455 1.00 87.06 353 GLY A N 1
ATOM 2639 C CA . GLY A 1 353 ? 20.675 -12.768 -13.082 1.00 87.06 353 GLY A CA 1
ATOM 2640 C C . GLY A 1 353 ? 19.610 -11.778 -12.600 1.00 87.06 353 GLY A C 1
ATOM 2641 O O . GLY A 1 353 ? 19.246 -11.817 -11.426 1.00 87.06 353 GLY A O 1
ATOM 2642 N N . ALA A 1 354 ? 19.100 -10.914 -13.483 1.00 94.50 354 ALA A N 1
ATOM 2643 C CA . ALA A 1 354 ? 17.921 -10.107 -13.201 1.00 94.50 354 ALA A CA 1
ATOM 2644 C C . ALA A 1 354 ? 16.690 -10.989 -12.933 1.00 94.50 354 ALA A C 1
ATOM 2646 O O . ALA A 1 354 ? 16.680 -12.187 -13.219 1.00 94.50 354 ALA A O 1
ATOM 2647 N N . ARG A 1 355 ? 15.635 -10.389 -12.388 1.00 96.38 355 ARG A N 1
ATOM 2648 C CA . ARG A 1 355 ? 14.366 -11.057 -12.079 1.00 96.38 355 ARG A CA 1
ATOM 2649 C C . ARG A 1 355 ? 13.209 -10.236 -12.610 1.00 96.38 355 ARG A C 1
ATOM 2651 O O . ARG A 1 355 ? 13.270 -9.007 -12.588 1.00 96.38 355 ARG A O 1
ATOM 2658 N N . PHE A 1 356 ? 12.174 -10.911 -13.097 1.00 98.06 356 PHE A N 1
ATOM 2659 C CA . PHE A 1 356 ? 10.947 -10.221 -13.469 1.00 98.06 356 PHE A CA 1
ATOM 2660 C C . PHE A 1 356 ? 10.169 -9.833 -12.213 1.00 98.06 356 PHE A C 1
ATOM 2662 O O . PHE A 1 356 ? 10.311 -10.463 -11.167 1.00 98.06 356 PHE A O 1
ATOM 2669 N N . GLY A 1 357 ? 9.328 -8.815 -12.307 1.00 98.00 357 GLY A N 1
ATOM 2670 C CA . GLY A 1 357 ? 8.485 -8.406 -11.198 1.00 98.00 357 GLY A CA 1
ATOM 2671 C C . GLY A 1 357 ? 7.606 -7.222 -11.534 1.00 98.00 357 GLY A C 1
ATOM 2672 O O . GLY A 1 357 ? 7.544 -6.797 -12.685 1.00 98.00 357 GLY A O 1
ATOM 2673 N N . VAL A 1 358 ? 6.942 -6.681 -10.523 1.00 98.75 358 VAL A N 1
ATOM 2674 C CA . VAL A 1 358 ? 6.079 -5.505 -10.645 1.00 98.75 358 VAL A CA 1
ATOM 2675 C C . VAL A 1 358 ? 6.425 -4.457 -9.597 1.00 98.75 358 VAL A C 1
ATOM 2677 O O . VAL A 1 358 ? 7.020 -4.763 -8.560 1.00 98.75 358 VAL A O 1
ATOM 2680 N N . LEU A 1 359 ? 6.053 -3.214 -9.886 1.00 98.25 359 LEU A N 1
ATOM 2681 C CA . LEU A 1 359 ? 6.250 -2.075 -8.997 1.00 98.25 359 LEU A CA 1
ATOM 2682 C C . LEU A 1 359 ? 5.111 -1.065 -9.128 1.00 98.25 359 LEU A C 1
ATOM 2684 O O . LEU A 1 359 ? 4.479 -0.963 -10.184 1.00 98.25 359 LEU A O 1
ATOM 2688 N N . ALA A 1 360 ? 4.917 -0.288 -8.066 1.00 97.38 360 ALA A N 1
ATOM 2689 C CA . ALA A 1 360 ? 4.166 0.959 -8.072 1.00 97.38 360 ALA A CA 1
ATOM 2690 C C . ALA A 1 360 ? 4.881 1.960 -7.153 1.00 97.38 360 ALA A C 1
ATOM 2692 O O . ALA A 1 360 ? 5.115 1.671 -5.980 1.00 97.38 360 ALA A O 1
ATOM 2693 N N . GLU A 1 361 ? 5.254 3.117 -7.684 1.00 95.19 361 GLU A N 1
ATOM 2694 C CA . GLU A 1 361 ? 6.128 4.086 -7.028 1.00 95.19 361 GLU A CA 1
ATOM 2695 C C . GLU A 1 361 ? 5.674 5.529 -7.275 1.00 95.19 361 GLU A C 1
ATOM 2697 O O . GLU A 1 361 ? 4.849 5.806 -8.149 1.00 95.19 361 GLU A O 1
ATOM 2702 N N . ALA A 1 362 ? 6.189 6.452 -6.464 1.00 90.00 362 ALA A N 1
ATOM 2703 C CA . ALA A 1 362 ? 5.987 7.884 -6.630 1.00 90.00 362 ALA A CA 1
ATOM 2704 C C . ALA A 1 362 ? 7.120 8.643 -5.925 1.00 90.00 362 ALA A C 1
ATOM 2706 O O . ALA A 1 362 ? 7.360 8.430 -4.735 1.00 90.00 362 ALA A O 1
ATOM 2707 N N . GLU A 1 363 ? 7.782 9.558 -6.640 1.00 84.94 363 GLU A N 1
ATOM 2708 C CA . GLU A 1 363 ? 8.899 10.347 -6.097 1.00 84.94 363 GLU A CA 1
ATOM 2709 C C . GLU A 1 363 ? 8.504 11.172 -4.870 1.00 84.94 363 GLU A C 1
ATOM 2711 O O . GLU A 1 363 ? 9.108 11.062 -3.804 1.00 84.94 363 GLU A O 1
ATOM 2716 N N . SER A 1 364 ? 7.482 12.006 -5.021 1.00 79.25 364 SER A N 1
ATOM 2717 C CA . SER A 1 364 ? 6.905 12.828 -3.962 1.00 79.25 364 SER A CA 1
ATOM 2718 C C . SER A 1 364 ? 5.505 13.230 -4.398 1.00 79.25 364 SER A C 1
ATOM 2720 O O . SER A 1 364 ? 5.332 14.101 -5.252 1.00 79.25 364 SER A O 1
ATOM 2722 N N . ALA A 1 365 ? 4.498 12.547 -3.864 1.00 68.56 365 ALA A N 1
ATOM 2723 C CA . ALA A 1 365 ? 3.106 12.746 -4.248 1.00 68.56 365 ALA A CA 1
ATOM 2724 C C . ALA A 1 365 ? 2.211 12.801 -3.009 1.00 68.56 365 ALA A C 1
ATOM 2726 O O . ALA A 1 365 ? 2.349 11.990 -2.101 1.00 68.56 365 ALA A O 1
ATOM 2727 N N . SER A 1 366 ? 1.285 13.761 -2.992 1.00 64.06 366 SER A N 1
ATOM 2728 C CA . SER A 1 366 ? 0.294 13.919 -1.921 1.00 64.06 366 SER A CA 1
ATOM 2729 C C . SER A 1 366 ? -0.965 13.070 -2.121 1.00 64.06 366 SER A C 1
ATOM 2731 O O . SER A 1 366 ? -1.759 12.959 -1.198 1.00 64.06 366 SER A O 1
ATOM 2733 N N . ASP A 1 367 ? -1.171 12.526 -3.324 1.00 60.38 367 ASP A N 1
ATOM 2734 C CA . ASP A 1 367 ? -2.320 11.689 -3.684 1.00 60.38 367 ASP A CA 1
ATOM 2735 C C . ASP A 1 367 ? -1.814 10.338 -4.203 1.00 60.38 367 ASP A C 1
ATOM 2737 O O . ASP A 1 367 ? -1.542 10.167 -5.395 1.00 60.38 367 ASP A O 1
ATOM 2741 N N . THR A 1 368 ? -1.586 9.408 -3.274 1.00 72.19 368 THR A N 1
ATOM 2742 C CA . THR A 1 368 ? -1.110 8.044 -3.555 1.00 72.19 368 THR A CA 1
ATOM 2743 C C . THR A 1 368 ? -2.055 6.966 -3.050 1.00 72.19 368 THR A C 1
ATOM 2745 O O . THR A 1 368 ? -1.705 5.792 -3.086 1.00 72.19 368 THR A O 1
ATOM 2748 N N . ASP A 1 369 ? -3.252 7.341 -2.599 1.00 68.88 369 ASP A N 1
ATOM 2749 C CA . ASP A 1 369 ? -4.189 6.418 -1.952 1.00 68.88 369 ASP A CA 1
ATOM 2750 C C . ASP A 1 369 ? -4.843 5.447 -2.944 1.00 68.88 369 ASP A C 1
ATOM 2752 O O . ASP A 1 369 ? -5.449 4.454 -2.535 1.00 68.88 369 ASP A O 1
ATOM 2756 N N . THR A 1 370 ? -4.721 5.699 -4.252 1.00 75.69 370 THR A N 1
ATOM 2757 C CA . THR A 1 370 ? -5.259 4.789 -5.264 1.00 75.69 370 THR A CA 1
ATOM 2758 C C . THR A 1 370 ? -4.246 3.706 -5.632 1.00 75.69 370 THR A C 1
ATOM 2760 O O . THR A 1 370 ? -3.182 4.017 -6.175 1.00 75.69 370 THR A O 1
ATOM 2763 N N . PRO A 1 371 ? -4.581 2.425 -5.411 1.00 86.81 371 PRO A N 1
ATOM 2764 C CA . PRO A 1 371 ? -3.695 1.320 -5.730 1.00 86.81 371 PRO A CA 1
ATOM 2765 C C . PRO A 1 371 ? -3.681 0.974 -7.223 1.00 86.81 371 PRO A C 1
ATOM 2767 O O . PRO A 1 371 ? -4.660 1.178 -7.949 1.00 86.81 371 PRO A O 1
ATOM 2770 N N . PHE A 1 372 ? -2.605 0.311 -7.638 1.00 95.00 372 PHE A N 1
ATOM 2771 C CA . PHE A 1 372 ? -2.542 -0.475 -8.867 1.00 95.00 372 PHE A CA 1
ATOM 2772 C C . PHE A 1 372 ? -2.773 -1.950 -8.551 1.00 95.00 372 PHE A C 1
ATOM 2774 O O . PHE A 1 372 ? -2.305 -2.458 -7.530 1.00 95.00 372 PHE A O 1
ATOM 2781 N N . LEU A 1 373 ? -3.486 -2.642 -9.438 1.00 94.44 373 LEU A N 1
ATOM 2782 C CA . LEU A 1 373 ? -3.752 -4.072 -9.304 1.00 94.44 373 LEU A CA 1
ATOM 2783 C C . LEU A 1 373 ? -3.000 -4.844 -10.380 1.00 94.44 373 LEU A C 1
ATOM 2785 O O . LEU A 1 373 ? -3.040 -4.461 -11.548 1.00 94.44 373 LEU A O 1
ATOM 2789 N N . PHE A 1 374 ? -2.367 -5.939 -9.984 1.00 98.56 374 PHE A N 1
ATOM 2790 C CA . PHE A 1 374 ? -1.629 -6.845 -10.849 1.00 98.56 374 PHE A CA 1
ATOM 2791 C C . PHE A 1 374 ? -2.213 -8.250 -10.735 1.00 98.56 374 PHE A C 1
ATOM 2793 O O . PHE A 1 374 ? -2.301 -8.807 -9.642 1.00 98.56 374 PHE A O 1
ATOM 2800 N N . ASP A 1 375 ? -2.593 -8.835 -11.862 1.00 95.56 375 ASP A N 1
ATOM 2801 C CA . ASP A 1 375 ? -3.058 -10.217 -11.965 1.00 95.56 375 ASP A CA 1
ATOM 2802 C C . ASP A 1 375 ? -2.545 -10.858 -13.262 1.00 95.56 375 ASP A C 1
ATOM 2804 O O . ASP A 1 375 ? -1.861 -10.214 -14.063 1.00 95.56 375 ASP A O 1
ATOM 2808 N N . ASP A 1 376 ? -2.813 -12.153 -13.439 1.00 93.62 376 ASP A N 1
ATOM 2809 C CA . ASP A 1 376 ? -2.434 -12.905 -14.645 1.00 93.62 376 ASP A CA 1
ATOM 2810 C C . ASP A 1 376 ? -0.924 -12.826 -14.966 1.00 93.62 376 ASP A C 1
ATOM 2812 O O . ASP A 1 376 ? -0.502 -12.713 -16.120 1.00 93.62 376 ASP A O 1
ATOM 2816 N N . PHE A 1 377 ? -0.082 -12.844 -13.921 1.00 97.69 377 PHE A N 1
ATOM 2817 C CA . PHE A 1 3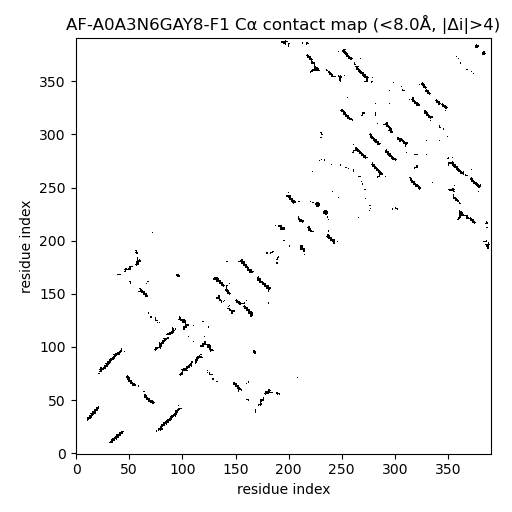77 ? 1.367 -12.830 -14.093 1.00 97.69 377 PHE A CA 1
ATOM 2818 C C . PHE A 1 377 ? 1.845 -14.182 -14.624 1.00 97.69 377 PHE A C 1
ATOM 2820 O O . PHE A 1 377 ? 1.621 -15.232 -14.017 1.00 97.69 377 PHE A O 1
ATOM 2827 N N . THR A 1 378 ? 2.555 -14.162 -15.746 1.00 96.00 378 THR A N 1
ATOM 2828 C CA . THR A 1 378 ? 3.105 -15.360 -16.381 1.00 96.00 378 THR A CA 1
ATOM 2829 C C . THR A 1 378 ? 4.578 -15.183 -16.714 1.00 96.00 378 THR A C 1
ATOM 2831 O O . THR A 1 378 ? 5.009 -14.090 -17.079 1.00 96.00 378 THR A O 1
ATOM 2834 N N . VAL A 1 379 ? 5.340 -16.276 -16.639 1.00 95.50 379 VAL A N 1
ATOM 2835 C CA . VAL A 1 379 ? 6.700 -16.394 -17.184 1.00 95.50 379 VAL A CA 1
ATOM 2836 C C . VAL A 1 379 ? 6.702 -17.544 -18.181 1.00 95.50 379 VAL A C 1
ATOM 2838 O O . VAL A 1 379 ? 6.330 -18.664 -17.843 1.00 95.50 379 VAL A O 1
ATOM 2841 N N . ASP A 1 380 ? 7.058 -17.256 -19.431 1.00 94.38 380 ASP A N 1
ATOM 2842 C CA . ASP A 1 380 ? 6.998 -18.191 -20.562 1.00 94.38 380 ASP A CA 1
ATOM 2843 C C . ASP A 1 380 ? 5.626 -18.878 -20.709 1.00 94.38 380 ASP A C 1
ATOM 2845 O O . ASP A 1 380 ? 5.510 -20.042 -21.090 1.00 94.38 380 ASP A O 1
ATOM 2849 N N . GLY A 1 381 ? 4.562 -18.131 -20.391 1.00 91.25 381 GLY A N 1
ATOM 2850 C CA . GLY A 1 381 ? 3.177 -18.603 -20.419 1.00 91.25 381 GLY A CA 1
ATOM 2851 C C . GLY A 1 381 ? 2.772 -19.475 -19.226 1.00 91.25 381 GLY A C 1
ATOM 2852 O O . GLY A 1 381 ? 1.599 -19.823 -19.113 1.00 91.25 381 GLY A O 1
ATOM 2853 N N . ALA A 1 382 ? 3.694 -19.810 -18.320 1.00 92.94 382 ALA A N 1
ATOM 2854 C CA . ALA A 1 382 ? 3.366 -20.479 -17.068 1.00 92.94 382 ALA A CA 1
ATOM 2855 C C . ALA A 1 382 ? 2.916 -19.443 -16.019 1.00 92.94 382 ALA A C 1
ATOM 2857 O O . ALA A 1 382 ? 3.633 -18.464 -15.799 1.00 92.94 382 ALA A O 1
ATOM 2858 N N . PRO A 1 383 ? 1.758 -19.631 -15.362 1.00 92.69 383 PRO A N 1
ATOM 2859 C CA . PRO A 1 383 ? 1.279 -18.703 -14.344 1.00 92.69 383 PRO A CA 1
ATOM 2860 C C . PRO A 1 383 ? 2.153 -18.748 -13.086 1.00 92.69 383 PRO A C 1
ATOM 2862 O O . PRO A 1 383 ? 2.469 -19.829 -12.581 1.00 92.69 383 PRO A O 1
ATOM 2865 N N . VAL A 1 384 ? 2.483 -17.570 -12.555 1.00 92.69 384 VAL A N 1
ATOM 2866 C CA . VAL A 1 384 ? 3.140 -17.387 -11.254 1.00 92.69 384 VAL A CA 1
ATOM 2867 C C . VAL A 1 384 ? 2.127 -16.735 -10.321 1.00 92.69 384 VAL A C 1
ATOM 2869 O O . VAL A 1 384 ? 1.748 -15.583 -10.514 1.00 92.69 384 VAL A O 1
ATOM 2872 N N . ARG A 1 385 ? 1.648 -17.492 -9.331 1.00 90.94 385 ARG A N 1
ATOM 2873 C CA . ARG A 1 385 ? 0.619 -17.018 -8.397 1.00 90.94 385 ARG A CA 1
ATOM 2874 C C . ARG A 1 385 ? 1.208 -16.019 -7.416 1.00 90.94 385 ARG A C 1
ATOM 2876 O O . ARG A 1 385 ? 2.291 -16.266 -6.899 1.00 90.94 385 ARG A O 1
ATOM 2883 N N . PHE A 1 386 ? 0.493 -14.939 -7.126 1.00 91.81 386 PHE A N 1
ATOM 2884 C CA . PHE A 1 386 ? 0.846 -14.006 -6.058 1.00 91.81 386 PHE A CA 1
ATOM 2885 C C . PHE A 1 386 ? 0.495 -14.570 -4.685 1.00 91.81 386 PHE A C 1
ATOM 2887 O O . PHE A 1 386 ? 1.251 -14.378 -3.742 1.00 91.81 386 PHE A O 1
ATOM 2894 N N . ALA A 1 387 ? -0.629 -15.268 -4.554 1.00 86.94 387 ALA A N 1
ATOM 2895 C CA . ALA A 1 387 ? -1.073 -15.819 -3.282 1.00 86.94 387 ALA A CA 1
ATOM 2896 C C . ALA A 1 387 ? -0.351 -17.122 -2.925 1.00 86.94 387 ALA A C 1
ATOM 2898 O O . ALA A 1 387 ? -0.262 -18.037 -3.752 1.00 86.94 387 ALA A O 1
ATOM 2899 N N . ALA A 1 388 ? 0.059 -17.251 -1.660 1.00 76.62 388 ALA A N 1
ATOM 2900 C CA . ALA A 1 388 ? 0.550 -18.515 -1.121 1.00 76.62 388 ALA A CA 1
ATOM 2901 C C . ALA A 1 388 ? -0.501 -19.623 -1.302 1.00 76.62 388 ALA A C 1
ATOM 2903 O O . ALA A 1 388 ? -1.700 -19.428 -1.049 1.00 76.62 388 ALA A O 1
ATOM 2904 N N . ARG A 1 389 ? -0.063 -20.819 -1.715 1.00 61.50 389 ARG A N 1
ATOM 2905 C CA . ARG A 1 389 ? -0.946 -21.992 -1.708 1.00 61.50 389 ARG A CA 1
ATOM 2906 C C . ARG A 1 389 ? -1.322 -22.285 -0.258 1.00 61.50 389 ARG A C 1
ATOM 2908 O O . ARG A 1 389 ? -0.445 -22.503 0.573 1.00 61.50 389 ARG A O 1
ATOM 2915 N N . ARG A 1 390 ? -2.622 -22.296 0.052 1.00 53.94 390 ARG A N 1
ATOM 2916 C CA . ARG A 1 390 ? -3.071 -22.800 1.355 1.00 53.94 390 ARG A CA 1
ATOM 2917 C C . ARG A 1 390 ? -2.677 -24.284 1.460 1.00 53.94 390 ARG A C 1
ATOM 2919 O O . ARG A 1 390 ? -2.876 -24.992 0.469 1.00 53.94 390 ARG A O 1
ATOM 2926 N N . PRO A 1 391 ? -2.102 -24.724 2.592 1.00 40.25 391 PRO A N 1
ATOM 2927 C CA . PRO A 1 391 ? -1.815 -26.135 2.830 1.00 40.25 391 PRO A CA 1
ATOM 2928 C C . PRO A 1 391 ? -3.081 -26.998 2.836 1.00 40.25 391 PRO A C 1
ATOM 2930 O O . PRO A 1 391 ? -4.174 -26.460 3.145 1.00 40.25 391 PRO A O 1
#

Secondary structure (DSSP, 8-state):
------PPP---EEES-EEEESS-SEEEES-B--EEES-EEEETTTTTSEEEEES-SSPPTT-EEEEEEEE-SPPP-SEEEEEES-BSEEEES-EE-TT-EEEEEEES--GGGEEESS-EESS--B--S-S--EEEES-TTTEEE-TTSEEEE-SSEEEEEEEEE--TT--EE-B-EEEEET--TTSGGG-PPBPB-TTTEEEES--GGGEEEETTTEEEE---SSB--TGGG-----EEEE-TTS--S-EEEEEEEE----STTEEEEEEEEEETTEEEEEEEE-GGG--EEEEEEEETTEEEEEEEEEPPS-SEEEEEEEEETTEEEEEEESSSS-PEEEEEEEE-TT-TT-EEEEEEEESS-S---SPEEEEEEEETTEE--SBPPP-

Foldseek 3Di:
DDDPPCPDPPAAEAEDEEDEDDAAQEAAAQEERHEHAHYEYHHPCLQAQKEKDKPWQEAAAQDKTFIDIDGLDAQHQHANAEYALYAQYEHEHYWYWASYFLEYEYHNYDPVRYHYDGHDYPDTDHGHSAPDKAKDKPDVCQWGAGRRGMIHGHDFDKIKIWMWGAGRVGIHTYHIRMHGYNDDCPDQSGWDFFAFAPQFKDWDQEDVSQWTQGPPLKIKGFAPLAADLAFPRQGFGGFIWTDLVHDLLAFKKKKKKFAADDAAFKKKAKKFDPGSQFIWTFIWTCNGPFIWGFTWGGHNRRIDTPFIDGDDPHRIKMWMWHHDAQWIWIWMDPPVPDIDTTDDIDGRNVSGRTTMTIGIYHNHDPDRPDIMMIDQIDGNNHGRGRGHDDD

pLDDT: mean 89.12, std 11.53, range [39.97, 98.88]

Nearest PDB structures (foldseek):
  5z5d-assembly1_A  TM=6.831E-01  e=3.969E-11  Geobacillus thermoleovorans
  8yk1-assembly3_C  TM=4.877E-01  e=7.249E-14  Bifidobacterium bifidum JCM 1254
  5joz-assembly2_B  TM=6.805E-01  e=4.946E-09  Bacteroides ovatus
  7erl-assembly1_B  TM=6.711E-01  e=6.160E-08  Bacteroides intestinalis
  3b3q-assembly1_F  TM=4.781E-01  e=5.528E-03  Homo sapiens

Sequence (391 aa):
MPTPLSTPPECLLVSENRTEITERLLDARSVGGITFTNNTITRLDRKTAFAAQAEDLCPAPGATTAVRAVARASPYTTPLFAYHGSTGAVIEGNNFDKGLNLRAELDSTEPAQVTSDEVVEGRDNVLSLLPSTTFTSSNPAVAEVDQRGTVTARAPGTTVITPSTPSQPGGVAGAPVELHVGADPASPACTKPLDLDPDSWSVVRDRPDHRAVRPGDTLELTPTGHGFLWADANSAHNLVLTGTDTGKGTGTATVRMTGRTQCGYMEAGLILYRGDNDYIAFQRKHNTGSPTLTLAKEHNGWAEEPHRIPDPDRQDLWLRLRHVGDSVTASYSLDGTTFTTLGNPIDASWLTGARFGVLAEAESASDTDTPFLFDDFTVDGAPVRFAARRP

Solvent-accessible surface area (backbone atoms only — not comparable to full-atom values): 20040 Å² total; per-residue (Å²): 130,84,76,80,81,76,71,72,79,80,51,52,73,50,62,70,47,79,47,72,40,93,65,61,76,43,82,43,70,67,45,60,35,40,35,43,29,48,28,35,42,36,50,69,52,58,46,62,33,23,29,32,45,61,78,52,34,37,42,45,57,71,36,73,42,45,36,46,77,42,77,70,52,79,61,42,77,57,44,31,31,35,32,34,49,28,38,55,30,36,40,41,75,60,26,55,33,52,18,38,13,37,12,35,43,67,42,84,27,60,69,93,26,56,48,56,85,76,55,35,72,84,46,89,41,61,37,60,68,70,83,50,65,37,45,46,45,76,28,52,73,22,30,34,49,38,65,82,22,48,28,42,24,57,30,69,43,67,28,41,38,33,26,33,29,81,34,68,78,45,72,39,56,29,35,57,33,71,32,34,21,52,46,61,68,86,38,81,81,32,53,62,69,38,56,68,16,69,80,48,32,43,61,44,66,73,49,75,92,39,43,46,19,41,77,91,45,26,36,35,32,29,27,80,25,62,14,27,46,71,44,95,56,59,42,40,42,44,37,40,24,38,14,91,87,48,51,63,41,55,48,35,41,35,32,36,39,36,55,69,67,83,43,40,56,18,34,39,38,43,32,40,43,62,46,72,37,33,33,41,36,44,24,42,34,10,61,70,82,58,44,24,40,32,39,36,36,26,55,88,45,48,66,46,66,89,32,71,45,75,46,72,98,54,53,57,37,26,45,31,45,35,29,56,88,46,30,36,37,44,30,38,18,83,77,77,75,63,70,48,69,54,73,70,72,41,88,38,70,86,46,79,74,9,22,40,32,39,40,31,28,12,54,64,40,94,73,32,87,70,54,36,38,37,31,77,34,22,52,72,80,43,78,57,62,42,40,46,80,79,131